Protein AF-A0A522DAR8-F1 (afdb_monomer)

Sequence (486 aa):
MAKVQKQLTASALRAWRNRMGWGRDEAAAQLNIKRDTYKKLENGQRPLTARIMAEADRLEKIGTGKITQRANEKAAIHVVGGGTIVHVRNHLALAAPAYGSTAREIAGICSRGGQGVRLTLTRMADPSSEYETNDDMARLASEIVANKNTKIVFWNPAICDFTGQVGDVTPARKAQRLKSRAGAQVMNLTPAEKIVATIRKERKDIFLVAFKTTTGATEDEMYVAGLKLMKGSHINLVLVNDVVTRMNMIVTPEEARYHVTDERVEALEGLVEMALLRSQATFTRSAVVEGSKGLPWDKKHISQSLVEVVEHCIRRGAYKPVQTVRGAVTAGHFAARGDDGKIVTSRRWSNFNDLHKNGMVVIKPVGDDEVIAYGGKPSVGGQSQRIIFKDHPELDNIVHFHCPLKEDAPDKIPVRSQRPFECGSHQCGKNTSDGLREIEPGIWAVMLEQHGPNIVYRRDVPAQRVIALIERNFDLDDKTGGSVEG

Secondary structure (DSSP, 8-state):
------PPPHHHHHHHHHHHT--HHHHHHHTTS-HHHHHHHHTTSSPPPHHHHHHHHHHHHH----------TT-SEEEEEEE-EEEEETTEEEE----SHHHHHHHHHHHHTT--EEEEE-TTT-TT-S--BHHHHHHHHHHHHH-TT--EEEEEEE--SEEEEETTSPP-TTPPPPPGGG----EEEEEPP-THHHHHHH-TTSEEEEEEEESS--HHHHHHHHHHHHHHHT-SEEEEEETTT--EEEE-TTS-EEEEES-HHHHHHHHHHHHHHHHT----EEEE-TT---B-SSTTTS-HHHHHHHHHHHHTT-S-EEEEBTEEEE--EEEEE-GGG-EEEEBTT--GGGHHHH-EEEEEEETTTEEEEESSPBPTTHHHHHHHHHH-TT--EEEE---PBPTT-SS---EE--TTS-TTSHHHHHHHHHH-EEEETTEEEEEETTTEEEEEE-TTS-HHHHHHHHHHHB-SSS-TT-----

Nearest PDB structures (foldseek):
  2gk4-assembly1_A  TM=7.685E-01  e=3.533E-09  Streptococcus pneumoniae TIGR4
  2gk4-assembly1_B  TM=7.689E-01  e=2.834E-09  Streptococcus pneumoniae TIGR4
  4yba-assembly1_A  TM=8.263E-01  e=5.029E-02  Klebsiella pneumoniae
  2b5a-assembly1_A  TM=7.842E-01  e=4.760E-02  [Bacillus] caldolyticus
  2ox6-assembly2_C  TM=3.971E-01  e=2.744E-02  Shewanella oneidensis MR-1

Foldseek 3Di:
DDDPPPAQALCNLVVLCLQLLHDLCRLCVQLVHDSVVSVCSNVVVDPDDPSSVVSSVVCVVVDPPPPPLPPPLLFQEEQEEAKAWAFQALPDIDIQGDQCSLSSNLQSLCVVVVGRYNYAYECNNPVVHPHHHPVSLLVVLVVLLVRPSHQEYEAHYRHPQWHKYWPPWDGDSHTDDDDVVVDDTDIDIDGDDDSLLSNCPPPVLHQYEYEAEDEPDDPLRQLLRQQQVCVVRVHAWYWYAYPHVLWIWIAGPLLATHPGDSPVSSRSSLVSQLSVLASPFAFAAEDEDPPFAAAALDCVQAQPLQSLLLVLLLVLQLFPWFQHPVGTDTDWKKWFQGPPRKIKIAAARDRSNPRNVQPIKIWDDDPLRYIYIGNHHGYLCPNLVSLQCVLPVQWTMKTKGFWDWDPVQPFPAAEFECSSYHRSTNVSSVSQNVSWDPRDVFWIWHAYQLNTMIIIGGSPDHNVVVNVNCVRTTDSVAGSRGDSPD

Mean predicted aligned error: 9.27 Å

Solvent-accessible surface area (backbone atoms only — not comparable to full-atom values): 25710 Å² total; per-residue (Å²): 134,84,79,81,76,80,78,71,47,30,67,45,49,46,51,47,32,49,65,58,45,45,54,63,59,54,45,10,55,76,68,71,46,55,48,70,58,40,52,32,28,46,68,58,76,35,85,79,48,73,67,58,52,52,48,52,55,47,46,61,71,70,49,77,53,56,79,62,78,60,77,42,79,76,21,35,31,37,28,29,12,8,12,20,38,40,43,33,21,49,86,42,61,51,68,21,91,33,61,27,66,66,34,48,45,53,46,24,54,42,44,73,70,72,43,56,60,26,72,47,48,16,25,65,41,33,82,86,39,89,32,40,33,62,67,41,51,45,50,50,39,52,54,51,56,69,36,82,51,47,38,36,36,40,49,51,53,36,64,49,63,49,44,52,33,48,78,93,49,72,50,27,69,81,24,78,71,85,57,79,87,69,57,88,81,68,72,52,74,44,80,47,83,74,57,75,38,57,43,42,67,80,41,68,79,42,35,36,33,39,66,39,83,46,72,70,60,53,73,56,58,42,49,53,56,24,48,54,52,27,71,76,33,70,40,55,35,23,42,24,37,25,75,68,76,40,39,27,30,35,34,40,85,62,49,25,73,42,56,77,38,63,53,62,66,62,38,50,51,51,50,52,51,39,49,59,48,33,58,72,57,46,68,69,46,73,47,59,48,80,93,42,70,45,43,72,66,47,66,89,84,38,59,56,32,57,53,53,38,51,54,46,39,45,77,51,48,31,53,58,64,40,85,49,101,87,46,57,26,33,63,61,47,40,36,36,67,42,73,96,75,24,35,35,29,34,46,47,90,38,38,73,84,42,35,84,79,69,29,27,15,40,35,37,71,48,79,93,53,32,30,44,18,28,37,40,59,58,28,62,52,55,47,24,53,51,46,32,46,66,78,39,70,78,42,30,34,39,46,33,35,32,25,32,72,39,94,78,31,80,66,89,65,41,76,38,83,35,76,58,40,49,76,30,15,50,60,35,14,48,52,48,48,74,42,48,40,78,76,46,98,58,35,26,31,21,32,33,50,50,38,22,39,45,39,37,22,29,76,85,50,59,31,68,61,55,43,52,54,45,65,58,29,39,36,35,87,50,41,36,44,53,80,72,88,124

Structure (mmCIF, N/CA/C/O backbone):
data_AF-A0A522DAR8-F1
#
_entry.id   AF-A0A522DAR8-F1
#
loop_
_atom_site.group_PDB
_atom_site.id
_atom_site.type_symbol
_atom_site.label_atom_id
_atom_site.label_alt_id
_atom_site.label_comp_id
_atom_site.label_asym_id
_atom_site.label_entity_id
_atom_site.label_seq_id
_atom_site.pdbx_PDB_ins_code
_atom_site.Cartn_x
_atom_site.Cartn_y
_atom_site.Cartn_z
_atom_site.occupancy
_atom_site.B_iso_or_equiv
_atom_site.auth_seq_id
_atom_site.auth_comp_id
_atom_site.auth_asym_id
_atom_site.auth_atom_id
_atom_site.pdbx_PDB_model_num
ATOM 1 N N . MET A 1 1 ? 15.279 10.035 -55.010 1.00 37.22 1 MET A N 1
ATOM 2 C CA . MET A 1 1 ? 14.908 9.064 -53.956 1.00 37.22 1 MET A CA 1
ATOM 3 C C . MET A 1 1 ? 13.909 9.725 -53.019 1.00 37.22 1 MET A C 1
ATOM 5 O O . MET A 1 1 ? 14.267 10.679 -52.339 1.00 37.22 1 MET A O 1
ATOM 9 N N . ALA A 1 2 ? 12.644 9.304 -53.066 1.00 33.22 2 ALA A N 1
ATOM 10 C CA . ALA A 1 2 ? 11.574 9.892 -52.265 1.00 33.22 2 ALA A CA 1
ATOM 11 C C . ALA A 1 2 ? 11.794 9.594 -50.772 1.00 33.22 2 ALA A C 1
ATOM 13 O O . ALA A 1 2 ? 11.993 8.441 -50.390 1.00 33.22 2 ALA A O 1
ATOM 14 N N . LYS A 1 3 ? 11.768 10.634 -49.929 1.00 35.94 3 LYS A N 1
ATOM 15 C CA . LYS A 1 3 ? 11.703 10.483 -48.470 1.00 35.94 3 LYS A CA 1
ATOM 16 C C . LYS A 1 3 ? 10.416 9.729 -48.141 1.00 35.94 3 LYS A C 1
ATOM 18 O O . LYS A 1 3 ? 9.331 10.259 -48.356 1.00 35.94 3 LYS A O 1
ATOM 23 N N . VAL A 1 4 ? 10.537 8.511 -47.619 1.00 35.72 4 VAL A N 1
ATOM 24 C CA . VAL A 1 4 ? 9.407 7.778 -47.042 1.00 35.72 4 VAL A CA 1
ATOM 25 C C . VAL A 1 4 ? 8.870 8.614 -45.880 1.00 35.72 4 VAL A C 1
ATOM 27 O O . VAL A 1 4 ? 9.523 8.761 -44.846 1.00 35.72 4 VAL A O 1
ATOM 30 N N . GLN A 1 5 ? 7.710 9.230 -46.084 1.00 42.03 5 GLN A N 1
ATOM 31 C CA . GLN A 1 5 ? 7.017 10.015 -45.074 1.00 42.03 5 GLN A CA 1
ATOM 32 C C . GLN A 1 5 ? 6.485 9.032 -44.028 1.00 42.03 5 GLN A C 1
ATOM 34 O O . GLN A 1 5 ? 5.588 8.237 -44.299 1.00 42.03 5 GLN A O 1
ATOM 39 N N . LYS A 1 6 ? 7.121 9.010 -42.854 1.00 49.56 6 LYS A N 1
ATOM 40 C CA . LYS A 1 6 ? 6.804 8.087 -41.761 1.00 49.56 6 LYS A CA 1
ATOM 41 C C . LYS A 1 6 ? 5.371 8.374 -41.293 1.00 49.56 6 LYS A C 1
ATOM 43 O O . LYS A 1 6 ? 5.136 9.387 -40.645 1.00 49.56 6 LYS A O 1
ATOM 48 N N . GLN A 1 7 ? 4.408 7.531 -41.668 1.00 52.19 7 GLN A N 1
ATOM 49 C CA . GLN A 1 7 ? 3.017 7.693 -41.239 1.00 52.19 7 GLN A CA 1
ATOM 50 C C . GLN A 1 7 ? 2.925 7.521 -39.720 1.00 52.19 7 GLN A C 1
ATOM 52 O O . GLN A 1 7 ? 3.344 6.502 -39.167 1.00 52.19 7 GLN A O 1
ATOM 57 N N . LEU A 1 8 ? 2.382 8.531 -39.042 1.00 59.81 8 LEU A N 1
ATOM 58 C CA . LEU A 1 8 ? 2.068 8.462 -37.621 1.00 59.81 8 LEU A CA 1
ATOM 59 C C . LEU A 1 8 ? 0.823 7.572 -37.457 1.00 59.81 8 LEU A C 1
ATOM 61 O O . LEU A 1 8 ? -0.241 7.881 -37.985 1.00 59.81 8 LEU A O 1
ATOM 65 N N . THR A 1 9 ? 0.952 6.453 -36.749 1.00 74.38 9 THR A N 1
ATOM 66 C CA . THR A 1 9 ? -0.168 5.579 -36.366 1.00 74.38 9 THR A CA 1
ATOM 67 C C . THR A 1 9 ? -0.892 6.120 -35.126 1.00 74.38 9 THR A C 1
ATOM 69 O O . THR A 1 9 ? -0.367 6.975 -34.411 1.00 74.38 9 THR A O 1
ATOM 72 N N . ALA A 1 10 ? -2.070 5.583 -34.792 1.00 71.75 10 ALA A N 1
ATOM 73 C CA . ALA A 1 10 ? -2.760 5.895 -33.531 1.00 71.75 10 ALA A CA 1
ATOM 74 C C . ALA A 1 10 ? -1.861 5.658 -32.295 1.00 71.75 10 ALA A C 1
ATOM 76 O O . ALA A 1 10 ? -1.793 6.485 -31.382 1.00 71.75 10 ALA A O 1
ATOM 77 N N . SER A 1 11 ? -1.067 4.580 -32.320 1.00 69.50 11 SER A N 1
ATOM 78 C CA . SER A 1 11 ? -0.038 4.307 -31.310 1.00 69.50 11 SER A CA 1
ATOM 79 C C . SER A 1 11 ? 1.090 5.344 -31.309 1.00 69.50 11 SER A C 1
ATOM 81 O O . SER A 1 11 ? 1.608 5.682 -30.244 1.00 69.50 11 SER A O 1
ATOM 83 N N . ALA A 1 12 ? 1.445 5.901 -32.469 1.00 74.25 12 ALA A N 1
ATOM 84 C CA . ALA A 1 12 ? 2.440 6.958 -32.577 1.00 74.25 12 ALA A CA 1
ATOM 85 C C . ALA A 1 12 ? 1.928 8.311 -32.058 1.00 74.25 12 ALA A C 1
ATOM 87 O O . ALA A 1 12 ? 2.725 9.055 -31.494 1.00 74.25 12 ALA A O 1
ATOM 88 N N . LEU A 1 13 ? 0.624 8.605 -32.162 1.00 82.50 13 LEU A N 1
ATOM 89 C CA . LEU A 1 13 ? 0.018 9.806 -31.570 1.00 82.50 13 LEU A CA 1
ATOM 90 C C . LEU A 1 13 ? 0.009 9.736 -30.038 1.00 82.50 13 LEU A C 1
ATOM 92 O O . LEU A 1 13 ? 0.372 10.706 -29.376 1.00 82.50 13 LEU A O 1
ATOM 96 N N . ARG A 1 14 ? -0.323 8.564 -29.478 1.00 80.88 14 ARG A N 1
ATOM 97 C CA . ARG A 1 14 ? -0.192 8.290 -28.038 1.00 80.88 14 ARG A CA 1
ATOM 98 C C . ARG A 1 14 ? 1.255 8.452 -27.581 1.00 80.88 14 ARG A C 1
ATOM 100 O O . ARG A 1 14 ? 1.538 9.149 -26.614 1.00 80.88 14 ARG A O 1
ATOM 107 N N . ALA A 1 15 ? 2.191 7.841 -28.309 1.00 70.75 15 ALA A N 1
ATOM 108 C CA . ALA A 1 15 ? 3.612 7.948 -28.004 1.00 70.75 15 ALA A CA 1
ATOM 109 C C . ALA A 1 15 ? 4.123 9.393 -28.116 1.00 70.75 15 ALA A C 1
ATOM 111 O O . ALA A 1 15 ? 4.951 9.798 -27.308 1.00 70.75 15 ALA A O 1
ATOM 112 N N . TRP A 1 16 ? 3.644 10.160 -29.098 1.00 82.69 16 TRP A N 1
ATOM 113 C CA . TRP A 1 16 ? 3.945 11.581 -29.253 1.00 82.69 16 TRP A CA 1
ATOM 114 C C . TRP A 1 16 ? 3.452 12.375 -28.046 1.00 82.69 16 TRP A C 1
ATOM 116 O O . TRP A 1 16 ? 4.266 13.007 -27.383 1.00 82.69 16 TRP A O 1
ATOM 126 N N . ARG A 1 17 ? 2.177 12.246 -27.662 1.00 85.81 17 ARG A N 1
ATOM 127 C CA . ARG A 1 17 ? 1.631 12.907 -26.466 1.00 85.81 17 ARG A CA 1
ATOM 128 C C . ARG A 1 17 ? 2.440 12.589 -25.213 1.00 85.81 17 ARG A C 1
ATOM 130 O O . ARG A 1 17 ? 2.782 13.494 -24.458 1.00 85.81 17 ARG A O 1
ATOM 137 N N . ASN A 1 18 ? 2.793 11.319 -25.033 1.00 72.00 18 ASN A N 1
ATOM 138 C CA . ASN A 1 18 ? 3.598 10.874 -23.902 1.00 72.00 18 ASN A CA 1
ATOM 139 C C . ASN A 1 18 ? 5.008 11.482 -23.917 1.00 72.00 18 ASN A C 1
ATOM 141 O O . ASN A 1 18 ? 5.520 11.846 -22.863 1.00 72.00 18 ASN A O 1
ATOM 145 N N . ARG A 1 19 ? 5.636 11.623 -25.096 1.00 70.81 19 ARG A N 1
ATOM 146 C CA . ARG A 1 19 ? 6.927 12.325 -25.237 1.00 70.81 19 ARG A CA 1
ATOM 147 C C . ARG A 1 19 ? 6.810 13.810 -24.906 1.00 70.81 19 ARG A C 1
ATOM 149 O O . ARG A 1 19 ? 7.723 14.344 -24.286 1.00 70.81 19 ARG A O 1
ATOM 156 N N . MET A 1 20 ? 5.700 14.438 -25.287 1.00 72.25 20 MET A N 1
ATOM 157 C CA . MET A 1 20 ? 5.415 15.847 -24.998 1.00 72.25 20 MET A CA 1
ATOM 158 C C . MET A 1 20 ? 4.994 16.089 -23.539 1.00 72.25 20 MET A C 1
ATOM 160 O O . MET A 1 20 ? 4.908 17.234 -23.109 1.00 72.25 20 MET A O 1
ATOM 164 N N . GLY A 1 21 ? 4.734 15.027 -22.765 1.00 60.97 21 GLY A N 1
ATOM 165 C CA . GLY A 1 21 ? 4.304 15.123 -21.370 1.00 60.97 21 GLY A CA 1
ATOM 166 C C . GLY A 1 21 ? 2.864 15.614 -21.188 1.00 60.97 21 GLY A C 1
ATOM 167 O O . GLY A 1 21 ? 2.501 15.997 -20.078 1.00 60.97 21 GLY A O 1
ATOM 168 N N . TRP A 1 22 ? 2.039 15.588 -22.237 1.00 78.00 22 TRP A N 1
ATOM 169 C CA . TRP A 1 22 ? 0.688 16.157 -22.231 1.00 78.00 22 TRP A CA 1
ATOM 170 C C . TRP A 1 22 ? -0.400 15.150 -21.834 1.00 78.00 22 TRP A C 1
ATOM 172 O O . TRP A 1 22 ? -0.347 13.962 -22.170 1.00 78.00 22 TRP A O 1
ATOM 182 N N . GLY A 1 23 ? -1.436 15.636 -21.153 1.00 74.69 23 GLY A N 1
ATOM 183 C CA . GLY A 1 23 ? -2.723 14.953 -21.031 1.00 74.69 23 GLY A CA 1
ATOM 184 C C . GLY A 1 23 ? -3.488 14.939 -22.362 1.00 74.69 23 GLY A C 1
ATOM 185 O O . GLY A 1 23 ? -3.103 15.597 -23.329 1.00 74.69 23 GLY A O 1
ATOM 186 N N . ARG A 1 24 ? -4.592 14.184 -22.441 1.00 85.12 24 ARG A N 1
ATOM 187 C CA . ARG A 1 24 ? -5.441 14.155 -23.653 1.00 85.12 24 ARG A CA 1
ATOM 188 C C . ARG A 1 24 ? -6.048 15.520 -23.960 1.00 85.12 24 ARG A C 1
ATOM 190 O O . ARG A 1 24 ? -6.120 15.887 -25.125 1.00 85.12 24 ARG A O 1
ATOM 197 N N . ASP A 1 25 ? -6.457 16.253 -22.931 1.00 78.44 25 ASP A N 1
ATOM 198 C CA . ASP A 1 25 ? -7.042 17.589 -23.063 1.00 78.44 25 ASP A CA 1
ATOM 199 C C . ASP A 1 25 ? -6.030 18.612 -23.569 1.00 78.44 25 ASP A C 1
ATOM 201 O O . ASP A 1 25 ? -6.302 19.334 -24.523 1.00 78.44 25 ASP A O 1
ATOM 205 N N . GLU A 1 26 ? -4.824 18.599 -23.008 1.00 76.88 26 GLU A N 1
ATOM 206 C CA . GLU A 1 26 ? -3.721 19.447 -23.455 1.00 76.88 26 GLU A CA 1
ATOM 207 C C . GLU A 1 26 ? -3.310 19.099 -24.885 1.00 76.88 26 GLU A C 1
ATOM 209 O O . GLU A 1 26 ? -3.228 19.980 -25.729 1.00 76.88 26 GLU A O 1
ATOM 214 N N . ALA A 1 27 ? -3.127 17.817 -25.203 1.00 85.19 27 ALA A N 1
ATOM 215 C CA . ALA A 1 27 ? -2.787 17.389 -26.556 1.00 85.19 27 ALA A CA 1
ATOM 216 C C . ALA A 1 27 ? -3.888 17.745 -27.569 1.00 85.19 27 ALA A C 1
ATOM 218 O O . ALA A 1 27 ? -3.586 18.157 -28.689 1.00 85.19 27 ALA A O 1
ATOM 219 N N . ALA A 1 28 ? -5.159 17.622 -27.178 1.00 89.75 28 ALA A N 1
ATOM 220 C CA . ALA A 1 28 ? -6.291 18.041 -27.992 1.00 89.75 28 ALA A CA 1
ATOM 221 C C . ALA A 1 28 ? -6.286 19.561 -28.212 1.00 89.75 28 ALA A C 1
ATOM 223 O O . ALA A 1 28 ? -6.425 20.002 -29.351 1.00 89.75 28 ALA A O 1
ATOM 224 N N . ALA A 1 29 ? -6.044 20.350 -27.162 1.00 86.38 29 ALA A N 1
ATOM 225 C CA . ALA A 1 29 ? -5.934 21.803 -27.241 1.00 86.38 29 ALA A CA 1
ATOM 226 C C . ALA A 1 29 ? -4.755 22.248 -28.123 1.00 86.38 29 ALA A C 1
ATOM 228 O O . ALA A 1 29 ? -4.934 23.096 -28.994 1.00 86.38 29 ALA A O 1
ATOM 229 N N . GLN A 1 30 ? -3.581 21.626 -27.973 1.00 85.81 30 GLN A N 1
ATOM 230 C CA . GLN A 1 30 ? -2.385 21.911 -28.777 1.00 85.81 30 GLN A CA 1
ATOM 231 C C . GLN A 1 30 ? -2.595 21.579 -30.260 1.00 85.81 30 GLN A C 1
ATOM 233 O O . GLN A 1 30 ? -2.153 22.315 -31.136 1.00 85.81 30 GLN A O 1
ATOM 238 N N . LEU A 1 31 ? -3.330 20.505 -30.556 1.00 89.44 31 LEU A N 1
ATOM 239 C CA . LEU A 1 31 ? -3.720 20.147 -31.924 1.00 89.44 31 LEU A CA 1
ATOM 240 C C . LEU A 1 31 ? -4.976 20.885 -32.413 1.00 89.44 31 LEU A C 1
ATOM 242 O O . LEU A 1 31 ? -5.432 20.632 -33.530 1.00 89.44 31 LEU A O 1
ATOM 246 N N . ASN A 1 32 ? -5.534 21.781 -31.594 1.00 91.00 32 ASN A N 1
ATOM 247 C CA . ASN A 1 32 ? -6.760 22.528 -31.849 1.00 91.00 32 ASN A CA 1
ATOM 248 C C . ASN A 1 32 ? -7.944 21.632 -32.271 1.00 91.00 32 ASN A C 1
ATOM 250 O O . ASN A 1 32 ? -8.607 21.855 -33.288 1.00 91.00 32 ASN A O 1
ATOM 254 N N . ILE A 1 33 ? -8.189 20.573 -31.499 1.00 92.50 33 ILE A N 1
ATOM 255 C CA . ILE A 1 33 ? -9.312 19.646 -31.669 1.00 92.50 33 ILE A CA 1
ATOM 256 C C . ILE A 1 33 ? -10.016 19.382 -30.335 1.00 92.50 33 ILE A C 1
ATOM 258 O O . ILE A 1 33 ? -9.469 19.594 -29.259 1.00 92.50 33 ILE A O 1
ATOM 262 N N . LYS A 1 34 ? -11.253 18.875 -30.391 1.00 93.31 34 LYS A N 1
ATOM 263 C CA . LYS A 1 34 ? -11.985 18.449 -29.186 1.00 93.31 34 LYS A CA 1
ATOM 264 C C . LYS A 1 34 ? -11.343 17.202 -28.566 1.00 93.31 34 LYS A C 1
ATOM 266 O O . LYS A 1 34 ? -10.944 16.293 -29.298 1.00 93.31 34 LYS A O 1
ATOM 271 N N . ARG A 1 35 ? -11.359 17.105 -27.234 1.00 88.81 35 ARG A N 1
ATOM 272 C CA . ARG A 1 35 ? -10.886 15.945 -26.455 1.00 88.81 35 ARG A CA 1
ATOM 273 C C . ARG A 1 35 ? -11.400 14.603 -26.979 1.00 88.81 35 ARG A C 1
ATOM 275 O O . ARG A 1 35 ? -10.616 13.687 -27.202 1.00 88.81 35 ARG A O 1
ATOM 282 N N . ASP A 1 36 ? -12.701 14.487 -27.234 1.00 91.25 36 ASP A N 1
ATOM 283 C CA . ASP A 1 36 ? -13.294 13.238 -27.735 1.00 91.25 36 ASP A CA 1
ATOM 284 C C . ASP A 1 36 ? -12.802 12.873 -29.135 1.00 91.25 36 ASP A C 1
ATOM 286 O O . ASP A 1 36 ? -12.626 11.698 -29.461 1.00 91.25 36 ASP A O 1
ATOM 290 N N . THR A 1 37 ? -12.533 13.881 -29.966 1.00 88.12 37 THR A N 1
ATOM 291 C CA . THR A 1 37 ? -11.915 13.673 -31.276 1.00 88.12 37 THR A CA 1
ATOM 292 C C . THR A 1 37 ? -10.487 13.169 -31.112 1.00 88.12 37 THR A C 1
ATOM 294 O O . THR A 1 37 ? -10.116 12.211 -31.786 1.00 88.12 37 THR A O 1
ATOM 297 N N . TYR A 1 38 ? -9.715 13.746 -30.187 1.00 91.88 38 TYR A N 1
ATOM 298 C CA . TYR A 1 38 ? -8.372 13.272 -29.858 1.00 91.88 38 TYR A CA 1
ATOM 299 C C . TYR A 1 38 ? -8.391 11.823 -29.349 1.00 91.88 38 TYR A C 1
ATOM 301 O O . TYR A 1 38 ? -7.653 10.987 -29.863 1.00 91.88 38 TYR A O 1
ATOM 309 N N . LYS A 1 39 ? -9.295 11.486 -28.417 1.00 90.44 39 LYS A N 1
ATOM 310 C CA . LYS A 1 39 ? -9.467 10.120 -27.889 1.00 90.44 39 LYS A CA 1
ATOM 311 C C . LYS A 1 39 ? -9.748 9.113 -29.011 1.00 90.44 39 LYS A C 1
ATOM 313 O O . LYS A 1 39 ? -9.119 8.060 -29.061 1.00 90.44 39 LYS A O 1
ATOM 318 N N . LYS A 1 40 ? -10.641 9.449 -29.948 1.00 88.50 40 LYS A N 1
ATOM 319 C CA . LYS A 1 40 ? -10.950 8.598 -31.112 1.00 88.50 40 LYS A CA 1
ATOM 320 C C . LYS A 1 40 ? -9.740 8.405 -32.036 1.00 88.50 40 LYS A C 1
ATOM 322 O O . LYS A 1 40 ? -9.543 7.303 -32.536 1.00 88.50 40 LYS A O 1
ATOM 327 N N . LEU A 1 41 ? -8.922 9.440 -32.244 1.00 88.69 41 LEU A N 1
ATOM 328 C CA . LEU A 1 41 ? -7.680 9.348 -33.028 1.00 88.69 41 LEU A CA 1
ATOM 329 C C . LEU A 1 41 ? -6.627 8.472 -32.330 1.00 88.69 41 LEU A C 1
ATOM 331 O O . LEU A 1 41 ? -6.027 7.603 -32.956 1.00 88.69 41 LEU A O 1
ATOM 335 N N . GLU A 1 42 ? -6.434 8.660 -31.023 1.00 86.50 42 GLU A N 1
ATOM 336 C CA . GLU A 1 42 ? -5.470 7.905 -30.208 1.00 86.50 42 GLU A CA 1
ATOM 337 C C . GLU A 1 42 ? -5.841 6.417 -30.085 1.00 86.50 42 GLU A C 1
ATOM 339 O O . GLU A 1 42 ? -4.965 5.557 -29.995 1.00 86.50 42 GLU A O 1
ATOM 344 N N . ASN A 1 43 ? -7.138 6.105 -30.106 1.00 84.06 43 ASN A N 1
ATOM 345 C CA . ASN A 1 43 ? -7.659 4.738 -30.061 1.00 84.06 43 ASN A CA 1
ATOM 346 C C . ASN A 1 43 ? -7.800 4.093 -31.449 1.00 84.06 43 ASN A C 1
ATOM 348 O O . ASN A 1 43 ? -8.307 2.981 -31.552 1.00 84.06 43 ASN A O 1
ATOM 352 N N . GLY A 1 44 ? -7.394 4.778 -32.525 1.00 82.62 44 GLY A N 1
ATOM 353 C CA . GLY A 1 44 ? -7.498 4.257 -33.893 1.00 82.62 44 GLY A CA 1
ATOM 354 C C . GLY A 1 44 ? -8.927 4.169 -34.437 1.00 82.62 44 GLY A C 1
ATOM 355 O O . GLY A 1 44 ? -9.142 3.623 -35.511 1.00 82.62 44 GLY A O 1
ATOM 356 N N . GLN A 1 45 ? -9.903 4.744 -33.732 1.00 84.44 45 GLN A N 1
ATOM 357 C CA . GLN A 1 45 ? -11.303 4.836 -34.160 1.00 84.44 45 GLN A CA 1
ATOM 358 C C . GLN A 1 45 ? -11.517 5.938 -35.210 1.00 84.44 45 GLN A C 1
ATOM 360 O O . GLN A 1 45 ? -12.581 6.029 -35.823 1.00 84.44 45 GLN A O 1
ATOM 365 N N . ARG A 1 46 ? -10.522 6.812 -35.402 1.00 84.25 46 ARG A N 1
ATOM 366 C CA . ARG A 1 46 ? -10.461 7.803 -36.479 1.00 84.25 46 ARG A CA 1
ATOM 367 C C . ARG A 1 46 ? -9.060 7.836 -37.099 1.00 84.25 46 ARG A C 1
ATOM 369 O O . ARG A 1 46 ? -8.082 7.740 -36.358 1.00 84.25 46 ARG A O 1
ATOM 376 N N . PRO A 1 47 ? -8.946 8.022 -38.426 1.00 84.81 47 PRO A N 1
ATOM 377 C CA . PRO A 1 47 ? -7.654 8.159 -39.085 1.00 84.81 47 PRO A CA 1
ATOM 378 C C . PRO A 1 47 ? -7.013 9.522 -38.791 1.00 84.81 47 PRO A C 1
ATOM 380 O O . PRO A 1 47 ? -7.694 10.547 -38.706 1.00 84.81 47 PRO A O 1
ATOM 383 N N . LEU A 1 48 ? -5.684 9.535 -38.673 1.00 84.06 48 LEU A N 1
ATOM 384 C CA . LEU A 1 48 ? -4.890 10.753 -38.523 1.00 84.06 48 LEU A CA 1
ATOM 385 C C . LEU A 1 48 ? -4.822 11.519 -39.846 1.00 84.06 48 LEU A C 1
ATOM 387 O O . LEU A 1 48 ? -4.454 10.968 -40.880 1.00 84.06 48 LEU A O 1
ATOM 391 N N . THR A 1 49 ? -5.164 12.805 -39.814 1.00 88.56 49 THR A N 1
ATOM 392 C CA . THR A 1 49 ? -5.090 13.665 -41.000 1.00 88.56 49 THR A CA 1
ATOM 393 C C . THR A 1 49 ? -3.679 14.217 -41.187 1.00 88.56 49 THR A C 1
ATOM 395 O O . THR A 1 49 ? -2.942 14.416 -40.219 1.00 88.56 49 THR A O 1
ATOM 398 N N . ALA A 1 50 ? -3.311 14.543 -42.431 1.00 83.25 50 ALA A N 1
ATOM 399 C CA . ALA A 1 50 ? -2.024 15.171 -42.748 1.00 83.25 50 ALA A CA 1
ATOM 400 C C . ALA A 1 50 ? -1.778 16.464 -41.954 1.00 83.25 50 ALA A C 1
ATOM 402 O O . ALA A 1 50 ? -0.660 16.720 -41.520 1.00 83.25 50 ALA A O 1
ATOM 403 N N . ARG A 1 51 ? -2.841 17.236 -41.696 1.00 87.75 51 ARG A N 1
ATOM 404 C CA . ARG A 1 51 ? -2.796 18.448 -40.870 1.00 87.75 51 ARG A CA 1
ATOM 405 C C . ARG A 1 51 ? -2.412 18.151 -39.420 1.00 87.75 51 ARG A C 1
ATOM 407 O O . ARG A 1 51 ? -1.555 18.838 -38.880 1.00 87.75 51 ARG A O 1
ATOM 414 N N . ILE A 1 52 ? -3.029 17.142 -38.799 1.00 87.50 52 ILE A N 1
ATOM 415 C CA . ILE A 1 52 ? -2.718 16.758 -37.413 1.00 87.50 52 ILE A CA 1
ATOM 416 C C . ILE A 1 52 ? -1.289 16.221 -37.316 1.00 87.50 52 ILE A C 1
ATOM 418 O O . ILE A 1 52 ? -0.582 16.561 -36.376 1.00 87.50 52 ILE A O 1
ATOM 422 N N . MET A 1 53 ? -0.847 15.433 -38.300 1.00 85.44 53 MET A N 1
ATOM 423 C CA . MET A 1 53 ? 0.533 14.937 -38.345 1.00 85.44 53 MET A CA 1
ATOM 424 C C . MET A 1 53 ? 1.544 16.082 -38.485 1.00 85.44 53 MET A C 1
ATOM 426 O O . MET A 1 53 ? 2.520 16.125 -37.745 1.00 85.44 53 MET A O 1
ATOM 430 N N . ALA A 1 54 ? 1.289 17.040 -39.379 1.00 83.06 54 ALA A N 1
ATOM 431 C CA . ALA A 1 54 ? 2.159 18.197 -39.563 1.00 83.06 54 ALA A CA 1
ATOM 432 C C . ALA A 1 54 ? 2.211 19.095 -38.316 1.00 83.06 54 ALA A C 1
ATOM 434 O O . ALA A 1 54 ? 3.282 19.590 -37.975 1.00 83.06 54 ALA A O 1
ATOM 435 N N . GLU A 1 55 ? 1.085 19.280 -37.620 1.00 85.31 55 GLU A N 1
ATOM 436 C CA . GLU A 1 55 ? 1.050 20.066 -36.384 1.00 85.31 55 GLU A CA 1
ATOM 437 C C . GLU A 1 55 ? 1.731 19.334 -35.224 1.00 85.31 55 GLU A C 1
ATOM 439 O O . GLU A 1 55 ? 2.489 19.952 -34.487 1.00 85.31 55 GLU A O 1
ATOM 444 N N . ALA A 1 56 ? 1.556 18.015 -35.102 1.00 83.88 56 ALA A N 1
ATOM 445 C CA . ALA A 1 56 ? 2.288 17.204 -34.131 1.00 83.88 56 ALA A CA 1
ATOM 446 C C . ALA A 1 56 ? 3.810 17.288 -34.353 1.00 83.88 56 ALA A C 1
ATOM 448 O O . ALA A 1 56 ? 4.550 17.541 -33.400 1.00 83.88 56 ALA A O 1
ATOM 449 N N . ASP A 1 57 ? 4.266 17.173 -35.606 1.00 82.06 57 ASP A N 1
ATOM 450 C CA . ASP A 1 57 ? 5.673 17.346 -35.992 1.00 82.06 57 ASP A CA 1
ATOM 451 C C . ASP A 1 57 ? 6.175 18.776 -35.726 1.00 82.06 57 ASP A C 1
ATOM 453 O O . ASP A 1 57 ? 7.322 18.979 -35.321 1.00 82.06 57 ASP A O 1
ATOM 457 N N . ARG A 1 58 ? 5.337 19.793 -35.970 1.00 83.06 58 ARG A N 1
ATOM 458 C CA . ARG A 1 58 ? 5.655 21.202 -35.695 1.00 83.06 58 ARG A CA 1
ATOM 459 C C . ARG A 1 58 ? 5.826 21.432 -34.197 1.00 83.06 58 ARG A C 1
ATOM 461 O O . ARG A 1 58 ? 6.823 22.016 -33.783 1.00 83.06 58 ARG A O 1
ATOM 468 N N . LEU A 1 59 ? 4.892 20.940 -33.392 1.00 76.75 59 LEU A N 1
ATOM 469 C CA . LEU A 1 59 ? 4.917 21.027 -31.935 1.00 76.75 59 LEU A CA 1
ATOM 470 C C . LEU A 1 59 ? 6.094 20.254 -31.336 1.00 76.75 59 LEU A C 1
ATOM 472 O O . LEU A 1 59 ? 6.712 20.747 -30.401 1.00 76.75 59 LEU A O 1
ATOM 476 N N . GLU A 1 60 ? 6.467 19.107 -31.905 1.00 75.94 60 GLU A N 1
ATOM 477 C CA . GLU A 1 60 ? 7.657 18.349 -31.489 1.00 75.94 60 GLU A CA 1
ATOM 478 C C . GLU A 1 60 ? 8.963 19.107 -31.813 1.00 75.94 60 GLU A C 1
ATOM 480 O O . GLU A 1 60 ? 9.938 19.009 -31.071 1.00 75.94 60 GLU A O 1
ATOM 485 N N . LYS A 1 61 ? 8.979 19.927 -32.876 1.00 73.44 61 LYS A N 1
ATOM 486 C CA . LYS A 1 61 ? 10.118 20.798 -33.233 1.00 73.44 61 LYS A CA 1
ATOM 487 C C . LYS A 1 61 ? 10.188 22.096 -32.420 1.00 73.44 61 LYS A C 1
ATOM 489 O O . LYS A 1 61 ? 11.288 22.574 -32.163 1.00 73.44 61 LYS A O 1
ATOM 494 N N . ILE A 1 62 ? 9.042 22.680 -32.059 1.00 67.69 62 ILE A N 1
ATOM 495 C CA . ILE A 1 62 ? 8.947 23.954 -31.318 1.00 67.69 62 ILE A CA 1
ATOM 496 C C . ILE A 1 62 ? 9.044 23.723 -29.805 1.00 67.69 62 ILE A C 1
ATOM 498 O O . ILE A 1 62 ? 9.675 24.490 -29.081 1.00 67.69 62 ILE A O 1
ATOM 502 N N . GLY A 1 63 ? 8.405 22.667 -29.316 1.00 48.06 63 GLY A N 1
ATOM 503 C CA . GLY A 1 63 ? 8.233 22.380 -27.906 1.00 48.06 63 GLY A CA 1
ATOM 504 C C . GLY A 1 63 ? 9.215 21.334 -27.415 1.00 48.06 63 GLY A C 1
ATOM 505 O O . GLY A 1 63 ? 8.820 20.214 -27.113 1.00 48.06 63 GLY A O 1
ATOM 506 N N . THR A 1 64 ? 10.471 21.711 -27.176 1.00 43.66 64 THR A N 1
ATOM 507 C CA . THR A 1 64 ? 11.231 21.021 -26.127 1.00 43.66 64 THR A CA 1
ATOM 508 C C . THR A 1 64 ? 10.760 21.501 -24.757 1.00 43.66 64 THR A C 1
ATOM 510 O O . THR A 1 64 ? 11.533 22.043 -23.975 1.00 43.66 64 THR A O 1
ATOM 513 N N . GLY A 1 65 ? 9.518 21.151 -24.417 1.00 43.00 65 GLY A N 1
ATOM 514 C CA . GLY A 1 65 ? 9.231 20.573 -23.111 1.00 43.00 65 GLY A CA 1
ATOM 515 C C . GLY A 1 65 ? 9.914 19.209 -23.038 1.00 43.00 65 GLY A C 1
ATOM 516 O O . GLY A 1 65 ? 9.272 18.180 -22.872 1.00 43.00 65 GLY A O 1
ATOM 517 N N . LYS A 1 66 ? 11.248 19.177 -23.193 1.00 43.75 66 LYS A N 1
ATOM 518 C CA . LYS A 1 66 ? 12.017 18.095 -22.602 1.00 43.75 66 LYS A CA 1
ATOM 519 C C . LYS A 1 66 ? 11.598 18.174 -21.142 1.00 43.75 66 LYS A C 1
ATOM 521 O O . LYS A 1 66 ? 11.862 19.201 -20.515 1.00 43.75 66 LYS A O 1
ATOM 526 N N . ILE A 1 67 ? 10.975 17.128 -20.599 1.00 44.94 67 ILE A N 1
ATOM 527 C CA . ILE A 1 67 ? 11.244 16.794 -19.202 1.00 44.94 67 ILE A CA 1
ATOM 528 C C . ILE A 1 67 ? 12.762 16.829 -19.157 1.00 44.94 67 ILE A C 1
ATOM 530 O O . ILE A 1 67 ? 13.429 15.982 -19.759 1.00 44.94 67 ILE A O 1
ATOM 534 N N . THR A 1 68 ? 13.313 17.931 -18.661 1.00 38.94 68 THR A N 1
ATOM 535 C CA . THR A 1 68 ? 14.745 18.097 -18.667 1.00 38.94 68 THR A CA 1
ATOM 536 C C . THR A 1 68 ? 15.189 16.990 -17.739 1.00 38.94 68 THR A C 1
ATOM 538 O O . THR A 1 68 ? 14.905 17.020 -16.549 1.00 38.94 68 THR A O 1
ATOM 541 N N . GLN A 1 69 ? 15.914 16.010 -18.273 1.00 44.53 69 GLN A N 1
ATOM 542 C CA . GLN A 1 69 ? 16.767 15.126 -17.483 1.00 44.53 69 GLN A CA 1
ATOM 543 C C . GLN A 1 69 ? 17.887 15.927 -16.792 1.00 44.53 69 GLN A C 1
ATOM 545 O O . GLN A 1 69 ? 18.965 15.409 -16.525 1.00 44.53 69 GLN A O 1
ATOM 550 N N . ARG A 1 70 ? 17.677 17.219 -16.504 1.00 39.34 70 ARG A N 1
ATOM 551 C CA . ARG A 1 70 ? 18.474 17.896 -15.504 1.00 39.34 70 ARG A CA 1
ATOM 552 C C . ARG A 1 70 ? 18.106 17.201 -14.214 1.00 39.34 70 ARG A C 1
ATOM 554 O O . ARG A 1 70 ? 16.962 17.282 -13.776 1.00 39.34 70 ARG A O 1
ATOM 561 N N . AL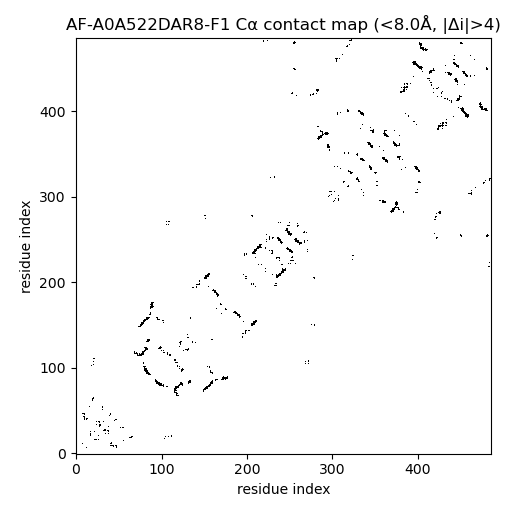A A 1 71 ? 19.071 16.468 -13.675 1.00 51.03 71 ALA A N 1
ATOM 562 C CA . ALA A 1 71 ? 19.024 15.922 -12.340 1.00 51.03 71 ALA A CA 1
ATOM 563 C C . ALA A 1 71 ? 18.615 17.053 -11.392 1.00 51.03 71 ALA A C 1
ATOM 565 O O . ALA A 1 71 ? 19.426 17.880 -10.987 1.00 51.03 71 ALA A O 1
ATOM 566 N N . ASN A 1 72 ? 17.323 17.145 -11.084 1.00 61.25 72 ASN A N 1
ATOM 567 C CA . ASN A 1 72 ? 16.885 17.944 -9.967 1.00 61.25 72 ASN A CA 1
ATOM 568 C C . ASN A 1 72 ? 17.224 17.102 -8.742 1.00 61.25 72 ASN A C 1
ATOM 570 O O . ASN A 1 72 ? 16.415 16.311 -8.272 1.00 61.25 72 ASN A O 1
ATOM 574 N N . GLU A 1 73 ? 18.465 17.202 -8.273 1.00 61.25 73 GLU A N 1
ATOM 575 C CA . GLU A 1 73 ? 18.949 16.474 -7.092 1.00 61.25 73 GLU A CA 1
ATOM 576 C C . GLU A 1 73 ? 18.159 16.839 -5.822 1.00 61.25 73 GLU A C 1
ATOM 578 O O . GLU A 1 73 ? 18.177 16.107 -4.829 1.00 61.25 73 GLU A O 1
ATOM 583 N N . LYS A 1 74 ? 17.406 17.948 -5.881 1.00 72.06 74 LYS A N 1
ATOM 584 C CA . LYS A 1 74 ? 16.462 18.403 -4.859 1.00 72.06 74 LYS A CA 1
ATOM 585 C C . LYS A 1 74 ? 15.035 17.871 -5.054 1.00 72.06 74 LYS A C 1
ATOM 587 O O . LYS A 1 74 ? 14.178 18.173 -4.229 1.00 72.06 74 LYS A O 1
ATOM 592 N N . ALA A 1 75 ? 14.751 17.105 -6.111 1.00 79.62 75 ALA A N 1
ATOM 593 C CA . ALA A 1 75 ? 13.433 16.516 -6.329 1.00 79.62 75 ALA A CA 1
ATOM 594 C C . ALA A 1 75 ? 13.088 15.519 -5.215 1.00 79.62 75 ALA A C 1
ATOM 596 O O . ALA A 1 75 ? 13.862 14.609 -4.912 1.00 79.62 75 ALA A O 1
ATOM 597 N N . ALA A 1 76 ? 11.894 15.672 -4.643 1.00 92.06 76 ALA A N 1
ATOM 598 C CA . ALA A 1 76 ? 11.378 14.747 -3.641 1.00 92.06 76 ALA A CA 1
ATOM 599 C C . ALA A 1 76 ? 10.887 13.427 -4.258 1.00 92.06 76 ALA A C 1
ATOM 601 O O . ALA A 1 76 ? 10.829 12.412 -3.560 1.00 92.06 76 ALA A O 1
ATOM 602 N N . ILE A 1 77 ? 10.555 13.433 -5.556 1.00 97.25 77 ILE A N 1
ATOM 603 C CA . ILE A 1 77 ? 10.035 12.277 -6.291 1.00 97.25 77 ILE A CA 1
ATOM 604 C C . ILE A 1 77 ? 11.091 11.760 -7.266 1.00 97.25 77 ILE A C 1
ATOM 606 O O . ILE A 1 77 ? 11.554 12.495 -8.141 1.00 97.25 77 ILE A O 1
ATOM 610 N N . HIS A 1 78 ? 11.423 10.476 -7.162 1.00 97.81 78 HIS A N 1
ATOM 611 C CA . HIS A 1 78 ? 12.306 9.783 -8.097 1.00 97.81 78 HIS A CA 1
ATOM 612 C C . HIS A 1 78 ? 11.532 8.690 -8.834 1.00 97.81 78 HIS A C 1
ATOM 614 O O . HIS A 1 78 ? 10.985 7.775 -8.224 1.00 97.81 78 HIS A O 1
ATOM 620 N N . VAL A 1 79 ? 11.485 8.774 -10.160 1.00 98.44 79 VAL A N 1
ATOM 621 C CA . VAL A 1 79 ? 10.890 7.758 -11.030 1.00 98.44 79 VAL A CA 1
ATOM 622 C C . VAL A 1 79 ? 12.004 7.011 -11.750 1.00 98.44 79 VAL A C 1
ATOM 624 O O . VAL A 1 79 ? 12.859 7.625 -12.388 1.00 98.44 79 VAL A O 1
ATOM 627 N N . VAL A 1 80 ? 11.995 5.685 -11.652 1.00 98.50 80 VAL A N 1
ATOM 628 C CA . VAL A 1 80 ? 13.008 4.804 -12.240 1.00 98.50 80 VAL A CA 1
ATOM 629 C C . VAL A 1 80 ? 12.339 3.838 -13.208 1.00 98.50 80 VAL A C 1
ATOM 631 O O . VAL A 1 80 ? 11.320 3.247 -12.860 1.00 98.50 80 VAL A O 1
ATOM 634 N N . GLY A 1 81 ? 12.894 3.631 -14.404 1.00 98.00 81 GLY A N 1
ATOM 635 C CA . GLY A 1 81 ? 12.356 2.625 -15.323 1.00 98.00 81 GLY A CA 1
ATOM 636 C C . GLY A 1 81 ? 13.271 2.194 -16.460 1.00 98.00 81 GLY A C 1
ATOM 637 O O . GLY A 1 81 ? 14.369 2.710 -16.645 1.00 98.00 81 GLY A O 1
ATOM 638 N N . GLY A 1 82 ? 12.773 1.248 -17.252 1.00 97.56 82 GLY A N 1
ATOM 639 C CA . GLY A 1 82 ? 13.538 0.584 -18.307 1.00 97.56 82 GLY A CA 1
ATOM 640 C C . GLY A 1 82 ? 14.065 -0.788 -17.878 1.00 97.56 82 GLY A C 1
ATOM 641 O O . GLY A 1 82 ? 13.836 -1.210 -16.748 1.00 97.56 82 GLY A O 1
ATOM 642 N N . GLY A 1 83 ? 14.657 -1.517 -18.816 1.00 97.75 83 GLY A N 1
ATOM 643 C CA . GLY A 1 83 ? 15.069 -2.906 -18.650 1.00 97.75 83 GLY A CA 1
ATOM 644 C C . GLY A 1 83 ? 16.559 -3.075 -18.396 1.00 97.75 83 GLY A C 1
ATOM 645 O O . GLY A 1 83 ? 17.370 -2.312 -18.926 1.00 97.75 83 GLY A O 1
ATOM 646 N N . THR A 1 84 ? 16.922 -4.098 -17.627 1.00 98.00 84 THR A N 1
ATOM 647 C CA . THR A 1 84 ? 18.323 -4.469 -17.408 1.00 98.00 84 THR A CA 1
ATOM 648 C C . THR A 1 84 ? 18.772 -5.607 -18.314 1.00 98.00 84 THR A C 1
ATOM 650 O O . THR A 1 84 ? 17.969 -6.337 -18.908 1.00 98.00 84 THR A O 1
ATOM 653 N N . ILE A 1 85 ? 20.091 -5.756 -18.408 1.00 97.19 85 ILE A N 1
ATOM 654 C CA . ILE A 1 85 ? 20.743 -6.931 -18.978 1.00 97.19 85 ILE A CA 1
ATOM 655 C C . ILE A 1 85 ? 21.671 -7.586 -17.952 1.00 97.19 85 ILE A C 1
ATOM 657 O O . ILE A 1 85 ? 22.210 -6.931 -17.060 1.00 97.19 85 ILE A O 1
ATOM 661 N N . VAL A 1 86 ? 21.907 -8.885 -18.111 1.00 96.81 86 VAL A N 1
ATOM 662 C CA . VAL A 1 86 ? 22.932 -9.634 -17.379 1.00 96.81 86 VAL A CA 1
ATOM 663 C C . VAL A 1 86 ? 23.844 -10.308 -18.392 1.00 96.81 86 VAL A C 1
ATOM 665 O O . VAL A 1 86 ? 23.420 -11.181 -19.151 1.00 96.81 86 VAL A O 1
ATOM 668 N N . HIS A 1 87 ? 25.105 -9.880 -18.434 1.00 96.50 87 HIS A N 1
ATOM 669 C CA . HIS A 1 87 ? 26.078 -10.400 -19.389 1.00 96.50 87 HIS A CA 1
ATOM 670 C C . HIS A 1 87 ? 26.468 -11.840 -19.058 1.00 96.50 87 HIS A C 1
ATOM 672 O O . HIS A 1 87 ? 27.047 -12.097 -18.009 1.00 96.50 87 HIS A O 1
ATOM 678 N N . VAL A 1 88 ? 26.233 -12.755 -19.999 1.00 96.12 88 VAL A N 1
ATOM 679 C CA . VAL A 1 88 ? 26.679 -14.153 -19.908 1.00 96.12 88 VAL A CA 1
ATOM 680 C C . VAL A 1 88 ? 28.012 -14.326 -20.629 1.00 96.12 88 VAL A C 1
ATOM 682 O O . VAL A 1 88 ? 28.918 -14.986 -20.126 1.00 96.12 88 VAL A O 1
ATOM 685 N N . ARG A 1 89 ? 28.147 -13.698 -21.804 1.00 94.94 89 ARG A N 1
ATOM 686 C CA . ARG A 1 89 ? 29.368 -13.578 -22.616 1.00 94.94 89 ARG A CA 1
ATOM 687 C C . ARG A 1 89 ? 29.449 -12.191 -23.243 1.00 94.94 89 ARG A C 1
ATOM 689 O O . ARG A 1 89 ? 28.477 -11.444 -23.225 1.00 94.94 89 ARG A O 1
ATOM 696 N N . ASN A 1 90 ? 30.558 -11.883 -23.916 1.00 93.50 90 ASN A N 1
ATOM 697 C CA . ASN A 1 90 ? 30.720 -10.608 -24.624 1.00 93.50 90 ASN A CA 1
ATOM 698 C C . ASN A 1 90 ? 29.635 -10.261 -25.665 1.00 93.50 90 ASN A C 1
ATOM 700 O O . ASN A 1 90 ? 29.478 -9.095 -26.005 1.00 93.50 90 ASN A O 1
ATOM 704 N N . HIS A 1 91 ? 28.910 -11.251 -26.184 1.00 92.94 91 HIS A N 1
ATOM 705 C CA . HIS A 1 91 ? 27.896 -11.105 -27.237 1.00 92.94 91 HIS A CA 1
ATOM 706 C C . HIS A 1 91 ? 26.562 -11.780 -26.869 1.00 92.94 91 HIS A C 1
ATOM 708 O O . HIS A 1 91 ? 25.683 -11.888 -27.718 1.00 92.94 91 HIS A O 1
ATOM 714 N N . LEU A 1 92 ? 26.430 -12.276 -25.634 1.00 95.75 92 LEU A N 1
ATOM 715 C CA . LEU A 1 92 ? 25.241 -12.975 -25.149 1.00 95.75 92 LEU A CA 1
ATOM 716 C C . LEU A 1 92 ? 24.893 -12.460 -23.755 1.00 95.75 92 LEU A C 1
ATOM 718 O O . LEU A 1 92 ? 25.732 -12.485 -22.853 1.00 95.75 92 LEU A O 1
ATOM 722 N N . ALA A 1 93 ? 23.653 -12.027 -23.575 1.00 96.75 93 ALA A N 1
ATOM 723 C CA . ALA A 1 93 ? 23.137 -11.554 -22.302 1.00 96.75 93 ALA A CA 1
ATOM 724 C C . ALA A 1 93 ? 21.698 -12.035 -22.106 1.00 96.75 93 ALA A C 1
ATOM 726 O O . ALA A 1 93 ? 20.960 -12.202 -23.076 1.00 96.75 93 ALA A O 1
ATOM 727 N N . LEU A 1 94 ? 21.314 -12.223 -20.847 1.00 97.44 94 LEU A N 1
ATOM 728 C CA . LEU A 1 94 ? 19.910 -12.259 -20.453 1.00 97.44 94 LEU A CA 1
ATOM 729 C C . LEU A 1 94 ? 19.395 -10.820 -20.409 1.00 97.44 94 LEU A C 1
ATOM 731 O O . LEU A 1 94 ? 20.152 -9.912 -20.064 1.00 97.44 94 LEU A O 1
ATOM 735 N N . ALA A 1 95 ? 18.130 -10.606 -20.749 1.00 96.81 95 ALA A N 1
ATOM 736 C CA . ALA A 1 95 ? 17.528 -9.280 -20.741 1.00 96.81 95 ALA A CA 1
ATOM 737 C C . ALA A 1 95 ? 16.111 -9.334 -20.176 1.00 96.81 95 ALA A C 1
ATOM 739 O O . ALA A 1 95 ? 15.340 -10.232 -20.515 1.00 96.81 95 ALA A O 1
ATOM 740 N N . ALA A 1 96 ? 15.767 -8.331 -19.373 1.00 96.69 96 ALA A N 1
ATOM 741 C CA . ALA A 1 96 ? 14.406 -8.051 -18.944 1.00 96.69 96 ALA A CA 1
ATOM 742 C C . ALA A 1 96 ? 13.905 -6.840 -19.749 1.00 96.69 96 ALA A C 1
ATOM 744 O O . ALA A 1 96 ? 14.190 -5.701 -19.381 1.00 96.69 96 ALA A O 1
ATOM 745 N N . PRO A 1 97 ? 13.236 -7.045 -20.898 1.00 96.00 97 PRO A N 1
ATOM 746 C CA . PRO A 1 97 ? 12.979 -5.967 -21.841 1.00 96.00 97 PRO A CA 1
ATOM 747 C C . PRO A 1 97 ? 11.976 -4.941 -21.303 1.00 96.00 97 PRO A C 1
ATOM 749 O O . PRO A 1 97 ? 10.810 -5.253 -21.070 1.00 96.00 97 PRO A O 1
ATOM 752 N N . ALA A 1 98 ? 12.408 -3.685 -21.183 1.00 95.38 98 ALA A N 1
ATOM 753 C CA . ALA A 1 98 ? 11.531 -2.549 -20.928 1.00 95.38 98 ALA A CA 1
ATOM 754 C C . ALA A 1 98 ? 12.135 -1.240 -21.461 1.00 95.38 98 ALA A C 1
ATOM 756 O O . ALA A 1 98 ? 13.290 -0.905 -21.214 1.00 95.38 98 ALA A O 1
ATOM 757 N N . TYR A 1 99 ? 11.315 -0.445 -22.149 1.00 94.06 99 TYR A N 1
ATOM 758 C CA . TYR A 1 99 ? 11.755 0.783 -22.833 1.00 94.06 99 TYR A CA 1
ATOM 759 C C . TYR A 1 99 ? 11.320 2.074 -22.118 1.00 94.06 99 TYR A C 1
ATOM 761 O O . TYR A 1 99 ? 11.342 3.163 -22.687 1.00 94.06 99 TYR A O 1
ATOM 769 N N . GLY A 1 100 ? 10.907 1.962 -20.851 1.00 92.75 100 GLY A N 1
ATOM 770 C CA . GLY A 1 100 ? 10.675 3.105 -19.962 1.00 92.75 100 GLY A CA 1
ATOM 771 C C . GLY A 1 100 ? 9.400 3.914 -20.220 1.00 92.75 100 GLY A C 1
ATOM 772 O O . GLY A 1 100 ? 9.265 5.001 -19.667 1.00 92.75 100 GLY A O 1
ATOM 773 N N . SER A 1 101 ? 8.452 3.422 -21.026 1.00 90.94 101 SER A N 1
ATOM 774 C CA . SER A 1 101 ? 7.202 4.145 -21.323 1.00 90.94 101 SER A CA 1
ATOM 775 C C . SER A 1 101 ? 6.389 4.474 -20.066 1.00 90.94 101 SER A C 1
ATOM 777 O O . SER A 1 101 ? 5.919 5.599 -19.930 1.00 90.94 101 SER A O 1
ATOM 779 N N . THR A 1 102 ? 6.274 3.538 -19.121 1.00 94.81 102 THR A N 1
ATOM 780 C CA . THR A 1 102 ? 5.563 3.764 -17.851 1.00 94.81 102 THR A CA 1
ATOM 781 C C . THR A 1 102 ? 6.266 4.763 -16.951 1.00 94.81 102 THR A C 1
ATOM 783 O O . THR A 1 102 ? 5.616 5.676 -16.458 1.00 94.81 102 THR A O 1
ATOM 786 N N . ALA A 1 103 ? 7.584 4.658 -16.787 1.00 96.81 103 ALA A N 1
ATOM 787 C CA . ALA A 1 103 ? 8.343 5.641 -16.020 1.00 96.81 103 ALA A CA 1
ATOM 788 C C . ALA A 1 103 ? 8.220 7.059 -16.608 1.00 96.81 103 ALA A C 1
ATOM 790 O O . ALA A 1 103 ? 8.048 8.023 -15.865 1.00 96.81 103 ALA A O 1
ATOM 791 N N . ARG A 1 104 ? 8.235 7.198 -17.941 1.00 94.19 104 ARG A N 1
ATOM 792 C CA . ARG A 1 104 ? 7.999 8.492 -18.604 1.00 94.19 104 ARG A CA 1
ATOM 793 C C . ARG A 1 104 ? 6.583 9.020 -18.348 1.00 94.19 104 ARG A C 1
ATOM 795 O O . ARG A 1 104 ? 6.441 10.203 -18.063 1.00 94.19 104 ARG A O 1
ATOM 802 N N . GLU A 1 105 ? 5.562 8.161 -18.404 1.00 92.12 105 GLU A N 1
ATOM 803 C CA . GLU A 1 105 ? 4.174 8.555 -18.115 1.00 92.12 105 GLU A CA 1
ATOM 804 C C . GLU A 1 105 ? 4.009 9.032 -16.668 1.00 92.12 105 GLU A C 1
ATOM 806 O O . GLU A 1 105 ? 3.490 10.119 -16.448 1.00 92.12 105 GLU A O 1
ATOM 811 N N . ILE A 1 106 ? 4.512 8.271 -15.690 1.00 95.81 106 ILE A N 1
ATOM 812 C CA . ILE A 1 106 ? 4.455 8.636 -14.265 1.00 95.81 106 ILE A CA 1
ATOM 813 C C . ILE A 1 106 ? 5.152 9.974 -14.026 1.00 95.81 106 ILE A C 1
ATOM 815 O O . ILE A 1 106 ? 4.590 10.852 -13.377 1.00 95.81 106 ILE A O 1
ATOM 819 N N . ALA A 1 107 ? 6.353 10.156 -14.586 1.00 93.94 107 ALA A N 1
ATOM 820 C CA . ALA A 1 107 ? 7.064 11.424 -14.482 1.00 93.94 107 ALA A CA 1
ATOM 821 C C . ALA A 1 107 ? 6.245 12.578 -15.081 1.00 93.94 107 ALA A C 1
ATOM 823 O O . ALA A 1 107 ? 6.147 13.633 -14.460 1.00 93.94 107 ALA A O 1
ATOM 824 N N . GLY A 1 108 ? 5.601 12.357 -16.232 1.00 84.75 108 GLY A N 1
ATOM 825 C CA . GLY A 1 108 ? 4.680 13.314 -16.841 1.00 84.75 108 GLY A CA 1
ATOM 826 C C . GLY A 1 108 ? 3.487 13.657 -15.943 1.00 84.75 108 GLY A C 1
ATOM 827 O O . GLY A 1 108 ? 3.215 14.837 -15.742 1.00 84.75 108 GLY A O 1
ATOM 828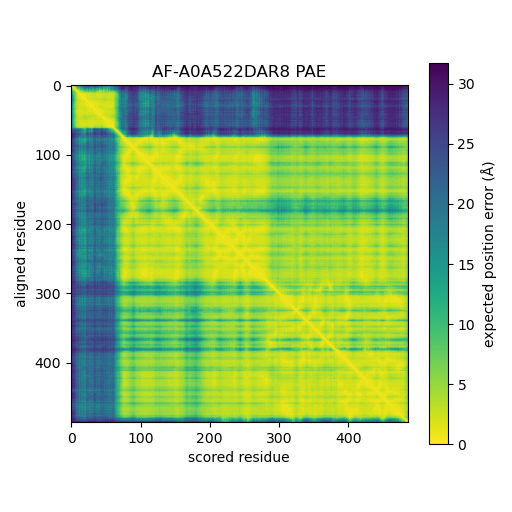 N N . ILE A 1 109 ? 2.814 12.658 -15.358 1.00 86.94 109 ILE A N 1
ATOM 829 C CA . ILE A 1 109 ? 1.689 12.859 -14.424 1.00 86.94 109 ILE A CA 1
ATOM 830 C C . ILE A 1 109 ? 2.140 13.701 -13.222 1.00 86.94 109 ILE A C 1
ATOM 832 O O . ILE A 1 109 ? 1.517 14.715 -12.911 1.00 86.94 109 ILE A O 1
ATOM 836 N N . CYS A 1 110 ? 3.254 13.335 -12.582 1.00 89.00 110 CYS A N 1
ATOM 837 C CA . CYS A 1 110 ? 3.792 14.080 -11.445 1.00 89.00 110 CYS A CA 1
ATOM 838 C C . CYS A 1 110 ? 4.161 15.527 -11.819 1.00 89.00 110 CYS A C 1
ATOM 840 O O . CYS A 1 110 ? 3.819 16.454 -11.086 1.00 89.00 110 CYS A O 1
ATOM 842 N N . SER A 1 111 ? 4.828 15.740 -12.960 1.00 86.38 111 SER A N 1
ATOM 843 C CA . SER A 1 111 ? 5.206 17.083 -13.418 1.00 86.38 111 SER A CA 1
ATOM 844 C C . SER A 1 111 ? 3.997 17.954 -13.766 1.00 86.38 111 SER A C 1
ATOM 846 O O . SER A 1 111 ? 3.998 19.132 -13.416 1.00 86.38 111 SER A O 1
ATOM 848 N N . ARG A 1 112 ? 2.942 17.394 -14.380 1.00 81.25 112 ARG A N 1
ATOM 849 C CA . ARG A 1 112 ? 1.671 18.111 -14.604 1.00 81.25 112 ARG A CA 1
ATOM 850 C C . ARG A 1 112 ? 0.997 18.509 -13.289 1.00 81.25 112 ARG A C 1
ATOM 852 O O . ARG A 1 112 ? 0.420 19.584 -13.203 1.00 81.25 112 ARG A O 1
ATOM 859 N N . GLY A 1 113 ? 1.145 17.691 -12.247 1.00 78.19 113 GLY A N 1
ATOM 860 C CA . GLY A 1 113 ? 0.730 18.008 -10.876 1.00 78.19 113 GLY A CA 1
ATOM 861 C C . GLY A 1 113 ? 1.646 18.994 -10.132 1.00 78.19 113 GLY A C 1
ATOM 862 O O . GLY A 1 113 ? 1.559 19.095 -8.908 1.00 78.19 113 GLY A O 1
ATOM 863 N N . GLY A 1 114 ? 2.566 19.672 -10.830 1.00 82.25 114 GLY A N 1
ATOM 864 C CA . GLY A 1 114 ? 3.478 20.666 -10.258 1.00 82.25 114 GLY A CA 1
ATOM 865 C C . GLY A 1 114 ? 4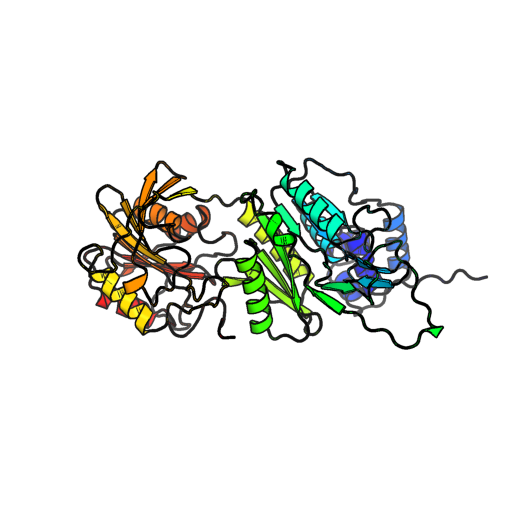.612 20.087 -9.406 1.00 82.25 114 GLY A C 1
ATOM 866 O O . GLY A 1 114 ? 5.310 20.839 -8.727 1.00 82.25 114 GLY A O 1
ATOM 867 N N . GLN A 1 115 ? 4.816 18.767 -9.414 1.00 87.88 115 GLN A N 1
ATOM 868 C CA . GLN A 1 115 ? 5.835 18.125 -8.586 1.00 87.88 115 GLN A CA 1
ATOM 869 C C . GLN A 1 115 ? 7.221 18.181 -9.240 1.00 87.88 115 GLN A C 1
ATOM 871 O O . GLN A 1 115 ? 7.383 17.955 -10.442 1.00 87.88 115 GLN A O 1
ATOM 876 N N . GLY A 1 116 ? 8.253 18.406 -8.424 1.00 87.94 116 GLY A N 1
ATOM 877 C CA . GLY A 1 116 ? 9.644 18.231 -8.840 1.00 87.94 116 GLY A CA 1
ATOM 878 C C . GLY A 1 116 ? 9.991 16.745 -8.950 1.00 87.94 116 GLY A C 1
ATOM 879 O O . GLY A 1 116 ? 9.979 16.037 -7.943 1.00 87.94 116 GLY A O 1
ATOM 880 N N . VAL A 1 117 ? 10.324 16.284 -10.160 1.00 92.19 117 VAL A N 1
ATOM 881 C CA . VAL A 1 117 ? 10.577 14.865 -10.461 1.00 92.19 117 VAL A CA 1
ATOM 882 C C . VAL A 1 117 ? 11.985 14.663 -11.010 1.00 92.19 117 VAL A C 1
ATOM 884 O O . VAL A 1 117 ? 12.414 15.370 -11.921 1.00 92.19 117 VAL A O 1
ATOM 887 N N . ARG A 1 118 ? 12.679 13.639 -10.509 1.00 95.38 118 ARG A N 1
ATOM 888 C CA . ARG A 1 118 ? 13.877 13.070 -11.133 1.00 95.38 118 ARG A CA 1
ATOM 889 C C . ARG A 1 118 ? 13.494 11.790 -11.873 1.00 95.38 118 ARG A C 1
ATOM 891 O O . ARG A 1 118 ? 13.083 10.822 -11.245 1.00 95.38 118 ARG A O 1
ATOM 898 N N . LEU A 1 119 ? 13.645 11.774 -13.197 1.00 95.81 119 LEU A N 1
ATOM 899 C CA . LEU A 1 119 ? 13.459 10.575 -14.019 1.00 95.81 119 LEU A CA 1
ATOM 900 C C . LEU A 1 119 ? 14.821 9.944 -14.334 1.00 95.81 119 LEU A C 1
ATOM 902 O O . LEU A 1 119 ? 15.635 10.557 -15.022 1.00 95.81 119 LEU A O 1
ATOM 906 N N . THR A 1 120 ? 15.038 8.709 -13.887 1.00 97.44 120 THR A N 1
ATOM 907 C CA . THR A 1 120 ? 16.206 7.897 -14.253 1.00 97.44 120 THR A CA 1
ATOM 908 C C . THR A 1 120 ? 15.758 6.707 -15.089 1.00 97.44 120 THR A C 1
ATOM 910 O O . THR A 1 120 ? 14.859 5.962 -14.705 1.00 97.44 120 THR A O 1
ATOM 913 N N . LEU A 1 121 ? 16.391 6.518 -16.243 1.00 97.75 121 LEU A N 1
ATOM 914 C CA . LEU A 1 121 ? 16.107 5.405 -17.140 1.00 97.75 121 LEU A CA 1
ATOM 915 C C . LEU A 1 121 ? 17.343 4.535 -17.311 1.00 97.75 121 LEU A C 1
ATOM 917 O O . LEU A 1 121 ? 18.451 5.057 -17.306 1.00 97.75 121 LEU A O 1
ATOM 921 N N . THR A 1 122 ? 17.165 3.229 -17.484 1.00 98.25 122 THR A N 1
ATOM 922 C CA . THR A 1 122 ? 18.255 2.314 -17.872 1.00 98.25 122 THR A CA 1
ATOM 923 C C . THR A 1 122 ? 18.722 2.571 -19.310 1.00 98.25 122 THR A C 1
ATOM 925 O O . THR A 1 122 ? 17.946 3.094 -20.114 1.00 98.25 122 THR A O 1
ATOM 928 N N . ARG A 1 123 ? 19.902 2.067 -19.686 1.00 96.44 123 ARG A N 1
ATOM 929 C CA . ARG A 1 123 ? 20.475 2.140 -21.036 1.00 96.44 123 ARG A CA 1
ATOM 930 C C . ARG A 1 123 ? 19.552 1.594 -22.122 1.00 96.44 123 ARG A C 1
ATOM 932 O O . ARG A 1 123 ? 19.511 2.133 -23.223 1.00 96.44 123 ARG A O 1
ATOM 939 N N . MET A 1 124 ? 18.750 0.578 -21.801 1.00 96.25 124 MET A N 1
ATOM 940 C CA . MET A 1 124 ? 17.757 0.024 -22.726 1.00 96.25 124 MET A CA 1
ATOM 941 C C . MET A 1 124 ? 16.654 1.030 -23.106 1.00 96.25 124 MET A C 1
ATOM 943 O O . MET A 1 124 ? 16.128 0.988 -24.215 1.00 96.25 124 MET A O 1
ATOM 947 N N . ALA A 1 125 ? 16.300 1.937 -22.194 1.00 93.38 125 ALA A N 1
ATOM 948 C CA . ALA A 1 125 ? 15.258 2.951 -22.376 1.00 93.38 125 ALA A CA 1
ATOM 949 C C . ALA A 1 125 ? 15.815 4.343 -22.734 1.00 93.38 125 ALA A C 1
ATOM 951 O O . ALA A 1 125 ? 15.065 5.212 -23.196 1.00 93.38 125 ALA A O 1
ATOM 952 N N . ASP A 1 126 ? 17.110 4.556 -22.503 1.00 92.69 126 ASP A N 1
ATOM 953 C CA . ASP A 1 126 ? 17.863 5.760 -22.827 1.00 92.69 126 ASP A CA 1
ATOM 954 C C . ASP A 1 126 ? 19.337 5.405 -23.094 1.00 92.69 126 ASP A C 1
ATOM 956 O O . ASP A 1 126 ? 20.076 5.158 -22.142 1.00 92.69 126 ASP A O 1
ATOM 960 N N . PRO A 1 127 ? 19.800 5.429 -24.356 1.00 91.94 127 PRO A N 1
ATOM 961 C CA . PRO A 1 127 ? 21.169 5.053 -24.714 1.00 91.94 127 PRO A CA 1
ATOM 962 C C . PRO A 1 127 ? 22.274 5.852 -24.009 1.00 91.94 127 PRO A C 1
ATOM 964 O O . PRO A 1 127 ? 23.405 5.377 -23.942 1.00 91.94 127 PRO A O 1
ATOM 967 N N . SER A 1 128 ? 21.968 7.048 -23.495 1.00 91.56 128 SER A N 1
ATOM 968 C CA . SER A 1 128 ? 22.927 7.886 -22.764 1.00 91.56 128 SER A CA 1
ATOM 969 C C . SER A 1 128 ? 23.093 7.490 -21.294 1.00 91.56 128 SER A C 1
ATOM 971 O O . SER A 1 128 ? 24.003 7.974 -20.625 1.00 91.56 128 SER A O 1
ATOM 973 N N . SER A 1 129 ? 22.239 6.597 -20.790 1.00 93.62 129 SER A N 1
ATOM 974 C CA . SER A 1 129 ? 22.259 6.176 -19.395 1.00 93.62 129 SER A CA 1
ATOM 975 C C . SER A 1 129 ? 23.481 5.325 -19.050 1.00 93.62 129 SER A C 1
ATOM 977 O O . SER A 1 129 ? 23.911 4.430 -19.792 1.00 93.62 129 SER A O 1
ATOM 979 N N . GLU A 1 130 ? 24.020 5.575 -17.863 1.00 95.06 130 GLU A N 1
ATOM 980 C CA . GLU A 1 130 ? 25.061 4.760 -17.244 1.00 95.06 130 GLU A CA 1
ATOM 981 C C . GLU A 1 130 ? 24.526 3.442 -16.656 1.00 95.06 130 GLU A C 1
ATOM 983 O O . GLU A 1 130 ? 25.310 2.511 -16.503 1.00 95.06 130 GLU A O 1
ATOM 988 N N . TYR A 1 131 ? 23.218 3.330 -16.383 1.00 97.56 131 TYR A N 1
ATOM 989 C CA . TYR A 1 131 ? 22.625 2.171 -15.707 1.00 97.56 131 TYR A CA 1
ATOM 990 C C . TYR A 1 131 ? 22.173 1.110 -16.707 1.00 97.56 131 TYR A C 1
ATOM 992 O O . TYR A 1 131 ? 21.213 1.332 -17.438 1.00 97.56 131 TYR A O 1
ATOM 1000 N N . GLU A 1 132 ? 22.816 -0.053 -16.757 1.00 97.00 132 GLU A N 1
ATOM 1001 C CA . GLU A 1 132 ? 22.508 -1.096 -17.748 1.00 97.00 132 GLU A CA 1
ATOM 1002 C C . GLU A 1 132 ? 22.224 -2.461 -17.108 1.00 97.00 132 GLU A C 1
ATOM 1004 O O . GLU A 1 132 ? 21.367 -3.211 -17.580 1.00 97.00 132 GLU A O 1
ATOM 1009 N N . THR A 1 133 ? 22.923 -2.778 -16.024 1.00 96.94 133 THR A N 1
ATOM 1010 C CA . THR A 1 133 ? 22.921 -4.101 -15.396 1.00 96.94 133 THR A CA 1
ATOM 1011 C C . THR A 1 133 ? 22.172 -4.123 -14.067 1.00 96.94 133 THR A C 1
ATOM 1013 O O . THR A 1 133 ? 21.829 -3.080 -13.512 1.00 96.94 133 THR A O 1
ATOM 1016 N N . ASN A 1 134 ? 21.932 -5.318 -13.519 1.00 96.62 134 ASN A N 1
ATOM 1017 C CA . ASN A 1 134 ? 21.388 -5.453 -12.163 1.00 96.62 134 ASN A CA 1
ATOM 1018 C C . ASN A 1 134 ? 22.288 -4.769 -11.113 1.00 96.62 134 ASN A C 1
ATOM 1020 O O . ASN A 1 134 ? 21.765 -4.102 -10.222 1.00 96.62 134 ASN A O 1
ATOM 1024 N N . ASP A 1 135 ? 23.613 -4.858 -11.255 1.00 95.69 135 ASP A N 1
ATOM 1025 C CA . ASP A 1 135 ? 24.568 -4.216 -10.340 1.00 95.69 135 ASP A CA 1
ATOM 1026 C C . ASP A 1 135 ? 24.466 -2.686 -10.401 1.00 95.69 135 ASP A C 1
ATOM 1028 O O . ASP A 1 135 ? 24.457 -2.013 -9.368 1.00 95.69 135 ASP A O 1
ATOM 1032 N N . ASP A 1 136 ? 24.289 -2.122 -11.600 1.00 97.31 136 ASP A N 1
ATOM 1033 C CA . ASP A 1 136 ? 24.045 -0.686 -11.753 1.00 97.31 136 ASP A CA 1
ATOM 1034 C C . ASP A 1 136 ? 22.747 -0.258 -11.062 1.00 97.31 136 ASP A C 1
ATOM 1036 O O . ASP A 1 136 ? 22.684 0.801 -10.438 1.00 97.31 136 ASP A O 1
ATOM 1040 N N . MET A 1 137 ? 21.704 -1.086 -11.133 1.00 97.75 137 MET A N 1
ATOM 1041 C CA . MET A 1 137 ? 20.442 -0.805 -10.450 1.00 97.75 137 MET A CA 1
ATOM 1042 C C . MET A 1 137 ? 20.569 -0.919 -8.927 1.00 97.75 137 MET A C 1
ATOM 1044 O O . MET A 1 137 ? 19.927 -0.152 -8.208 1.00 97.75 137 MET A O 1
ATOM 1048 N N . ALA A 1 138 ? 21.414 -1.819 -8.417 1.00 97.31 138 ALA A N 1
ATOM 1049 C CA . ALA A 1 138 ? 21.739 -1.899 -6.993 1.00 97.31 138 ALA A CA 1
ATOM 1050 C C . ALA A 1 138 ? 22.511 -0.656 -6.514 1.00 97.31 138 ALA A C 1
ATOM 1052 O O . ALA A 1 138 ? 22.221 -0.108 -5.443 1.00 97.31 138 ALA A O 1
ATOM 1053 N N . ARG A 1 139 ? 23.433 -0.152 -7.343 1.00 97.44 139 ARG A N 1
ATOM 1054 C CA . ARG A 1 139 ? 24.106 1.131 -7.117 1.00 97.44 139 ARG A CA 1
ATOM 1055 C C . ARG A 1 139 ? 23.106 2.291 -7.105 1.00 97.44 139 ARG A C 1
ATOM 1057 O O . ARG A 1 139 ? 23.092 3.048 -6.139 1.00 97.44 139 ARG A O 1
ATOM 1064 N N . LEU A 1 140 ? 22.208 2.378 -8.089 1.00 97.38 140 LEU A N 1
ATOM 1065 C CA . LEU A 1 140 ? 21.164 3.411 -8.133 1.00 97.38 140 LEU A CA 1
ATOM 1066 C C . LEU A 1 140 ? 20.254 3.372 -6.896 1.00 97.38 140 LEU A C 1
ATOM 1068 O O . LEU A 1 140 ? 19.904 4.417 -6.351 1.00 97.38 140 LEU A O 1
ATOM 1072 N N . ALA A 1 141 ? 19.879 2.180 -6.424 1.00 97.00 141 ALA A N 1
ATOM 1073 C CA . ALA A 1 141 ? 19.109 2.040 -5.190 1.00 97.00 141 ALA A CA 1
ATOM 1074 C C . ALA A 1 141 ? 19.869 2.620 -3.983 1.00 97.00 141 ALA A C 1
ATOM 1076 O O . ALA A 1 141 ? 19.281 3.341 -3.179 1.00 97.00 141 ALA A O 1
ATOM 1077 N N . SER A 1 142 ? 21.180 2.377 -3.889 1.00 96.31 142 SER A N 1
ATOM 1078 C CA . SER A 1 142 ? 22.035 2.961 -2.844 1.00 96.31 142 SER A CA 1
ATOM 1079 C C . SER A 1 142 ? 22.116 4.490 -2.942 1.00 96.31 142 SER A C 1
ATOM 1081 O O . SER A 1 142 ? 22.001 5.180 -1.931 1.00 96.31 142 SER A O 1
ATOM 1083 N N . GLU A 1 143 ? 22.241 5.038 -4.153 1.00 95.38 143 GLU A N 1
ATOM 1084 C CA . GLU A 1 143 ? 22.242 6.490 -4.392 1.00 95.38 143 GLU A CA 1
ATOM 1085 C C . GLU A 1 143 ? 20.917 7.150 -3.976 1.00 95.38 143 GLU A C 1
ATOM 1087 O O . GLU A 1 143 ? 20.911 8.217 -3.358 1.00 95.38 143 GLU A O 1
ATOM 1092 N N . ILE A 1 144 ? 19.788 6.494 -4.261 1.00 95.62 144 ILE A N 1
ATOM 1093 C CA . ILE A 1 144 ? 18.451 6.925 -3.828 1.00 95.62 144 ILE A CA 1
ATOM 1094 C C . ILE A 1 144 ? 18.357 6.969 -2.301 1.00 95.62 144 ILE A C 1
ATOM 1096 O O . ILE A 1 144 ? 17.872 7.950 -1.737 1.00 95.62 144 ILE A O 1
ATOM 1100 N N . VAL A 1 145 ? 18.836 5.923 -1.624 1.00 95.75 145 VAL A N 1
ATOM 1101 C CA . VAL A 1 145 ? 18.828 5.833 -0.156 1.00 95.75 145 VAL A CA 1
ATOM 1102 C C . VAL A 1 145 ? 19.694 6.928 0.471 1.00 95.75 145 VAL A C 1
ATOM 1104 O O . VAL A 1 145 ? 19.274 7.557 1.451 1.00 95.75 145 VAL A O 1
ATOM 1107 N N . ALA A 1 146 ? 20.864 7.192 -0.116 1.00 94.69 146 ALA A N 1
ATOM 1108 C CA . ALA A 1 146 ? 21.789 8.229 0.330 1.00 94.69 146 ALA A CA 1
ATOM 1109 C C . ALA A 1 146 ? 21.219 9.650 0.161 1.00 94.69 146 ALA A C 1
ATOM 1111 O O . ALA A 1 146 ? 21.533 10.544 0.954 1.00 94.69 146 ALA A O 1
ATOM 1112 N N . ASN A 1 147 ? 20.342 9.876 -0.824 1.00 93.56 147 ASN A N 1
ATOM 1113 C CA . ASN A 1 147 ? 19.711 11.176 -1.025 1.00 93.56 147 ASN A CA 1
ATOM 1114 C C . ASN A 1 147 ? 18.615 11.451 0.025 1.00 93.56 147 ASN A C 1
ATOM 1116 O O . ASN A 1 147 ? 17.495 10.932 -0.022 1.00 93.56 147 ASN A O 1
ATOM 1120 N N . LYS A 1 148 ? 18.909 12.353 0.967 1.00 92.38 148 LYS A N 1
ATOM 1121 C CA . LYS A 1 148 ? 17.980 12.763 2.038 1.00 92.38 148 LYS A CA 1
ATOM 1122 C C . LYS A 1 148 ? 16.725 13.488 1.527 1.00 92.38 148 LYS A C 1
ATOM 1124 O O . LYS A 1 148 ? 15.695 13.468 2.211 1.00 92.38 148 LYS A O 1
ATOM 1129 N N . ASN A 1 149 ? 16.794 14.087 0.335 1.00 92.69 149 ASN A N 1
ATOM 1130 C CA . ASN A 1 149 ? 15.668 14.795 -0.279 1.00 92.69 149 ASN A CA 1
ATOM 1131 C C . ASN A 1 149 ? 14.630 13.836 -0.859 1.00 92.69 149 ASN A C 1
ATOM 1133 O O . ASN A 1 149 ? 13.467 14.207 -0.962 1.00 92.69 149 ASN A O 1
ATOM 1137 N N . THR A 1 150 ? 15.018 12.608 -1.219 1.00 95.31 150 THR A N 1
ATOM 1138 C CA . THR A 1 150 ? 14.083 11.642 -1.800 1.00 95.31 150 THR A CA 1
ATOM 1139 C C . THR A 1 150 ? 13.059 11.198 -0.759 1.00 95.31 150 THR A C 1
ATOM 1141 O O . THR A 1 150 ? 13.433 10.707 0.312 1.00 95.31 150 THR A O 1
ATOM 1144 N N . LYS A 1 151 ? 11.775 11.390 -1.089 1.00 95.88 151 LYS A N 1
ATOM 1145 C CA . LYS A 1 151 ? 10.603 11.046 -0.268 1.00 95.88 151 LYS A CA 1
ATOM 1146 C C . LYS A 1 151 ? 9.679 10.046 -0.946 1.00 95.88 151 LYS A C 1
ATOM 1148 O O . LYS A 1 151 ? 9.125 9.204 -0.254 1.00 95.88 151 LYS A O 1
ATOM 1153 N N . ILE A 1 152 ? 9.544 10.093 -2.270 1.00 98.38 152 ILE A N 1
ATOM 1154 C CA . ILE A 1 152 ? 8.726 9.147 -3.038 1.00 98.38 152 ILE A CA 1
ATOM 1155 C C . ILE A 1 152 ? 9.589 8.504 -4.117 1.00 98.38 152 ILE A C 1
ATOM 1157 O O . ILE A 1 152 ? 10.297 9.201 -4.845 1.00 98.38 152 ILE A O 1
ATOM 1161 N N . VAL A 1 153 ? 9.512 7.180 -4.243 1.00 98.56 153 VAL A N 1
ATOM 1162 C CA . VAL A 1 153 ? 10.205 6.427 -5.292 1.00 98.56 153 VAL A CA 1
ATOM 1163 C C . VAL A 1 153 ? 9.207 5.570 -6.056 1.00 98.56 153 VAL A C 1
ATOM 1165 O O . VAL A 1 153 ? 8.592 4.676 -5.482 1.00 98.56 153 VAL A O 1
ATOM 1168 N N . PHE A 1 154 ? 9.099 5.799 -7.363 1.00 98.75 154 PHE A N 1
ATOM 1169 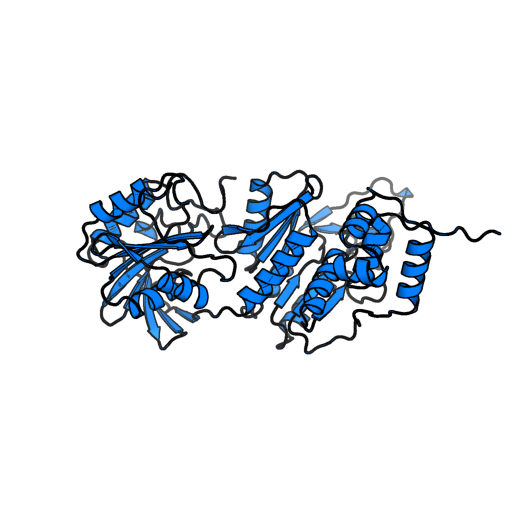C CA . PHE A 1 154 ? 8.423 4.896 -8.292 1.00 98.75 154 PHE A CA 1
ATOM 1170 C C . PHE A 1 154 ? 9.462 3.980 -8.936 1.00 98.75 154 PHE A C 1
ATOM 1172 O O . PHE A 1 154 ? 10.130 4.350 -9.903 1.00 98.75 154 PHE A O 1
ATOM 1179 N N . TRP A 1 155 ? 9.610 2.780 -8.382 1.00 98.44 155 TRP A N 1
ATOM 1180 C CA . TRP A 1 155 ? 10.569 1.776 -8.827 1.00 98.44 155 TRP A CA 1
ATOM 1181 C C . TRP A 1 155 ? 9.943 0.864 -9.892 1.00 98.44 155 TRP A C 1
ATOM 1183 O O . TRP A 1 155 ? 9.460 -0.228 -9.592 1.00 98.44 155 TRP A O 1
ATOM 1193 N N . ASN A 1 156 ? 9.949 1.322 -11.150 1.00 97.81 156 ASN A N 1
ATOM 1194 C CA . ASN A 1 156 ? 9.431 0.606 -12.324 1.00 97.81 156 ASN A CA 1
ATOM 1195 C C . ASN A 1 156 ? 10.489 -0.072 -13.249 1.00 97.81 156 ASN A C 1
ATOM 1197 O O . ASN A 1 156 ? 10.142 -0.402 -14.386 1.00 97.81 156 ASN A O 1
ATOM 1201 N N . PRO A 1 157 ? 11.769 -0.295 -12.884 1.00 97.38 157 PRO A N 1
ATOM 1202 C CA . PRO A 1 157 ? 12.674 -0.992 -13.792 1.00 97.38 157 PRO A CA 1
ATOM 1203 C C . PRO A 1 157 ? 12.314 -2.482 -13.904 1.00 97.38 157 PRO A C 1
ATOM 1205 O O . PRO A 1 157 ? 11.957 -3.121 -12.914 1.00 97.38 157 PRO A O 1
ATOM 1208 N N . ALA A 1 158 ? 12.447 -3.044 -15.106 1.00 96.88 158 ALA A N 1
ATOM 1209 C CA . ALA A 1 158 ? 12.404 -4.485 -15.319 1.00 96.88 158 ALA A CA 1
ATOM 1210 C C . ALA A 1 158 ? 13.803 -5.050 -15.043 1.00 96.88 158 ALA A C 1
ATOM 1212 O O . ALA A 1 158 ? 14.736 -4.820 -15.811 1.00 96.88 158 ALA A O 1
ATOM 1213 N N . ILE A 1 159 ? 13.947 -5.735 -13.910 1.00 96.75 159 ILE A N 1
ATOM 1214 C CA . ILE A 1 159 ? 15.204 -6.336 -13.457 1.00 96.75 159 ILE A CA 1
ATOM 1215 C C . ILE A 1 159 ? 15.231 -7.801 -13.899 1.00 96.75 159 ILE A C 1
ATOM 1217 O O . ILE A 1 159 ? 14.242 -8.506 -13.721 1.00 96.75 159 ILE A O 1
ATOM 1221 N N . CYS A 1 160 ? 16.348 -8.273 -14.455 1.00 96.31 160 CYS A N 1
ATOM 1222 C CA . CYS A 1 160 ? 16.543 -9.696 -14.724 1.00 96.31 160 CYS A CA 1
ATOM 1223 C C . CYS A 1 160 ? 16.436 -10.505 -13.425 1.00 96.31 160 CYS A C 1
ATOM 1225 O O . CYS A 1 160 ? 17.253 -10.326 -12.523 1.00 96.31 160 CYS A O 1
ATOM 1227 N N . ASP A 1 161 ? 15.480 -11.433 -13.367 1.00 94.19 161 ASP A N 1
ATOM 1228 C CA . ASP A 1 161 ? 15.270 -12.313 -12.209 1.00 94.19 161 ASP A CA 1
ATOM 1229 C C . ASP A 1 161 ? 16.360 -13.387 -12.055 1.00 94.19 161 ASP A C 1
ATOM 1231 O O . ASP A 1 161 ? 16.453 -14.023 -11.007 1.00 94.19 161 ASP A O 1
ATOM 1235 N N . PHE A 1 162 ? 17.189 -13.592 -13.084 1.00 95.94 162 PHE A N 1
ATOM 1236 C CA . PHE A 1 162 ? 18.233 -14.612 -13.112 1.00 95.94 162 PHE A CA 1
ATOM 1237 C C . PHE A 1 162 ? 19.569 -14.059 -13.604 1.00 95.94 162 PHE A C 1
ATOM 1239 O O . PHE A 1 162 ? 19.629 -13.187 -14.476 1.00 95.94 162 PHE A O 1
ATOM 1246 N N . THR A 1 163 ? 20.646 -14.639 -13.086 1.00 94.81 163 THR A N 1
ATOM 1247 C CA . THR A 1 163 ? 21.975 -14.613 -13.694 1.00 94.81 163 THR A CA 1
ATOM 1248 C C . THR A 1 163 ? 22.198 -15.893 -14.496 1.00 94.81 163 THR A C 1
ATOM 1250 O O . THR A 1 163 ? 21.520 -16.895 -14.272 1.00 94.81 163 THR A O 1
ATOM 1253 N N . GLY A 1 164 ? 23.105 -15.854 -15.475 1.00 94.38 164 GLY A N 1
ATOM 1254 C CA . GLY A 1 164 ? 23.338 -16.976 -16.383 1.00 94.38 164 GLY A CA 1
ATOM 1255 C C . GLY A 1 164 ? 24.815 -17.287 -16.559 1.00 94.38 164 GLY A C 1
ATOM 1256 O O . GLY A 1 164 ? 25.624 -16.377 -16.738 1.00 94.38 164 GLY A O 1
ATOM 1257 N N . GLN A 1 165 ? 25.152 -18.574 -16.569 1.00 95.62 165 GLN A N 1
ATOM 1258 C CA . GLN A 1 165 ? 26.502 -19.078 -16.804 1.00 95.62 165 GLN A CA 1
ATOM 1259 C C . GLN A 1 165 ? 26.481 -20.224 -17.818 1.00 95.62 165 GLN A C 1
ATOM 1261 O O . GLN A 1 165 ? 25.627 -21.099 -17.764 1.00 95.62 165 GLN A O 1
ATOM 1266 N N . VAL A 1 166 ? 27.441 -20.231 -18.744 1.00 95.06 166 VAL A N 1
ATOM 1267 C CA . VAL A 1 166 ? 27.666 -21.339 -19.690 1.00 95.06 166 VAL A CA 1
ATOM 1268 C C . VAL A 1 166 ? 29.039 -21.938 -19.393 1.00 95.06 166 VAL A C 1
ATOM 1270 O O . VAL A 1 166 ? 30.023 -21.194 -19.400 1.00 95.06 166 VAL A O 1
ATOM 1273 N N . GLY A 1 167 ? 29.123 -23.247 -19.146 1.00 91.19 167 GLY A N 1
ATOM 1274 C CA . GLY A 1 167 ? 30.370 -23.926 -18.755 1.00 91.19 167 GLY A CA 1
ATOM 1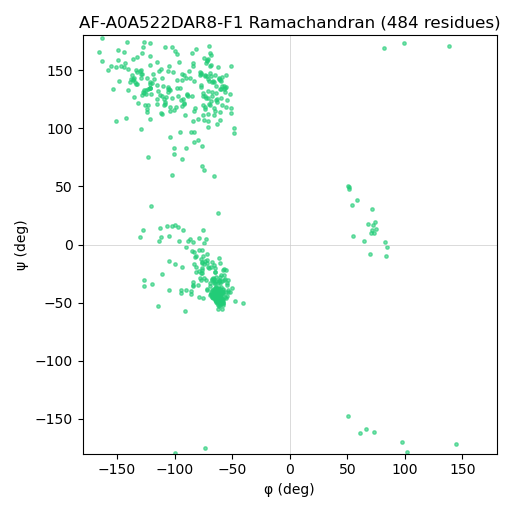275 C C . GLY A 1 167 ? 31.093 -23.250 -17.577 1.00 91.19 167 GLY A C 1
ATOM 1276 O O . GLY A 1 167 ? 30.469 -22.594 -16.745 1.00 91.19 167 GLY A O 1
ATOM 1277 N N . ASP A 1 168 ? 32.423 -23.322 -17.563 1.00 90.25 168 ASP A N 1
ATOM 1278 C CA . ASP A 1 168 ? 33.247 -22.840 -16.437 1.00 90.25 168 ASP A CA 1
ATOM 1279 C C . ASP A 1 168 ? 33.724 -21.383 -16.584 1.00 90.25 168 ASP A C 1
ATOM 1281 O O . ASP A 1 168 ? 34.607 -20.919 -15.868 1.00 90.25 168 ASP A O 1
ATOM 1285 N N . VAL A 1 169 ? 33.162 -20.633 -17.537 1.00 91.69 169 VAL A N 1
ATOM 1286 C CA . VAL A 1 169 ? 33.573 -19.245 -17.795 1.00 91.69 169 VAL A CA 1
ATOM 1287 C C . VAL A 1 169 ? 32.712 -18.285 -16.987 1.00 91.69 169 VAL A C 1
ATOM 1289 O O . VAL A 1 169 ? 31.497 -18.211 -17.203 1.00 91.69 169 VAL A O 1
ATOM 1292 N N . THR A 1 170 ? 33.367 -17.484 -16.146 1.00 92.44 170 THR A N 1
ATOM 1293 C CA . THR A 1 170 ? 32.741 -16.410 -15.370 1.00 92.44 170 THR A CA 1
ATOM 1294 C C . THR A 1 170 ? 31.966 -15.443 -16.279 1.00 92.44 170 THR A C 1
ATOM 1296 O O . THR A 1 170 ? 32.547 -14.889 -17.222 1.00 92.44 170 THR A O 1
ATOM 1299 N N . PRO A 1 171 ? 30.666 -15.215 -16.018 1.00 92.75 171 PRO A N 1
ATOM 1300 C CA . PRO A 1 171 ? 29.846 -14.273 -16.776 1.00 92.75 171 PRO A CA 1
ATOM 1301 C C . PRO A 1 171 ? 30.394 -12.843 -16.709 1.00 92.75 171 PRO A C 1
ATOM 1303 O O . PRO A 1 171 ? 30.626 -12.313 -15.625 1.00 92.75 171 PRO A O 1
ATOM 1306 N N . ALA A 1 172 ? 30.618 -12.205 -17.863 1.00 91.44 172 ALA A N 1
ATOM 1307 C CA . ALA A 1 172 ? 31.050 -10.806 -17.927 1.00 91.44 172 ALA A CA 1
ATOM 1308 C C . ALA A 1 172 ? 30.846 -10.185 -19.317 1.00 91.44 172 ALA A C 1
ATOM 1310 O O . ALA A 1 172 ? 30.882 -10.870 -20.344 1.00 91.44 172 ALA A O 1
ATOM 1311 N N . ARG A 1 173 ? 30.770 -8.846 -19.366 1.00 91.50 173 ARG A N 1
ATOM 1312 C CA . ARG A 1 173 ? 30.693 -8.055 -20.614 1.00 91.50 173 ARG A CA 1
ATOM 1313 C C . ARG A 1 173 ? 31.865 -8.301 -21.571 1.00 91.50 173 ARG A C 1
ATOM 1315 O O . ARG A 1 173 ? 31.725 -8.117 -22.775 1.00 91.50 173 ARG A O 1
ATOM 1322 N N . LYS A 1 174 ? 33.026 -8.703 -21.050 1.00 94.06 174 LYS A N 1
ATOM 1323 C CA . LYS A 1 174 ? 34.236 -9.012 -21.833 1.00 94.06 174 LYS A CA 1
ATOM 1324 C C . LYS A 1 174 ? 34.608 -10.505 -21.804 1.00 94.06 174 LYS A C 1
ATOM 1326 O O . LYS A 1 174 ? 35.714 -10.853 -22.201 1.00 94.06 174 LYS A O 1
ATOM 1331 N N . ALA A 1 175 ? 33.709 -11.388 -21.356 1.00 93.69 175 ALA A N 1
ATOM 1332 C CA . ALA A 1 175 ? 33.968 -12.829 -21.302 1.00 93.69 175 ALA A CA 1
ATOM 1333 C C . ALA A 1 175 ? 34.058 -13.466 -22.701 1.00 93.69 175 ALA A C 1
ATOM 1335 O O . ALA A 1 175 ? 33.450 -12.989 -23.664 1.00 93.69 175 ALA A O 1
ATOM 1336 N N . GLN A 1 176 ? 34.797 -14.575 -22.804 1.00 93.88 176 GLN A N 1
ATOM 1337 C CA . GLN A 1 176 ? 35.122 -15.234 -24.072 1.00 93.88 176 GLN A CA 1
ATOM 1338 C C . GLN A 1 176 ? 33.879 -15.610 -24.894 1.00 93.88 176 GLN A C 1
ATOM 1340 O O . GLN A 1 176 ? 32.949 -16.248 -24.405 1.00 93.88 176 GLN A O 1
ATOM 1345 N N . ARG A 1 177 ? 33.885 -15.267 -26.185 1.00 94.50 177 ARG A N 1
ATOM 1346 C CA . ARG A 1 177 ? 32.786 -15.569 -27.111 1.00 94.50 177 ARG A CA 1
ATOM 1347 C C . ARG A 1 177 ? 32.520 -17.081 -27.205 1.00 94.50 177 ARG A C 1
ATOM 1349 O O . ARG A 1 177 ? 33.452 -17.863 -27.378 1.00 94.50 177 ARG A O 1
ATOM 1356 N N . LEU A 1 178 ? 31.247 -17.476 -27.190 1.00 93.06 178 LEU A N 1
ATOM 1357 C CA . LEU A 1 178 ? 30.811 -18.804 -27.630 1.00 93.06 178 LEU A CA 1
ATOM 1358 C C . LEU A 1 178 ? 31.159 -19.009 -29.106 1.00 93.06 178 LEU A C 1
ATOM 1360 O O . LEU A 1 178 ? 31.052 -18.093 -29.926 1.00 93.06 178 LEU A O 1
ATOM 1364 N N . LYS A 1 179 ? 31.565 -20.232 -29.437 1.00 92.12 179 LYS A N 1
ATOM 1365 C CA . LYS A 1 179 ? 31.875 -20.646 -30.805 1.00 92.12 179 LYS A CA 1
ATOM 1366 C C . LYS A 1 179 ? 30.717 -21.492 -31.318 1.00 92.12 179 LYS A C 1
ATOM 1368 O O . LYS A 1 179 ? 30.480 -22.565 -30.783 1.00 92.12 179 LYS A O 1
ATOM 1373 N N . SER A 1 180 ? 30.040 -21.054 -32.379 1.00 89.88 180 SER A N 1
ATOM 1374 C CA . SER A 1 180 ? 28.916 -21.799 -32.977 1.00 89.88 180 SER A CA 1
ATOM 1375 C C . SER A 1 180 ? 29.296 -23.218 -33.422 1.00 89.88 180 SER A C 1
ATOM 1377 O O . SER A 1 180 ? 28.481 -24.128 -33.350 1.00 89.88 180 SER A O 1
ATOM 1379 N N . ARG A 1 181 ? 30.559 -23.431 -33.817 1.00 92.50 181 ARG A N 1
ATOM 1380 C CA . ARG A 1 181 ? 31.103 -24.754 -34.173 1.00 92.50 181 ARG A CA 1
ATOM 1381 C C . ARG A 1 181 ? 31.217 -25.728 -32.993 1.00 92.50 181 ARG A C 1
ATOM 1383 O O . ARG A 1 181 ? 31.406 -26.911 -33.231 1.00 92.50 181 ARG A O 1
ATOM 1390 N N . ALA A 1 182 ? 31.119 -25.253 -31.749 1.00 87.75 182 ALA A N 1
ATOM 1391 C CA . ALA A 1 182 ? 31.164 -26.098 -30.553 1.00 87.75 182 ALA A CA 1
ATOM 1392 C C . ALA A 1 182 ? 29.827 -26.813 -30.266 1.00 87.75 182 ALA A C 1
ATOM 1394 O O . ALA A 1 182 ? 29.697 -27.471 -29.239 1.00 87.75 182 ALA A O 1
ATOM 1395 N N . GLY A 1 183 ? 28.838 -26.685 -31.158 1.00 92.81 183 GLY A N 1
ATOM 1396 C CA . GLY A 1 183 ? 27.543 -27.344 -31.028 1.00 92.81 183 GLY A CA 1
ATOM 1397 C C . GLY A 1 183 ? 26.653 -26.718 -29.954 1.00 92.81 183 GLY A C 1
ATOM 1398 O O . GLY A 1 183 ? 26.849 -25.569 -29.547 1.00 92.81 183 GLY A O 1
ATOM 1399 N N . ALA A 1 184 ? 25.646 -27.479 -29.523 1.00 93.50 184 ALA A N 1
ATOM 1400 C CA . ALA A 1 184 ? 24.702 -27.057 -28.494 1.00 93.50 184 ALA A CA 1
ATOM 1401 C C . ALA A 1 184 ? 25.419 -26.722 -27.175 1.00 93.50 184 ALA A C 1
ATOM 1403 O O . ALA A 1 184 ? 26.412 -27.349 -26.812 1.00 93.50 184 ALA A O 1
ATOM 1404 N N . GLN A 1 185 ? 24.913 -25.716 -26.466 1.00 93.94 185 GLN A N 1
ATOM 1405 C CA . GLN A 1 185 ? 25.454 -25.245 -25.192 1.00 93.94 185 GLN A CA 1
ATOM 1406 C C . GLN A 1 185 ? 24.323 -25.168 -24.167 1.00 93.94 185 GLN A C 1
ATOM 1408 O O . GLN A 1 185 ? 23.195 -24.829 -24.522 1.00 93.94 185 GLN A O 1
ATOM 1413 N N . VAL A 1 186 ? 24.637 -25.436 -22.901 1.00 94.62 186 VAL A N 1
ATOM 1414 C CA . VAL A 1 186 ? 23.690 -25.329 -21.782 1.00 94.62 186 VAL A CA 1
ATOM 1415 C C . VAL A 1 186 ? 24.025 -24.089 -20.957 1.00 94.62 186 VAL A C 1
ATOM 1417 O O . VAL A 1 186 ? 25.195 -23.832 -20.668 1.00 94.62 186 VAL A O 1
ATOM 1420 N N . MET A 1 187 ? 22.999 -23.317 -20.591 1.00 96.12 187 MET A N 1
ATOM 1421 C CA . MET A 1 187 ? 23.118 -22.193 -19.665 1.00 96.12 187 MET A CA 1
ATOM 1422 C C . MET A 1 187 ? 22.465 -22.553 -18.332 1.00 96.12 187 MET A C 1
ATOM 1424 O O . MET A 1 187 ? 21.275 -22.850 -18.289 1.00 96.12 187 MET A O 1
ATOM 1428 N N . ASN A 1 188 ? 23.239 -22.474 -17.255 1.00 96.38 188 ASN A N 1
ATOM 1429 C CA . ASN A 1 188 ? 22.750 -22.602 -15.891 1.00 96.38 188 ASN A CA 1
ATOM 1430 C C . ASN A 1 188 ? 22.247 -21.238 -15.418 1.00 96.38 188 ASN A C 1
ATOM 1432 O O . ASN A 1 188 ? 22.974 -20.245 -15.526 1.00 96.38 188 ASN A O 1
ATOM 1436 N N . LEU A 1 189 ? 21.010 -21.196 -14.920 1.00 97.00 189 LEU A N 1
ATOM 1437 C CA . LEU A 1 189 ? 20.381 -19.988 -14.398 1.00 97.00 189 LEU A CA 1
ATOM 1438 C C . LEU A 1 189 ? 20.318 -20.029 -12.873 1.00 97.00 189 LEU A C 1
ATOM 1440 O O . LEU A 1 189 ? 19.871 -21.022 -12.300 1.00 97.00 189 LEU A O 1
ATOM 1444 N N . THR A 1 190 ? 20.693 -18.924 -12.234 1.00 95.62 190 THR A N 1
ATOM 1445 C CA . THR A 1 190 ? 20.625 -18.760 -10.776 1.00 95.62 190 THR A CA 1
ATOM 1446 C C . THR A 1 190 ? 19.767 -17.541 -10.445 1.00 95.62 190 THR A C 1
ATOM 1448 O O . THR A 1 190 ? 19.951 -16.503 -11.083 1.00 95.62 190 THR A O 1
ATOM 1451 N N . PRO A 1 191 ? 18.827 -17.616 -9.483 1.00 95.38 191 PRO A N 1
ATOM 1452 C CA . PRO A 1 191 ? 18.027 -16.460 -9.085 1.00 95.38 191 PRO A CA 1
ATOM 1453 C C . PRO A 1 191 ? 18.894 -15.268 -8.658 1.00 95.38 191 PRO A C 1
ATOM 1455 O O . PRO A 1 191 ? 19.860 -15.430 -7.913 1.00 95.38 191 PRO A O 1
ATOM 1458 N N . ALA A 1 192 ? 18.536 -14.073 -9.117 1.00 92.06 192 ALA A N 1
ATOM 1459 C CA . ALA A 1 192 ? 19.179 -12.825 -8.730 1.00 92.06 192 ALA A CA 1
ATOM 1460 C C . ALA A 1 192 ? 18.603 -12.273 -7.414 1.00 92.06 192 ALA A C 1
ATOM 1462 O O . ALA A 1 192 ? 17.460 -12.549 -7.034 1.00 92.06 192 ALA A O 1
ATOM 1463 N N . GLU A 1 193 ? 19.386 -11.448 -6.717 1.00 88.00 193 GLU A N 1
ATOM 1464 C CA . GLU A 1 193 ? 18.928 -10.779 -5.501 1.00 88.00 193 GLU A CA 1
ATOM 1465 C C . GLU A 1 193 ? 17.862 -9.707 -5.781 1.00 88.00 193 GLU A C 1
ATOM 1467 O O . GLU A 1 193 ? 17.873 -9.004 -6.794 1.00 88.00 193 GLU A O 1
ATOM 1472 N N . LYS A 1 194 ? 16.935 -9.533 -4.833 1.00 88.25 194 LYS A N 1
ATOM 1473 C CA . LYS A 1 194 ? 15.850 -8.549 -4.941 1.00 88.25 194 LYS A CA 1
ATOM 1474 C C . LYS A 1 194 ? 16.307 -7.155 -4.513 1.00 88.25 194 LYS A C 1
ATOM 1476 O O . LYS A 1 194 ? 16.221 -6.800 -3.340 1.00 88.25 194 LYS A O 1
ATOM 1481 N N . ILE A 1 195 ? 16.681 -6.331 -5.489 1.00 94.50 195 ILE A N 1
ATOM 1482 C CA . ILE A 1 195 ? 17.171 -4.957 -5.276 1.00 94.50 195 ILE A CA 1
ATOM 1483 C C . ILE A 1 195 ? 16.132 -4.060 -4.584 1.00 94.50 195 ILE A C 1
ATOM 1485 O O . ILE A 1 195 ? 16.467 -3.316 -3.672 1.00 94.50 195 ILE A O 1
ATOM 1489 N N . VAL A 1 196 ? 14.852 -4.142 -4.962 1.00 93.81 196 VAL A N 1
ATOM 1490 C CA . VAL A 1 196 ? 13.798 -3.234 -4.452 1.00 93.81 196 VAL A CA 1
ATOM 1491 C C . VAL A 1 196 ? 13.674 -3.232 -2.920 1.00 93.81 196 VAL A C 1
ATOM 1493 O O . VAL A 1 196 ? 13.339 -2.209 -2.323 1.00 93.81 196 VAL A O 1
ATOM 1496 N N . ALA A 1 197 ? 13.992 -4.354 -2.267 1.00 89.56 197 ALA A N 1
ATOM 1497 C CA . ALA A 1 197 ? 13.912 -4.492 -0.816 1.00 89.56 197 ALA A CA 1
ATOM 1498 C C . ALA A 1 197 ? 14.958 -3.643 -0.067 1.00 89.56 197 ALA A C 1
ATOM 1500 O O . ALA A 1 197 ? 14.779 -3.365 1.122 1.00 89.56 197 ALA A O 1
ATOM 1501 N N . THR A 1 198 ? 16.037 -3.217 -0.735 1.00 93.69 198 THR A N 1
ATOM 1502 C CA . THR A 1 198 ? 17.120 -2.451 -0.102 1.00 93.69 198 THR A CA 1
ATOM 1503 C C . THR A 1 198 ? 16.743 -0.987 0.127 1.00 93.69 198 THR A C 1
ATOM 1505 O O . THR A 1 198 ? 17.148 -0.416 1.137 1.00 93.69 198 THR A O 1
ATOM 1508 N N . ILE A 1 199 ? 15.885 -0.403 -0.723 1.00 95.31 199 ILE A N 1
ATOM 1509 C CA . ILE A 1 199 ? 15.520 1.027 -0.689 1.00 95.31 199 ILE A CA 1
ATOM 1510 C C . ILE A 1 199 ? 14.934 1.426 0.669 1.00 95.31 199 ILE A C 1
ATOM 1512 O O . ILE A 1 199 ? 15.333 2.413 1.281 1.00 95.31 199 ILE A O 1
ATOM 1516 N N . ARG A 1 200 ? 13.995 0.628 1.181 1.00 94.00 200 ARG A N 1
ATOM 1517 C CA . ARG A 1 200 ? 13.366 0.875 2.484 1.00 94.00 200 ARG A CA 1
ATOM 1518 C C . ARG A 1 200 ? 14.010 0.072 3.606 1.00 94.00 200 ARG A C 1
ATOM 1520 O O . ARG A 1 200 ? 13.393 -0.059 4.659 1.00 94.00 200 ARG A O 1
ATOM 1527 N N . LYS A 1 201 ? 15.201 -0.511 3.431 1.00 90.75 201 LYS A N 1
ATOM 1528 C CA . LYS A 1 201 ? 15.869 -1.247 4.519 1.00 90.75 201 LYS A CA 1
ATOM 1529 C C . LYS A 1 201 ? 16.197 -0.299 5.676 1.00 90.75 201 LYS A C 1
ATOM 1531 O O . LYS A 1 201 ? 15.773 -0.559 6.799 1.00 90.75 201 LYS A O 1
ATOM 1536 N N . GLU A 1 202 ? 16.837 0.824 5.359 1.00 88.00 202 GLU A N 1
ATOM 1537 C CA . GLU A 1 202 ? 17.272 1.849 6.322 1.00 88.00 202 GLU A CA 1
ATOM 1538 C C . GLU A 1 202 ? 16.376 3.098 6.292 1.00 88.00 202 GLU A C 1
ATOM 1540 O O . GLU A 1 202 ? 16.012 3.640 7.334 1.00 88.00 202 GLU A O 1
ATOM 1545 N N . ARG A 1 203 ? 15.931 3.520 5.103 1.00 92.00 203 ARG A N 1
ATOM 1546 C CA . ARG A 1 203 ? 15.085 4.707 4.900 1.00 92.00 203 ARG A CA 1
ATOM 1547 C C . ARG A 1 203 ? 13.599 4.351 4.879 1.00 92.00 203 ARG A C 1
ATOM 1549 O O . ARG A 1 203 ? 12.950 4.324 3.835 1.00 92.00 203 ARG A O 1
ATOM 1556 N N . LYS A 1 204 ? 13.037 4.045 6.054 1.00 89.94 204 LYS A N 1
ATOM 1557 C CA . LYS A 1 204 ? 11.600 3.720 6.199 1.00 89.94 204 LYS A CA 1
ATOM 1558 C C . LYS A 1 204 ? 10.669 4.899 5.884 1.00 89.94 204 LYS A C 1
ATOM 1560 O O . LYS A 1 204 ? 9.493 4.652 5.624 1.00 89.94 204 LYS A O 1
ATOM 1565 N N . ASP A 1 205 ? 11.200 6.122 5.882 1.00 91.94 205 ASP A N 1
ATOM 1566 C CA . ASP A 1 205 ? 10.515 7.367 5.517 1.00 91.94 205 ASP A CA 1
ATOM 1567 C C . ASP A 1 205 ? 10.290 7.532 4.007 1.00 91.94 205 ASP A C 1
ATOM 1569 O O . ASP A 1 205 ? 9.468 8.351 3.613 1.00 91.94 205 ASP A O 1
ATOM 1573 N N . ILE A 1 206 ? 10.990 6.773 3.155 1.00 96.31 206 ILE A N 1
ATOM 1574 C CA . ILE A 1 206 ? 10.712 6.775 1.715 1.00 96.31 206 ILE A CA 1
ATOM 1575 C C . ILE A 1 206 ? 9.395 6.038 1.465 1.00 96.31 206 ILE A C 1
ATOM 1577 O O . ILE A 1 206 ? 9.250 4.873 1.845 1.00 96.31 206 ILE A O 1
ATOM 1581 N N . PHE A 1 207 ? 8.470 6.699 0.774 1.00 97.81 207 PHE A N 1
ATOM 1582 C CA . PHE A 1 207 ? 7.273 6.094 0.214 1.00 97.81 207 PHE A CA 1
ATOM 1583 C C . PHE A 1 207 ? 7.632 5.369 -1.086 1.00 97.81 207 PHE A C 1
ATOM 1585 O O . PHE A 1 207 ? 7.952 5.992 -2.101 1.00 97.81 207 PHE A O 1
ATOM 1592 N N . LEU A 1 208 ? 7.629 4.038 -1.049 1.00 98.38 208 LEU A N 1
ATOM 1593 C CA . LEU A 1 208 ? 8.058 3.203 -2.167 1.00 98.38 208 LEU A CA 1
ATOM 1594 C C . LEU A 1 208 ? 6.857 2.634 -2.912 1.00 98.38 208 LEU A C 1
ATOM 1596 O O . LEU A 1 208 ? 6.017 1.945 -2.330 1.00 98.38 208 LEU A O 1
ATOM 1600 N N . VAL A 1 209 ? 6.847 2.863 -4.219 1.00 98.75 209 VAL A N 1
ATOM 1601 C CA . VAL A 1 209 ? 5.921 2.271 -5.175 1.00 98.75 209 VAL A CA 1
ATOM 1602 C C . VAL A 1 209 ? 6.690 1.297 -6.059 1.00 98.75 209 VAL A C 1
ATOM 1604 O O . VAL A 1 209 ? 7.710 1.664 -6.642 1.00 98.75 209 VAL A O 1
ATOM 1607 N N . ALA A 1 210 ? 6.206 0.065 -6.173 1.00 98.38 210 ALA A N 1
ATOM 1608 C CA . ALA A 1 210 ? 6.781 -0.950 -7.052 1.00 98.38 210 ALA A CA 1
ATOM 1609 C C . ALA A 1 210 ? 5.750 -1.454 -8.068 1.00 98.38 210 ALA A C 1
ATOM 1611 O O . ALA A 1 210 ? 4.572 -1.102 -8.020 1.00 98.38 210 ALA A O 1
ATOM 1612 N N . PHE A 1 211 ? 6.210 -2.284 -8.999 1.00 98.19 211 PHE A N 1
ATOM 1613 C CA . PHE A 1 211 ? 5.396 -2.806 -10.087 1.00 98.19 211 PHE A CA 1
ATOM 1614 C C . PHE A 1 211 ? 5.533 -4.318 -10.154 1.00 98.19 211 PHE A C 1
ATOM 1616 O O . PHE A 1 211 ? 6.616 -4.864 -9.926 1.00 98.19 211 PHE A O 1
ATOM 1623 N N . LYS A 1 212 ? 4.436 -4.994 -10.483 1.00 97.00 212 LYS A N 1
ATOM 1624 C CA . LYS A 1 212 ? 4.414 -6.435 -10.695 1.00 97.00 212 LYS A CA 1
ATOM 1625 C C . LYS A 1 212 ? 3.695 -6.744 -11.995 1.00 97.00 212 LYS A C 1
ATOM 1627 O O . LYS A 1 212 ? 2.535 -6.403 -12.170 1.00 97.00 212 LYS A O 1
ATOM 1632 N N . THR A 1 213 ? 4.387 -7.421 -12.897 1.00 96.25 213 THR A N 1
ATOM 1633 C CA . THR A 1 213 ? 3.783 -7.901 -14.135 1.00 96.25 213 THR A CA 1
ATOM 1634 C C . THR A 1 213 ? 3.386 -9.369 -13.999 1.00 96.25 213 THR A C 1
ATOM 1636 O O . THR A 1 213 ? 4.099 -10.158 -13.373 1.00 96.25 213 THR A O 1
ATOM 1639 N N . THR A 1 214 ? 2.237 -9.705 -14.577 1.00 97.00 214 THR A N 1
ATOM 1640 C CA . THR A 1 214 ? 1.652 -11.050 -14.689 1.00 97.00 214 THR A CA 1
ATOM 1641 C C . THR A 1 214 ? 1.309 -11.341 -16.155 1.00 97.00 214 THR A C 1
ATOM 1643 O O . THR A 1 214 ? 1.479 -10.470 -17.020 1.00 97.00 214 THR A O 1
ATOM 1646 N N . THR A 1 215 ? 0.954 -12.584 -16.484 1.00 96.69 215 THR A N 1
ATOM 1647 C CA . THR A 1 215 ? 0.651 -12.995 -17.865 1.00 96.69 215 THR A CA 1
ATOM 1648 C C . THR A 1 215 ? -0.504 -13.989 -17.895 1.00 96.69 215 THR A C 1
ATOM 1650 O O . THR A 1 215 ? -0.317 -15.141 -17.518 1.00 96.69 215 THR A O 1
ATOM 1653 N N . GLY A 1 216 ? -1.669 -13.548 -18.378 1.00 96.81 216 GLY A N 1
ATOM 1654 C CA . GLY A 1 216 ? -2.883 -14.364 -18.430 1.00 96.81 216 GLY A CA 1
ATOM 1655 C C . GLY A 1 216 ? -3.463 -14.690 -17.053 1.00 96.81 216 GLY A C 1
ATOM 1656 O O . GLY A 1 216 ? -4.232 -15.639 -16.951 1.00 96.81 216 GLY A O 1
ATOM 1657 N N . ALA A 1 217 ? -3.075 -13.945 -16.016 1.00 96.94 217 ALA A N 1
ATOM 1658 C CA . ALA A 1 217 ? -3.519 -14.183 -14.651 1.00 96.94 217 ALA A CA 1
ATOM 1659 C C . ALA A 1 217 ? -4.942 -13.653 -14.424 1.00 96.94 217 ALA A C 1
ATOM 1661 O O . ALA A 1 217 ? -5.354 -12.639 -15.000 1.00 96.94 217 ALA A O 1
ATOM 1662 N N . THR A 1 218 ? -5.674 -14.330 -13.546 1.00 95.62 218 THR A N 1
ATOM 1663 C CA . THR A 1 218 ? -6.936 -13.847 -12.980 1.00 95.62 218 THR A CA 1
ATOM 1664 C C . THR A 1 218 ? -6.695 -12.665 -12.037 1.00 95.62 218 THR A C 1
ATOM 1666 O O . THR A 1 218 ? -5.573 -12.417 -11.586 1.00 95.62 218 THR A O 1
ATOM 1669 N N . GLU A 1 219 ? -7.756 -11.928 -11.705 1.00 94.44 219 GLU A N 1
ATOM 1670 C CA . GLU A 1 219 ? -7.663 -10.789 -10.786 1.00 94.44 219 GLU A CA 1
ATOM 1671 C C . GLU A 1 219 ? -7.111 -11.190 -9.402 1.00 94.44 219 GLU A C 1
ATOM 1673 O O . GLU A 1 219 ? -6.251 -10.502 -8.849 1.00 94.44 219 GLU A O 1
ATOM 1678 N N . ASP A 1 220 ? -7.533 -12.338 -8.869 1.00 92.25 220 ASP A N 1
ATOM 1679 C CA . ASP A 1 220 ? -7.066 -12.835 -7.571 1.00 92.25 220 ASP A CA 1
ATOM 1680 C C . ASP A 1 220 ? -5.587 -13.243 -7.610 1.00 92.25 220 ASP A C 1
ATOM 1682 O O . ASP A 1 220 ? -4.812 -12.866 -6.728 1.00 92.25 220 ASP A O 1
ATOM 1686 N N . GLU A 1 221 ? -5.146 -13.927 -8.669 1.00 93.94 221 GLU A N 1
ATOM 1687 C CA . GLU A 1 221 ? -3.732 -14.278 -8.861 1.00 93.94 221 GLU A CA 1
ATOM 1688 C C . GLU A 1 221 ? -2.845 -13.028 -8.965 1.00 93.94 221 GLU A C 1
ATOM 1690 O O . GLU A 1 221 ? -1.748 -12.974 -8.390 1.00 93.94 221 GLU A O 1
ATOM 1695 N N . MET A 1 222 ? -3.324 -11.993 -9.664 1.00 95.94 222 MET A N 1
ATOM 1696 C CA . MET A 1 222 ? -2.662 -10.690 -9.734 1.00 95.94 222 MET A CA 1
ATOM 1697 C C . MET A 1 222 ? -2.536 -10.053 -8.348 1.00 95.94 222 MET A C 1
ATOM 1699 O O . MET A 1 222 ? -1.440 -9.637 -7.949 1.00 95.94 222 MET A O 1
ATOM 1703 N N . TYR A 1 223 ? -3.637 -10.001 -7.603 1.00 94.44 223 TYR A N 1
ATOM 1704 C CA . TYR A 1 223 ? -3.681 -9.443 -6.259 1.00 94.44 223 TYR A CA 1
ATOM 1705 C C . TYR A 1 223 ? -2.714 -10.162 -5.309 1.00 94.44 223 TYR A C 1
ATOM 1707 O O . TYR A 1 223 ? -1.880 -9.509 -4.671 1.00 94.44 223 TYR A O 1
ATOM 1715 N N . VAL A 1 224 ? -2.731 -11.498 -5.283 1.00 91.56 224 VAL A N 1
ATOM 1716 C CA . VAL A 1 224 ? -1.829 -12.319 -4.459 1.00 91.56 224 VAL A CA 1
ATOM 1717 C C . VAL A 1 224 ? -0.363 -12.078 -4.836 1.00 91.56 224 VAL A C 1
ATOM 1719 O O . VAL A 1 224 ? 0.490 -11.897 -3.956 1.00 91.56 224 VAL A O 1
ATOM 1722 N N . ALA A 1 225 ? -0.042 -11.999 -6.132 1.00 93.25 225 ALA A N 1
ATOM 1723 C CA . ALA A 1 225 ? 1.312 -11.696 -6.593 1.00 93.25 225 ALA A CA 1
ATOM 1724 C C . ALA A 1 225 ? 1.785 -10.302 -6.137 1.00 93.25 225 ALA A C 1
ATOM 1726 O O . ALA A 1 225 ? 2.943 -10.144 -5.720 1.00 93.25 225 ALA A O 1
ATOM 1727 N N . GLY A 1 226 ? 0.897 -9.305 -6.183 1.00 94.81 226 GLY A N 1
ATOM 1728 C CA . GLY A 1 226 ? 1.147 -7.956 -5.679 1.00 94.81 226 GLY A CA 1
ATOM 1729 C C . GLY A 1 226 ? 1.364 -7.925 -4.167 1.00 94.81 226 GLY A C 1
ATOM 1730 O O . GLY A 1 226 ? 2.357 -7.363 -3.697 1.00 94.81 226 GLY A O 1
ATOM 1731 N N . LEU A 1 227 ? 0.496 -8.595 -3.405 1.00 91.50 227 LEU A N 1
ATOM 1732 C CA . LEU A 1 227 ? 0.555 -8.657 -1.944 1.00 91.50 227 LEU A CA 1
ATOM 1733 C C . LEU A 1 227 ? 1.840 -9.343 -1.457 1.00 91.50 227 LEU A C 1
ATOM 1735 O O . LEU A 1 227 ? 2.515 -8.841 -0.552 1.00 91.50 227 LEU A O 1
ATOM 1739 N N . LYS A 1 228 ? 2.240 -10.443 -2.110 1.00 89.50 228 LYS A N 1
ATOM 1740 C CA . LYS A 1 228 ? 3.490 -11.164 -1.821 1.00 89.50 228 LYS A CA 1
ATOM 1741 C C . LYS A 1 228 ? 4.721 -10.286 -2.038 1.00 89.50 228 LYS A C 1
ATOM 1743 O O . LYS A 1 228 ? 5.618 -10.270 -1.191 1.00 89.50 228 LYS A O 1
ATOM 1748 N N . LEU A 1 229 ? 4.770 -9.542 -3.149 1.00 91.75 229 LEU A N 1
ATOM 1749 C CA . LEU A 1 229 ? 5.842 -8.576 -3.403 1.00 91.75 229 LEU A CA 1
ATOM 1750 C C . LEU A 1 229 ? 5.842 -7.481 -2.329 1.00 91.75 229 LEU A C 1
ATOM 1752 O O . LEU A 1 229 ? 6.879 -7.204 -1.724 1.00 91.75 229 LEU A O 1
ATOM 1756 N N . MET A 1 230 ? 4.672 -6.907 -2.053 1.00 92.12 230 MET A N 1
ATOM 1757 C CA . MET A 1 230 ? 4.520 -5.802 -1.119 1.00 92.12 230 MET A CA 1
ATOM 1758 C C . MET A 1 230 ? 5.003 -6.147 0.290 1.00 92.12 230 MET A C 1
ATOM 1760 O O . MET A 1 230 ? 5.870 -5.462 0.844 1.00 92.12 230 MET A O 1
ATOM 1764 N N . LYS A 1 231 ? 4.456 -7.222 0.871 1.00 86.69 231 LYS A N 1
ATOM 1765 C CA . LYS A 1 231 ? 4.750 -7.638 2.250 1.00 86.69 231 LYS A CA 1
ATOM 1766 C C . LYS A 1 231 ? 6.188 -8.147 2.370 1.00 86.69 231 LYS A C 1
ATOM 1768 O O . LYS A 1 231 ? 6.843 -7.867 3.373 1.00 86.69 231 LYS A O 1
ATOM 1773 N N . GLY A 1 232 ? 6.702 -8.825 1.338 1.00 84.94 232 GLY A N 1
ATOM 1774 C CA . GLY A 1 232 ? 8.065 -9.361 1.302 1.00 84.94 232 GLY A CA 1
ATOM 1775 C C . GLY A 1 232 ? 9.173 -8.310 1.165 1.00 84.94 232 GLY A C 1
ATOM 1776 O O . GLY A 1 232 ? 10.322 -8.602 1.486 1.00 84.94 232 GLY A O 1
ATOM 1777 N N . SER A 1 233 ? 8.861 -7.096 0.701 1.00 88.44 233 SER A N 1
ATOM 1778 C CA . SER A 1 233 ? 9.861 -6.037 0.476 1.00 88.44 233 SER A CA 1
ATOM 1779 C C . SER A 1 233 ? 9.521 -4.704 1.146 1.00 88.44 233 SER A C 1
ATOM 1781 O O . SER A 1 233 ? 10.174 -3.702 0.873 1.00 88.44 233 SER A O 1
ATOM 1783 N N . HIS A 1 234 ? 8.541 -4.689 2.056 1.00 88.81 234 HIS A N 1
ATOM 1784 C CA . HIS A 1 234 ? 8.079 -3.481 2.746 1.00 88.81 234 HIS A CA 1
ATOM 1785 C C . HIS A 1 234 ? 7.750 -2.343 1.771 1.00 88.81 234 HIS A C 1
ATOM 1787 O O . HIS A 1 234 ? 8.211 -1.223 1.954 1.00 88.81 234 HIS A O 1
ATOM 1793 N N . ILE A 1 235 ? 6.992 -2.619 0.717 1.00 95.31 235 ILE A N 1
ATOM 1794 C CA . ILE A 1 235 ? 6.577 -1.604 -0.263 1.00 95.31 235 ILE A CA 1
ATOM 1795 C C . ILE A 1 235 ? 5.272 -0.950 0.220 1.00 95.31 235 ILE A C 1
ATOM 1797 O O . ILE A 1 235 ? 4.499 -1.594 0.926 1.00 95.31 235 ILE A O 1
ATOM 1801 N N . ASN A 1 236 ? 5.041 0.324 -0.109 1.00 97.12 236 ASN A N 1
ATOM 1802 C CA . ASN A 1 236 ? 3.811 1.023 0.275 1.00 97.12 236 ASN A CA 1
ATOM 1803 C C . ASN A 1 236 ? 2.681 0.786 -0.732 1.00 97.12 236 ASN A C 1
ATOM 1805 O O . ASN A 1 236 ? 1.561 0.537 -0.314 1.00 97.12 236 ASN A O 1
ATOM 1809 N N . LEU A 1 237 ? 2.961 0.821 -2.041 1.00 98.44 237 LEU A N 1
ATOM 1810 C CA . LEU A 1 237 ? 1.986 0.513 -3.099 1.00 98.44 237 LEU A CA 1
ATOM 1811 C C . LEU A 1 237 ? 2.609 -0.382 -4.170 1.00 98.44 237 LEU A C 1
ATOM 1813 O O . LEU A 1 237 ? 3.766 -0.193 -4.548 1.00 98.44 237 LEU A O 1
ATOM 1817 N N . VAL A 1 238 ? 1.837 -1.332 -4.693 1.00 98.56 238 VAL A N 1
ATOM 1818 C CA . VAL A 1 238 ? 2.246 -2.133 -5.853 1.00 98.56 238 VAL A CA 1
ATOM 1819 C C . VAL A 1 238 ? 1.208 -1.972 -6.948 1.00 98.56 238 VAL A C 1
ATOM 1821 O O . VAL A 1 238 ? 0.055 -2.339 -6.745 1.00 98.56 238 VAL A O 1
ATOM 1824 N N . LEU A 1 239 ? 1.617 -1.468 -8.113 1.00 98.69 239 LEU A N 1
ATOM 1825 C CA . LEU A 1 239 ? 0.794 -1.590 -9.313 1.00 98.69 239 LEU A CA 1
ATOM 1826 C C . LEU A 1 239 ? 1.026 -2.972 -9.922 1.00 98.69 239 LEU A C 1
ATOM 1828 O O . LEU A 1 239 ? 2.143 -3.289 -10.344 1.00 98.69 239 LEU A O 1
ATOM 1832 N N . VAL A 1 240 ? -0.021 -3.783 -9.979 1.00 98.31 240 VAL A N 1
ATOM 1833 C CA . VAL A 1 240 ? -0.012 -5.058 -10.691 1.00 98.31 240 VAL A CA 1
ATOM 1834 C C . VAL A 1 240 ? -0.637 -4.854 -12.061 1.00 98.31 240 VAL A C 1
ATOM 1836 O O . VAL A 1 240 ? -1.673 -4.205 -12.173 1.00 98.31 240 VAL A O 1
ATOM 1839 N N . ASN A 1 241 ? -0.011 -5.395 -13.101 1.00 97.25 241 ASN A N 1
ATOM 1840 C CA . ASN A 1 241 ? -0.534 -5.354 -14.459 1.00 97.25 241 ASN A CA 1
ATOM 1841 C C . ASN A 1 241 ? -0.419 -6.728 -15.124 1.00 97.25 241 ASN A C 1
ATOM 1843 O O . ASN A 1 241 ? 0.614 -7.393 -15.006 1.00 97.25 241 ASN A O 1
ATOM 1847 N N . ASP A 1 242 ? -1.433 -7.124 -15.881 1.00 97.81 242 ASP A N 1
ATOM 1848 C CA . ASP A 1 242 ? -1.384 -8.320 -16.717 1.00 97.81 242 ASP A CA 1
ATOM 1849 C C . ASP A 1 242 ? -1.192 -7.932 -18.185 1.00 97.81 242 ASP A C 1
ATOM 1851 O O . ASP A 1 242 ? -1.816 -7.003 -18.706 1.00 97.81 242 ASP A O 1
ATOM 1855 N N . VAL A 1 243 ? -0.260 -8.597 -18.867 1.00 94.06 243 VAL A N 1
ATOM 1856 C CA . VAL A 1 243 ? 0.076 -8.236 -20.254 1.00 94.06 243 VAL A CA 1
ATOM 1857 C C . VAL A 1 243 ? -0.927 -8.761 -21.280 1.00 94.06 243 VAL A C 1
ATOM 1859 O O . VAL A 1 243 ? -0.998 -8.176 -22.365 1.00 94.06 243 VAL A O 1
ATOM 1862 N N . VAL A 1 244 ? -1.686 -9.810 -20.945 1.00 95.00 244 VAL A N 1
ATOM 1863 C CA . VAL A 1 244 ? -2.670 -10.465 -21.817 1.00 95.00 244 VAL A CA 1
ATOM 1864 C C . VAL A 1 244 ? -4.040 -9.830 -21.622 1.00 95.00 244 VAL A C 1
ATOM 1866 O O . VAL A 1 244 ? -4.596 -9.295 -22.579 1.00 95.00 244 VAL A O 1
ATOM 1869 N N . THR A 1 245 ? -4.555 -9.822 -20.391 1.00 94.25 245 THR A N 1
ATOM 1870 C CA . THR A 1 245 ? -5.896 -9.297 -20.080 1.00 94.25 245 THR A CA 1
ATOM 1871 C C . THR A 1 245 ? -5.939 -7.772 -20.073 1.00 94.25 245 THR A C 1
ATOM 1873 O O . THR A 1 245 ? -7.014 -7.190 -20.146 1.00 94.25 245 THR A O 1
ATOM 1876 N N . ARG A 1 246 ? -4.766 -7.117 -20.010 1.00 93.56 246 ARG A N 1
ATOM 1877 C CA . ARG A 1 246 ? -4.589 -5.662 -19.837 1.00 93.56 246 ARG A CA 1
ATOM 1878 C C . ARG A 1 246 ? -5.081 -5.116 -18.503 1.00 93.56 246 ARG A C 1
ATOM 1880 O O . ARG A 1 246 ? -4.955 -3.910 -18.299 1.00 93.56 246 ARG A O 1
ATOM 1887 N N . MET A 1 247 ? -5.556 -5.976 -17.605 1.00 97.75 247 MET A N 1
ATOM 1888 C CA . MET A 1 247 ? -6.012 -5.581 -16.282 1.00 97.75 247 MET A CA 1
ATOM 1889 C C . MET A 1 247 ? -4.871 -4.943 -15.486 1.00 97.75 247 MET A C 1
ATOM 1891 O O . MET A 1 247 ? -3.713 -5.370 -15.561 1.00 97.75 247 MET A O 1
ATOM 1895 N N . ASN A 1 248 ? -5.202 -3.910 -14.724 1.00 97.94 248 ASN A N 1
ATOM 1896 C CA . ASN A 1 248 ? -4.319 -3.212 -13.802 1.00 97.94 248 ASN A CA 1
ATOM 1897 C C . ASN A 1 248 ? -5.020 -3.117 -12.450 1.00 97.94 248 ASN A C 1
ATOM 1899 O O . ASN A 1 248 ? -6.242 -3.049 -12.404 1.00 97.94 248 ASN A O 1
ATOM 1903 N N . MET A 1 249 ? -4.251 -3.089 -11.367 1.00 98.12 249 MET A N 1
ATOM 1904 C CA . MET A 1 249 ? -4.755 -2.795 -10.026 1.00 98.12 249 MET A CA 1
ATOM 1905 C C . MET A 1 249 ? -3.640 -2.251 -9.143 1.00 98.12 249 MET A C 1
ATOM 1907 O O . MET A 1 249 ? -2.463 -2.564 -9.330 1.00 98.12 249 MET A O 1
ATOM 1911 N N . ILE A 1 250 ? -4.013 -1.472 -8.141 1.00 98.38 250 ILE A N 1
ATOM 1912 C CA . ILE A 1 250 ? -3.135 -0.992 -7.084 1.00 98.38 250 ILE A CA 1
ATOM 1913 C C . ILE A 1 250 ? -3.436 -1.808 -5.834 1.00 98.38 250 ILE A C 1
ATOM 1915 O O . ILE A 1 250 ? -4.521 -1.716 -5.264 1.00 98.38 250 ILE A O 1
ATOM 1919 N N . VAL A 1 251 ? -2.451 -2.580 -5.397 1.00 97.19 251 VAL A N 1
ATOM 1920 C CA . VAL A 1 251 ? -2.500 -3.326 -4.138 1.00 97.19 251 VAL A CA 1
ATOM 1921 C C . VAL A 1 251 ? -1.930 -2.454 -3.023 1.00 97.19 251 VAL A C 1
ATOM 1923 O O . VAL A 1 251 ? -0.965 -1.715 -3.257 1.00 97.19 251 VAL A O 1
ATOM 1926 N N . THR A 1 252 ? -2.506 -2.541 -1.820 1.00 95.38 252 THR A N 1
ATOM 1927 C CA . THR A 1 252 ? -2.143 -1.718 -0.650 1.00 95.38 252 THR A CA 1
ATOM 1928 C C . THR A 1 252 ? -1.852 -2.543 0.620 1.00 95.38 252 THR A C 1
ATOM 1930 O O . THR A 1 252 ? -2.188 -3.729 0.680 1.00 95.38 252 THR A O 1
ATOM 1933 N N . PRO A 1 253 ? -1.214 -1.963 1.665 1.00 90.00 253 PRO A N 1
ATOM 1934 C CA . PRO A 1 253 ? -0.798 -2.704 2.863 1.00 90.00 253 PRO A CA 1
ATOM 1935 C C . PRO A 1 253 ? -1.956 -3.229 3.713 1.00 90.00 253 PRO A C 1
ATOM 1937 O O . PRO A 1 253 ? -1.798 -4.263 4.372 1.00 90.00 253 PRO A O 1
ATOM 1940 N N . GLU A 1 254 ? -3.091 -2.528 3.678 1.00 88.69 254 GLU A N 1
ATOM 1941 C CA . GLU A 1 254 ? -4.380 -2.942 4.241 1.00 88.69 254 GLU A CA 1
ATOM 1942 C C . GLU A 1 254 ? -5.076 -4.061 3.451 1.00 88.69 254 GLU A C 1
ATOM 1944 O O . GLU A 1 254 ? -6.172 -4.479 3.809 1.00 88.69 254 GLU A O 1
ATOM 1949 N N . GLU A 1 255 ? -4.399 -4.591 2.429 1.00 91.12 255 GLU A N 1
ATOM 1950 C CA . GLU A 1 255 ? -4.829 -5.739 1.637 1.00 91.12 255 G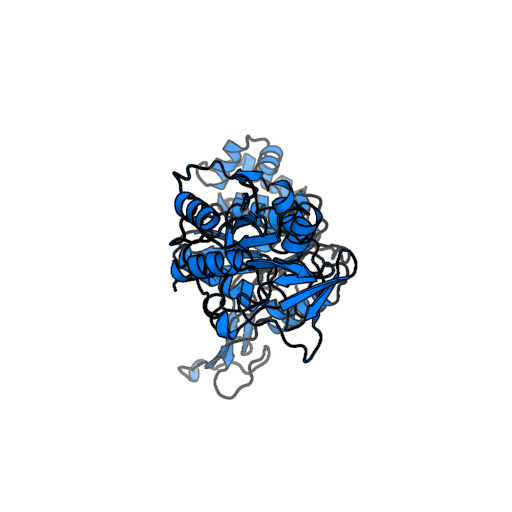LU A CA 1
ATOM 1951 C C . GLU A 1 255 ? -6.016 -5.416 0.719 1.00 91.12 255 GLU A C 1
ATOM 1953 O O . GLU A 1 255 ? -6.784 -6.308 0.399 1.00 91.12 255 GLU A O 1
ATOM 1958 N N . ALA A 1 256 ? -6.139 -4.171 0.249 1.00 92.44 256 ALA A N 1
ATOM 1959 C CA . ALA A 1 256 ? -7.199 -3.721 -0.661 1.00 92.44 256 ALA A CA 1
ATOM 1960 C C . ALA A 1 256 ? -6.745 -3.652 -2.136 1.00 92.44 256 ALA A C 1
ATOM 1962 O O . ALA A 1 256 ? -5.540 -3.682 -2.428 1.00 92.44 256 ALA A O 1
ATOM 1963 N N . ARG A 1 257 ? -7.720 -3.526 -3.053 1.00 94.12 257 ARG A N 1
ATOM 1964 C CA . ARG A 1 257 ? -7.533 -3.396 -4.510 1.00 94.12 257 ARG A CA 1
ATOM 1965 C C . ARG A 1 257 ? -8.163 -2.096 -5.010 1.00 94.12 257 ARG A C 1
ATOM 1967 O O . ARG A 1 257 ? -9.378 -1.964 -5.124 1.00 94.12 257 ARG A O 1
ATOM 1974 N N . TYR A 1 258 ? -7.335 -1.131 -5.382 1.00 95.69 258 TYR A N 1
ATOM 1975 C CA . TYR A 1 258 ? -7.807 0.113 -5.993 1.00 95.69 258 TYR A CA 1
ATOM 1976 C C . TYR A 1 258 ? -7.539 0.118 -7.492 1.00 95.69 258 TYR A C 1
ATOM 1978 O O . TYR A 1 258 ? -6.588 -0.507 -7.952 1.00 95.69 258 TYR A O 1
ATOM 1986 N N . HIS A 1 259 ? -8.344 0.867 -8.250 1.00 95.31 259 HIS A N 1
ATOM 1987 C CA . HIS A 1 259 ? -8.170 1.023 -9.698 1.00 95.31 259 HIS A CA 1
ATOM 1988 C C . HIS A 1 259 ? -8.041 -0.314 -10.438 1.00 95.31 259 HIS A C 1
ATOM 1990 O O . HIS A 1 259 ? -7.108 -0.501 -11.216 1.00 95.31 259 HIS A O 1
ATOM 1996 N N . VAL A 1 260 ? -8.965 -1.241 -10.167 1.00 96.31 260 VAL A N 1
ATOM 1997 C CA . VAL A 1 260 ? -9.128 -2.455 -10.972 1.00 96.31 260 VAL A CA 1
ATOM 1998 C C . VAL A 1 260 ? -9.723 -2.037 -12.318 1.00 96.31 260 VAL A C 1
ATOM 2000 O O . VAL A 1 260 ? -10.899 -1.693 -12.397 1.00 96.31 260 VAL A O 1
ATOM 2003 N N . THR A 1 261 ? -8.885 -1.941 -13.350 1.00 94.69 261 THR A N 1
ATOM 2004 C CA . THR A 1 261 ? -9.267 -1.385 -14.660 1.00 94.69 261 THR A CA 1
ATOM 2005 C C . THR A 1 261 ? -8.342 -1.864 -15.779 1.00 94.69 261 THR A C 1
ATOM 2007 O O . THR A 1 261 ? -7.144 -2.087 -15.570 1.00 94.69 261 THR A O 1
ATOM 2010 N N . ASP A 1 262 ? -8.859 -1.977 -17.000 1.00 91.81 262 ASP A N 1
ATOM 2011 C CA . ASP A 1 262 ? -8.064 -2.202 -18.214 1.00 91.81 262 ASP A CA 1
ATOM 2012 C C . ASP A 1 262 ? -7.463 -0.894 -18.786 1.00 91.81 262 ASP A C 1
ATOM 2014 O O . ASP A 1 262 ? -6.541 -0.917 -19.613 1.00 91.81 262 ASP A O 1
ATOM 2018 N N . GLU A 1 263 ? -7.897 0.267 -18.287 1.00 88.88 263 GLU A N 1
ATOM 2019 C CA . GLU A 1 263 ? -7.398 1.586 -18.675 1.00 88.88 263 GLU A CA 1
ATOM 2020 C C . GLU A 1 263 ? -6.115 1.955 -17.911 1.00 88.88 263 GLU A C 1
ATOM 2022 O O . GLU A 1 263 ? -6.108 2.641 -16.889 1.00 88.88 263 GLU A O 1
ATOM 2027 N N . ARG A 1 264 ? -4.965 1.553 -18.463 1.00 87.44 264 ARG A N 1
ATOM 2028 C CA . ARG A 1 264 ? -3.638 1.762 -17.847 1.00 87.44 264 ARG A CA 1
ATOM 2029 C C . ARG A 1 264 ? -3.352 3.197 -17.385 1.00 87.44 264 ARG A C 1
ATOM 2031 O O . ARG A 1 264 ? -2.657 3.377 -16.391 1.00 87.44 264 ARG A O 1
ATOM 2038 N N . VAL A 1 265 ? -3.798 4.216 -18.124 1.00 84.94 265 VAL A N 1
ATOM 2039 C CA . VAL A 1 265 ? -3.533 5.620 -17.750 1.00 84.94 265 VAL A CA 1
ATOM 2040 C C . VAL A 1 265 ? -4.294 5.991 -16.480 1.00 84.94 265 VAL A C 1
ATOM 2042 O O . VAL A 1 265 ? -3.700 6.597 -15.598 1.00 84.94 265 VAL A O 1
ATOM 2045 N N . GLU A 1 266 ? -5.545 5.551 -16.351 1.00 89.69 266 GLU A N 1
ATOM 2046 C CA . GLU A 1 266 ? -6.356 5.772 -15.152 1.00 89.69 266 GLU A CA 1
ATOM 2047 C C . GLU A 1 266 ? -5.696 5.135 -13.922 1.00 89.69 266 GLU A C 1
ATOM 2049 O O . GLU A 1 266 ? -5.534 5.783 -12.889 1.00 89.69 266 GLU A O 1
ATOM 2054 N N . ALA A 1 267 ? -5.220 3.893 -14.056 1.00 94.62 267 ALA A N 1
ATOM 2055 C CA . ALA A 1 267 ? -4.498 3.213 -12.985 1.00 94.62 267 ALA A CA 1
ATOM 2056 C C . ALA A 1 267 ? -3.198 3.941 -12.589 1.00 94.62 267 ALA A C 1
ATOM 2058 O O . ALA A 1 267 ? -2.860 4.002 -11.408 1.00 94.62 267 ALA A O 1
ATOM 2059 N N . LEU A 1 268 ? -2.462 4.520 -13.548 1.00 95.00 268 LEU A N 1
ATOM 2060 C CA . LEU A 1 268 ? -1.247 5.294 -13.260 1.00 95.00 268 LEU A CA 1
ATOM 2061 C C . LEU A 1 268 ? -1.549 6.646 -12.601 1.00 95.00 268 LEU A C 1
ATOM 2063 O O . LEU A 1 268 ? -0.810 7.050 -11.704 1.00 95.00 268 LEU A O 1
ATOM 2067 N N . GLU A 1 269 ? -2.614 7.332 -13.015 1.00 92.00 269 GLU A N 1
ATOM 2068 C CA . GLU A 1 269 ? -3.066 8.578 -12.386 1.00 92.00 269 GLU A CA 1
ATOM 2069 C C . GLU A 1 269 ? -3.499 8.323 -10.939 1.00 92.00 269 GLU A C 1
ATOM 2071 O O . GLU A 1 269 ? -3.006 8.992 -10.028 1.00 92.00 269 GLU A O 1
ATOM 2076 N N . GLY A 1 270 ? -4.298 7.276 -10.713 1.00 94.06 270 GLY A N 1
ATOM 2077 C CA . GLY A 1 270 ? -4.678 6.818 -9.379 1.00 94.06 270 GLY A CA 1
ATOM 2078 C C . GLY A 1 270 ? -3.482 6.427 -8.509 1.00 94.06 270 GLY A C 1
ATOM 2079 O O . GLY A 1 270 ? -3.417 6.789 -7.336 1.00 94.06 270 GLY A O 1
ATOM 2080 N N . LEU A 1 271 ? -2.487 5.744 -9.085 1.00 98.62 271 LEU A N 1
ATOM 2081 C CA . LEU A 1 271 ? -1.260 5.364 -8.382 1.00 98.62 271 LEU A CA 1
ATOM 2082 C C . LEU A 1 271 ? -0.457 6.581 -7.926 1.00 98.62 271 LEU A C 1
ATOM 2084 O O . LEU A 1 271 ? 0.018 6.607 -6.790 1.00 98.62 271 LEU A O 1
ATOM 2088 N N . VAL A 1 272 ? -0.292 7.579 -8.799 1.00 97.62 272 VAL A N 1
ATOM 2089 C CA . VAL A 1 272 ? 0.422 8.815 -8.459 1.00 97.62 272 VAL A CA 1
ATOM 2090 C C . VAL A 1 272 ? -0.337 9.599 -7.396 1.00 97.62 272 VAL A C 1
ATOM 2092 O O . VAL A 1 272 ? 0.273 10.020 -6.415 1.00 97.62 272 VAL A O 1
ATOM 2095 N N . GLU A 1 273 ? -1.651 9.752 -7.549 1.00 96.44 273 GLU A N 1
ATOM 2096 C CA . GLU A 1 273 ? -2.500 10.433 -6.571 1.00 96.44 273 GLU A CA 1
ATOM 2097 C C . GLU A 1 273 ? -2.401 9.768 -5.190 1.00 96.44 273 GLU A C 1
ATOM 2099 O O . GLU A 1 273 ? -2.073 10.429 -4.202 1.00 96.44 273 GLU A O 1
ATOM 2104 N N . MET A 1 274 ? -2.603 8.448 -5.116 1.00 98.12 274 MET A N 1
ATOM 2105 C CA . MET A 1 274 ? -2.506 7.699 -3.863 1.00 98.12 274 MET A CA 1
ATOM 2106 C C . MET A 1 274 ? -1.108 7.786 -3.251 1.00 98.12 274 MET A C 1
ATOM 2108 O O . MET A 1 274 ? -0.990 7.920 -2.034 1.00 98.12 274 MET A O 1
ATOM 2112 N N . ALA A 1 275 ? -0.048 7.732 -4.062 1.00 98.31 275 ALA A N 1
ATOM 2113 C CA . ALA A 1 275 ? 1.315 7.881 -3.564 1.00 98.31 275 ALA A CA 1
ATOM 2114 C C . ALA A 1 275 ? 1.547 9.268 -2.952 1.00 98.31 275 ALA A C 1
ATOM 2116 O O . ALA A 1 275 ? 2.126 9.365 -1.872 1.00 98.31 275 ALA A O 1
ATOM 2117 N N . LEU A 1 276 ? 1.059 10.334 -3.592 1.00 96.31 276 LEU A N 1
ATOM 2118 C CA . LEU A 1 276 ? 1.175 11.697 -3.072 1.00 96.31 276 LEU A CA 1
ATOM 2119 C C . LEU A 1 276 ? 0.406 11.863 -1.758 1.00 96.31 276 LEU A C 1
ATOM 2121 O O . LEU A 1 276 ? 0.995 12.323 -0.782 1.00 96.31 276 LEU A O 1
ATOM 2125 N N . LEU A 1 277 ? -0.856 11.429 -1.708 1.00 95.69 277 LEU A N 1
ATOM 2126 C CA . LEU A 1 277 ? -1.695 11.506 -0.507 1.00 95.69 277 LEU A CA 1
ATOM 2127 C C . LEU A 1 277 ? -1.079 10.727 0.662 1.00 95.69 277 LEU A C 1
ATOM 2129 O O . LEU A 1 277 ? -0.894 11.264 1.753 1.00 95.69 277 LEU A O 1
ATOM 2133 N N . ARG A 1 278 ? -0.697 9.468 0.422 1.00 96.94 278 ARG A N 1
ATOM 2134 C CA . ARG A 1 278 ? -0.204 8.571 1.475 1.00 96.94 278 ARG A CA 1
ATOM 2135 C C . ARG A 1 278 ? 1.233 8.867 1.897 1.00 96.94 278 ARG A C 1
ATOM 2137 O O . ARG A 1 278 ? 1.592 8.565 3.029 1.00 96.94 278 ARG A O 1
ATOM 2144 N N . SER A 1 279 ? 2.054 9.486 1.046 1.00 95.44 279 SER A N 1
ATOM 2145 C CA . SER A 1 279 ? 3.427 9.879 1.411 1.00 95.44 279 SER A CA 1
ATOM 2146 C C . SER A 1 279 ? 3.498 10.936 2.516 1.00 95.44 279 SER A C 1
ATOM 2148 O O . SER A 1 279 ? 4.529 11.064 3.172 1.00 95.44 279 SER A O 1
ATOM 2150 N N . GLN A 1 280 ? 2.408 11.673 2.738 1.00 92.44 280 GLN A N 1
ATOM 2151 C CA . GLN A 1 280 ? 2.296 12.681 3.796 1.00 92.44 280 GLN A CA 1
ATOM 2152 C C . GLN A 1 280 ? 1.881 12.076 5.142 1.00 92.44 280 GLN A C 1
ATOM 2154 O O . GLN A 1 280 ? 1.816 12.781 6.148 1.00 92.44 280 GLN A O 1
ATOM 2159 N N . ALA A 1 281 ? 1.576 10.777 5.165 1.00 92.56 281 ALA A N 1
ATOM 2160 C CA . ALA A 1 281 ? 1.120 10.094 6.354 1.00 92.56 281 ALA A CA 1
ATOM 2161 C C . ALA A 1 281 ? 2.224 9.994 7.414 1.00 92.56 281 ALA A C 1
ATOM 2163 O O . ALA A 1 281 ? 3.385 9.695 7.121 1.00 92.56 281 ALA A O 1
ATOM 2164 N N . THR A 1 282 ? 1.840 10.195 8.670 1.00 90.75 282 THR A N 1
ATOM 2165 C CA . THR A 1 282 ? 2.732 10.107 9.830 1.00 90.75 282 THR A CA 1
ATOM 2166 C C . THR A 1 282 ? 2.463 8.831 10.617 1.00 90.75 282 THR A C 1
ATOM 2168 O O . THR A 1 282 ? 1.344 8.315 10.640 1.00 90.75 282 THR A O 1
ATOM 2171 N N . PHE A 1 283 ? 3.506 8.288 11.250 1.00 89.31 283 PHE A N 1
ATOM 2172 C CA . PHE A 1 283 ? 3.451 6.993 11.928 1.00 89.31 283 PHE A CA 1
ATOM 2173 C C . PHE A 1 283 ? 4.151 7.039 13.276 1.00 89.31 283 PHE A C 1
ATOM 2175 O O . PHE A 1 283 ? 5.194 7.670 13.439 1.00 89.31 283 PHE A O 1
ATOM 2182 N N . THR A 1 284 ? 3.607 6.275 14.215 1.00 87.88 284 THR A N 1
ATOM 2183 C CA . THR A 1 284 ? 4.140 6.147 15.570 1.00 87.88 284 THR A CA 1
ATOM 2184 C C . THR A 1 284 ? 5.356 5.236 15.607 1.00 87.88 284 THR A C 1
ATOM 2186 O O . THR A 1 284 ? 5.360 4.137 15.037 1.00 87.88 284 THR A O 1
ATOM 2189 N N . ARG A 1 285 ? 6.390 5.662 16.332 1.00 85.62 285 ARG A N 1
ATOM 2190 C CA . ARG A 1 285 ? 7.578 4.852 16.597 1.00 85.62 285 ARG A CA 1
ATOM 2191 C C . ARG A 1 285 ? 7.370 4.028 17.861 1.00 85.62 285 ARG A C 1
ATOM 2193 O O . ARG A 1 285 ? 6.976 4.538 18.901 1.00 85.62 285 ARG A O 1
ATOM 2200 N N . SER A 1 286 ? 7.634 2.729 17.762 1.00 88.00 286 SER A N 1
ATOM 2201 C CA . SER A 1 286 ? 7.537 1.803 18.891 1.00 88.00 286 SER A CA 1
ATOM 2202 C C . SER A 1 286 ? 8.929 1.371 19.344 1.00 88.00 286 SER A C 1
ATOM 2204 O O . SER A 1 286 ? 9.639 0.733 18.557 1.00 88.00 286 SER A O 1
ATOM 2206 N N . ALA A 1 287 ? 9.277 1.638 20.599 1.00 91.00 287 ALA A N 1
ATOM 2207 C CA . ALA A 1 287 ? 10.434 1.048 21.264 1.00 91.00 287 ALA A CA 1
ATOM 2208 C C . ALA A 1 287 ? 9.981 -0.202 22.029 1.00 91.00 287 ALA A C 1
ATOM 2210 O O . ALA A 1 287 ? 9.108 -0.120 22.889 1.00 91.00 287 ALA A O 1
ATOM 2211 N N . VAL A 1 288 ? 10.529 -1.370 21.688 1.00 92.25 288 VAL A N 1
ATOM 2212 C CA . VAL A 1 288 ? 10.204 -2.623 22.387 1.00 92.25 288 VAL A CA 1
ATOM 2213 C C . VAL A 1 288 ? 11.166 -2.792 23.554 1.00 92.25 288 VAL A C 1
ATOM 2215 O O . VAL A 1 288 ? 12.376 -2.726 23.356 1.00 92.25 288 VAL A O 1
ATOM 2218 N N . VAL A 1 289 ? 10.638 -3.039 24.751 1.00 93.56 289 VAL A N 1
ATOM 2219 C CA . VAL A 1 289 ? 11.454 -3.370 25.924 1.00 93.56 289 VAL A CA 1
ATOM 2220 C C . VAL A 1 289 ? 11.931 -4.812 25.791 1.00 93.56 289 VAL A C 1
ATOM 2222 O O . VAL A 1 289 ? 11.129 -5.749 25.840 1.00 93.56 289 VAL A O 1
ATOM 2225 N N . GLU A 1 290 ? 13.232 -4.997 25.590 1.00 91.94 290 GLU A N 1
ATOM 2226 C CA . GLU A 1 290 ? 13.841 -6.317 25.430 1.00 91.94 290 GLU A CA 1
ATOM 2227 C C . GLU A 1 290 ? 13.603 -7.203 26.664 1.00 91.94 290 GLU A C 1
ATOM 2229 O O . GLU A 1 290 ? 13.574 -6.725 27.797 1.00 91.94 290 GLU A O 1
ATOM 2234 N N . GLY A 1 291 ? 13.340 -8.494 26.445 1.00 88.31 291 GLY A N 1
ATOM 2235 C CA . GLY A 1 291 ? 13.058 -9.463 27.513 1.00 88.31 291 GLY A CA 1
ATOM 2236 C C . GLY A 1 291 ? 11.716 -9.285 28.240 1.00 88.31 291 GLY A C 1
ATOM 2237 O O . GLY A 1 291 ? 11.327 -10.161 29.014 1.00 88.31 291 GLY A O 1
ATOM 2238 N N . SER A 1 292 ? 10.974 -8.200 27.989 1.00 90.62 292 SER A N 1
ATOM 2239 C CA . SER A 1 292 ? 9.656 -8.002 28.596 1.00 90.62 292 SER A CA 1
ATOM 2240 C C . SER A 1 292 ? 8.649 -9.044 28.102 1.00 90.62 292 SER A C 1
ATOM 2242 O O . SER A 1 292 ? 8.608 -9.397 26.920 1.00 90.62 292 SER A O 1
ATOM 2244 N N . LYS A 1 293 ? 7.812 -9.537 29.018 1.00 87.81 293 LYS A N 1
ATOM 2245 C CA . LYS A 1 293 ? 6.731 -10.469 28.692 1.00 87.81 293 LYS A CA 1
ATOM 2246 C C . LYS A 1 293 ? 5.478 -9.702 28.286 1.00 87.81 293 LYS A C 1
ATOM 2248 O O . LYS A 1 293 ? 5.194 -8.630 28.817 1.00 87.81 293 LYS A O 1
ATOM 2253 N N . GLY A 1 294 ? 4.754 -10.262 27.321 1.00 87.69 294 GLY A N 1
ATOM 2254 C CA . GLY A 1 294 ? 3.412 -9.805 26.983 1.00 87.69 294 GLY A CA 1
ATOM 2255 C C . GLY A 1 294 ? 2.400 -10.229 28.041 1.00 87.69 294 GLY A C 1
ATOM 2256 O O . GLY A 1 294 ? 2.757 -10.833 29.054 1.00 87.69 294 GLY A O 1
ATOM 2257 N N . LEU A 1 295 ? 1.132 -9.941 27.774 1.00 91.50 295 LEU A N 1
ATOM 2258 C CA . LEU A 1 295 ? 0.031 -10.459 28.577 1.00 91.50 295 LEU A CA 1
ATOM 2259 C C . LEU A 1 295 ? -0.508 -11.749 27.951 1.00 91.50 295 LEU A C 1
ATOM 2261 O O . LEU A 1 295 ? -0.583 -11.840 26.724 1.00 91.50 295 LEU A O 1
ATOM 2265 N N . PRO A 1 296 ? -0.888 -12.750 28.755 1.00 92.25 296 PRO A N 1
ATOM 2266 C CA . PRO A 1 296 ? -1.640 -13.886 28.242 1.00 92.25 296 PRO A CA 1
ATOM 2267 C C . PRO A 1 296 ? -2.995 -13.427 27.679 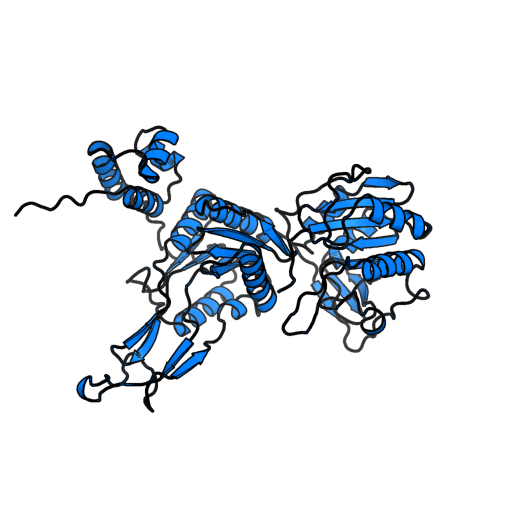1.00 92.25 296 PRO A C 1
ATOM 2269 O O . PRO A 1 296 ? -3.558 -12.415 28.101 1.00 92.25 296 PRO A O 1
ATOM 2272 N N . TRP A 1 297 ? -3.517 -14.183 26.715 1.00 92.69 297 TRP A N 1
ATOM 2273 C CA . TRP A 1 297 ? -4.883 -14.009 26.230 1.00 92.69 297 TRP A CA 1
ATOM 2274 C C . TRP A 1 297 ? -5.856 -14.673 27.213 1.00 92.69 297 TRP A C 1
ATOM 2276 O O . TRP A 1 297 ? -6.123 -15.871 27.117 1.00 92.69 297 TRP A O 1
ATOM 2286 N N . ASP A 1 298 ? -6.316 -13.911 28.210 1.00 87.69 298 ASP A N 1
ATOM 2287 C CA . ASP A 1 298 ? -7.256 -14.381 29.229 1.00 87.69 298 ASP A CA 1
ATOM 2288 C C . ASP A 1 298 ? -8.180 -13.267 29.761 1.00 87.69 298 ASP A C 1
ATOM 2290 O O . ASP A 1 298 ? -7.956 -12.073 29.555 1.00 87.69 298 ASP A O 1
ATOM 2294 N N . LYS A 1 299 ? -9.229 -13.678 30.484 1.00 84.56 299 LYS A N 1
ATOM 2295 C CA . LYS A 1 299 ? -10.235 -12.784 31.086 1.00 84.56 299 LYS A CA 1
ATOM 2296 C C . LYS A 1 299 ? -9.749 -12.054 32.348 1.00 84.56 299 LYS A C 1
ATOM 2298 O O . LYS A 1 299 ? -10.497 -11.264 32.913 1.00 84.56 299 LYS A O 1
ATOM 2303 N N . LYS A 1 300 ? -8.537 -12.343 32.837 1.00 83.62 300 LYS A N 1
ATOM 2304 C CA . LYS A 1 300 ? -7.971 -11.690 34.028 1.00 83.62 300 LYS A CA 1
ATOM 2305 C C . LYS A 1 300 ? -7.313 -10.365 33.657 1.00 83.62 300 LYS A C 1
ATOM 2307 O O . LYS A 1 300 ? -7.371 -9.418 34.434 1.00 83.62 300 LYS A O 1
ATOM 2312 N N . HIS A 1 301 ? -6.687 -10.310 32.486 1.00 82.50 301 HIS A N 1
ATOM 2313 C CA . HIS A 1 301 ? -5.930 -9.144 32.030 1.00 82.50 301 HIS A CA 1
ATOM 2314 C C . HIS A 1 301 ? -6.661 -8.335 30.950 1.00 82.50 301 HIS A C 1
ATOM 2316 O O . HIS A 1 301 ? -6.259 -7.215 30.639 1.00 82.50 301 HIS A O 1
ATOM 2322 N N . ILE A 1 302 ? -7.711 -8.905 30.361 1.00 88.75 302 ILE A N 1
ATOM 2323 C CA . ILE A 1 302 ? -8.480 -8.333 29.255 1.00 88.75 302 ILE A CA 1
ATOM 2324 C C . ILE A 1 302 ? -9.957 -8.375 29.639 1.00 88.75 302 ILE A C 1
ATOM 2326 O O . ILE A 1 302 ? -10.390 -9.292 30.338 1.00 88.75 302 ILE A O 1
ATOM 2330 N N . SER A 1 303 ? -10.741 -7.388 29.194 1.00 87.94 303 SER A N 1
ATOM 2331 C CA . SER A 1 303 ? -12.175 -7.370 29.480 1.00 87.94 303 SER A CA 1
ATOM 2332 C C . SER A 1 303 ? -12.834 -8.665 28.988 1.00 87.94 303 SER A C 1
ATOM 2334 O O . SER A 1 303 ? -12.585 -9.129 27.872 1.00 87.94 303 SER A O 1
ATOM 2336 N N . GLN A 1 304 ? -13.686 -9.257 29.830 1.00 93.12 304 GLN A N 1
ATOM 2337 C CA . GLN A 1 304 ? -14.397 -10.491 29.488 1.00 93.12 304 GLN A CA 1
ATOM 2338 C C . GLN A 1 304 ? -15.186 -10.338 28.182 1.00 93.12 304 GLN A C 1
ATOM 2340 O O . GLN A 1 304 ? -15.164 -11.240 27.347 1.00 93.12 304 GLN A O 1
ATOM 2345 N N . SER A 1 305 ? -15.826 -9.178 28.002 1.00 95.69 305 SER A N 1
ATOM 2346 C CA . SER A 1 305 ? -16.590 -8.859 26.798 1.00 95.69 305 SER A CA 1
ATOM 2347 C C . SER A 1 305 ? -15.714 -8.905 25.540 1.00 95.69 305 SER A C 1
ATOM 2349 O O . SER A 1 305 ? -16.061 -9.589 24.580 1.00 95.69 305 SER A O 1
ATOM 2351 N N . LEU A 1 306 ? -14.520 -8.293 25.567 1.00 96.81 306 LEU A N 1
ATOM 2352 C CA . LEU A 1 306 ? -13.604 -8.321 24.423 1.00 96.81 306 LEU A CA 1
ATOM 2353 C C . LEU A 1 306 ? -13.107 -9.722 24.090 1.00 96.81 306 LEU A C 1
ATOM 2355 O O . LEU A 1 306 ? -13.061 -10.075 22.912 1.00 96.81 306 LEU A O 1
ATOM 2359 N N . VAL A 1 307 ? -12.763 -10.518 25.104 1.00 96.00 307 VAL A N 1
ATOM 2360 C CA . VAL A 1 307 ? -12.341 -11.907 24.889 1.00 96.00 307 VAL A CA 1
ATOM 2361 C C . VAL A 1 307 ? -13.445 -12.685 24.174 1.00 96.00 307 VAL A C 1
ATOM 2363 O O . VAL A 1 307 ? -13.187 -13.313 23.155 1.00 96.00 307 VAL A O 1
ATOM 2366 N N . GLU A 1 308 ? -14.688 -12.601 24.650 1.00 97.56 308 GLU A N 1
ATOM 2367 C CA . GLU A 1 308 ? -15.818 -13.338 24.072 1.00 97.56 308 GLU A CA 1
ATOM 2368 C C . GLU A 1 308 ? -16.144 -12.908 22.633 1.00 97.56 308 GLU A C 1
ATOM 2370 O O . GLU A 1 308 ? -16.388 -13.769 21.784 1.00 97.56 308 GLU A O 1
ATOM 2375 N N . VAL A 1 309 ? -16.086 -11.605 22.337 1.00 98.38 309 VAL A N 1
ATOM 2376 C CA . VAL A 1 309 ? -16.305 -11.074 20.981 1.00 98.38 309 VAL A CA 1
ATOM 2377 C C . VAL A 1 309 ? -15.198 -11.517 20.020 1.00 98.38 309 VAL A C 1
ATOM 2379 O O . VAL A 1 309 ? -15.489 -11.966 18.914 1.00 98.38 309 VAL A O 1
ATOM 2382 N N . VAL A 1 310 ? -13.926 -11.423 20.419 1.00 97.81 310 VAL A N 1
ATOM 2383 C CA . VAL A 1 310 ? -12.798 -11.813 19.553 1.00 97.81 310 VAL A CA 1
ATOM 2384 C C . VAL A 1 310 ? -12.796 -13.321 19.300 1.00 97.81 310 VAL A C 1
ATOM 2386 O O . VAL A 1 310 ? -12.630 -13.741 18.158 1.00 97.81 310 VAL A O 1
ATOM 2389 N N . GLU A 1 311 ? -13.054 -14.134 20.325 1.00 97.50 311 GLU A N 1
ATOM 2390 C CA . GLU A 1 311 ? -13.203 -15.588 20.184 1.00 97.50 311 GLU A CA 1
ATOM 2391 C C . GLU A 1 311 ? -14.350 -15.961 19.238 1.00 97.50 311 GLU A C 1
ATOM 2393 O O . GLU A 1 311 ? -14.257 -16.920 18.472 1.00 97.50 311 GLU A O 1
ATOM 2398 N N . HIS A 1 312 ? -15.440 -15.191 19.259 1.00 98.38 312 HIS A N 1
ATOM 2399 C CA . HIS A 1 312 ? -16.523 -15.352 18.297 1.00 98.38 312 HIS A CA 1
ATOM 2400 C C . HIS A 1 312 ? -16.071 -15.056 16.863 1.00 98.38 312 HIS A C 1
ATOM 2402 O O . HIS A 1 312 ? -16.276 -15.891 15.982 1.00 98.38 312 HIS A O 1
ATOM 2408 N N . CYS A 1 313 ? -15.389 -13.931 16.637 1.00 98.25 313 CYS A N 1
ATOM 2409 C CA . CYS A 1 313 ? -14.826 -13.582 15.329 1.00 98.25 313 CYS A CA 1
ATOM 2410 C C . CYS A 1 313 ? -13.840 -14.643 14.808 1.00 98.25 313 CYS A C 1
ATOM 2412 O O . CYS A 1 313 ? -13.861 -14.963 13.621 1.00 98.25 313 CYS A O 1
ATOM 2414 N N . ILE A 1 314 ? -13.005 -15.219 15.682 1.00 96.88 314 ILE A N 1
ATOM 2415 C CA . ILE A 1 314 ? -12.087 -16.318 15.337 1.00 96.88 314 ILE A CA 1
ATOM 2416 C C . ILE A 1 314 ? -12.874 -17.553 14.891 1.00 96.88 314 ILE A C 1
ATOM 2418 O O . ILE A 1 314 ? -12.634 -18.064 13.799 1.00 96.88 314 ILE A O 1
ATOM 2422 N N . ARG A 1 315 ? -13.849 -18.010 15.692 1.00 97.25 315 ARG A N 1
ATOM 2423 C CA . ARG A 1 315 ? -14.679 -19.181 15.347 1.00 97.25 315 ARG A CA 1
ATOM 2424 C C . ARG A 1 315 ? -15.442 -19.004 14.036 1.00 97.25 315 ARG A C 1
ATOM 2426 O O . ARG A 1 315 ? -15.683 -19.987 13.346 1.00 97.25 315 ARG A O 1
ATOM 2433 N N . ARG A 1 316 ? -15.821 -17.769 13.706 1.00 97.38 316 ARG A N 1
ATOM 2434 C CA . ARG A 1 316 ? -16.523 -17.405 12.470 1.00 97.38 316 ARG A CA 1
ATOM 2435 C C . ARG A 1 316 ? -15.610 -17.110 11.280 1.00 97.38 316 ARG A C 1
ATOM 2437 O O . ARG A 1 316 ? -16.115 -16.703 10.247 1.00 97.38 316 ARG A O 1
ATOM 2444 N N . GLY A 1 317 ? -14.293 -17.290 11.399 1.00 95.06 317 GLY A N 1
ATOM 2445 C CA . GLY A 1 317 ? -13.379 -17.129 10.261 1.00 95.06 317 GLY A CA 1
ATOM 2446 C C . GLY A 1 317 ? -13.114 -15.676 9.842 1.00 95.06 317 GLY A C 1
ATOM 2447 O O . GLY A 1 317 ? -12.612 -15.427 8.743 1.00 95.06 317 GLY A O 1
ATOM 2448 N N . ALA A 1 318 ? -13.377 -14.699 10.716 1.00 96.25 318 ALA A N 1
ATOM 2449 C CA . ALA A 1 318 ? -13.160 -13.282 10.407 1.00 96.25 318 ALA A CA 1
ATOM 2450 C C . ALA A 1 318 ? -11.670 -12.941 10.177 1.00 96.25 318 ALA A C 1
ATOM 2452 O O . ALA A 1 318 ? -11.329 -12.010 9.446 1.00 96.25 318 ALA A O 1
ATOM 2453 N N . TYR A 1 319 ? -10.759 -13.700 10.795 1.00 95.06 319 TYR A N 1
ATOM 2454 C CA . TYR A 1 319 ? -9.310 -13.505 10.702 1.00 95.06 319 TYR A CA 1
ATOM 2455 C C . TYR A 1 319 ? -8.679 -14.492 9.715 1.00 95.06 319 TYR A C 1
ATOM 2457 O O . TYR A 1 319 ? -8.142 -15.534 10.091 1.00 95.06 319 TYR A O 1
ATOM 2465 N N . LYS A 1 320 ? -8.730 -14.142 8.428 1.00 91.25 320 LYS A N 1
ATOM 2466 C CA . LYS A 1 320 ? -8.245 -14.982 7.323 1.00 91.25 320 LYS A CA 1
ATOM 2467 C C . LYS A 1 320 ? -6.708 -14.974 7.241 1.00 91.25 320 LYS A C 1
ATOM 2469 O O . LYS A 1 320 ? -6.124 -13.891 7.091 1.00 91.25 320 LYS A O 1
ATOM 2474 N N . PRO A 1 321 ? -6.031 -16.131 7.371 1.00 89.19 321 PRO A N 1
ATOM 2475 C CA . PRO A 1 321 ? -4.575 -16.193 7.370 1.00 89.19 321 PRO A CA 1
ATOM 2476 C C . PRO A 1 321 ? -3.991 -15.981 5.969 1.00 89.19 321 PRO A C 1
ATOM 2478 O O . PRO A 1 321 ? -4.541 -16.422 4.968 1.00 89.19 321 PRO A O 1
ATOM 2481 N N . VAL A 1 322 ? -2.829 -15.335 5.913 1.00 82.25 322 VAL A N 1
ATOM 2482 C CA . VAL A 1 322 ? -1.996 -15.179 4.718 1.00 82.25 322 VAL A CA 1
ATOM 2483 C C . VAL A 1 322 ? -0.638 -15.803 5.000 1.00 82.25 322 VAL A C 1
ATOM 2485 O O . VAL A 1 322 ? 0.003 -15.485 6.009 1.00 82.25 322 VAL A O 1
ATOM 2488 N N . GLN A 1 323 ? -0.170 -16.668 4.101 1.00 82.75 323 GLN A N 1
ATOM 2489 C CA . GLN A 1 323 ? 1.135 -17.296 4.256 1.00 82.75 323 GLN A CA 1
ATOM 2490 C C . GLN A 1 323 ? 2.263 -16.319 3.918 1.00 82.75 323 GLN A C 1
ATOM 2492 O O . GLN A 1 323 ? 2.313 -15.713 2.846 1.00 82.75 323 GLN A O 1
ATOM 2497 N N . THR A 1 324 ? 3.216 -16.184 4.837 1.00 77.75 324 THR A N 1
ATOM 2498 C CA . THR A 1 324 ? 4.400 -15.339 4.661 1.00 77.75 324 THR A CA 1
ATOM 2499 C C . THR A 1 324 ? 5.675 -16.131 4.915 1.00 77.75 324 THR A C 1
ATOM 2501 O O . THR A 1 324 ? 5.649 -17.257 5.406 1.00 77.75 324 THR A O 1
ATOM 2504 N N . VAL A 1 325 ? 6.829 -15.508 4.665 1.00 74.69 325 VAL A N 1
ATOM 2505 C CA . VAL A 1 325 ? 8.140 -16.070 5.040 1.00 74.69 325 VAL A CA 1
ATOM 2506 C C . VAL A 1 325 ? 8.310 -16.275 6.554 1.00 74.69 325 VAL A C 1
ATOM 2508 O O . VAL A 1 325 ? 9.272 -16.905 6.974 1.00 74.69 325 VAL A O 1
ATOM 2511 N N . ARG A 1 326 ? 7.406 -15.729 7.380 1.00 73.12 326 ARG A N 1
ATOM 2512 C CA . ARG A 1 326 ? 7.393 -15.871 8.845 1.00 73.12 326 ARG A CA 1
ATOM 2513 C C . ARG A 1 326 ? 6.311 -16.838 9.344 1.00 73.12 326 ARG A C 1
ATOM 2515 O O . ARG A 1 326 ? 6.097 -16.917 10.547 1.00 73.12 326 ARG A O 1
ATOM 2522 N N . GLY A 1 327 ? 5.629 -17.538 8.436 1.00 84.69 327 GLY A N 1
ATOM 2523 C CA . GLY A 1 327 ? 4.441 -18.340 8.726 1.00 84.69 327 GLY A CA 1
ATOM 2524 C C . GLY A 1 327 ? 3.135 -17.600 8.426 1.00 84.69 327 GLY A C 1
ATOM 2525 O O . GLY A 1 327 ? 3.141 -16.530 7.802 1.00 84.69 327 GLY A O 1
ATOM 2526 N N . ALA A 1 328 ? 2.022 -18.193 8.854 1.00 88.50 328 ALA A N 1
ATOM 2527 C CA . ALA A 1 328 ? 0.684 -17.643 8.679 1.00 88.50 328 ALA A CA 1
ATOM 2528 C C . ALA A 1 328 ? 0.473 -16.417 9.580 1.00 88.50 328 ALA A C 1
ATOM 2530 O O . ALA A 1 328 ? 0.771 -16.449 10.775 1.00 88.50 328 ALA A O 1
ATOM 2531 N N . VAL A 1 329 ? -0.051 -15.334 9.010 1.00 89.75 329 VAL A N 1
ATOM 2532 C CA . VAL A 1 329 ? -0.414 -14.110 9.741 1.00 89.75 329 VAL A CA 1
ATOM 2533 C C . VAL A 1 329 ? -1.794 -13.641 9.314 1.00 89.75 329 VAL A C 1
ATOM 2535 O O . VAL A 1 329 ? -2.183 -13.848 8.171 1.00 89.75 329 VAL A O 1
ATOM 2538 N N . THR A 1 330 ? -2.527 -12.988 10.207 1.00 91.50 330 THR A N 1
ATOM 2539 C CA . THR A 1 330 ? -3.878 -12.479 9.925 1.00 91.50 330 THR A CA 1
ATOM 2540 C C . THR A 1 330 ? -3.897 -10.955 9.939 1.00 91.50 330 THR A C 1
ATOM 2542 O O . THR A 1 330 ? -3.132 -10.322 10.672 1.00 91.50 330 THR A O 1
ATOM 2545 N N . ALA A 1 331 ? -4.782 -10.364 9.138 1.00 90.25 331 ALA A N 1
ATOM 2546 C CA . ALA A 1 331 ? -5.060 -8.930 9.161 1.00 90.25 331 ALA A CA 1
ATOM 2547 C C . ALA A 1 331 ? -6.100 -8.579 10.246 1.00 90.25 331 ALA A C 1
ATOM 2549 O O . ALA A 1 331 ? -6.763 -9.466 10.781 1.00 90.25 331 ALA A O 1
ATOM 2550 N N . GLY A 1 332 ? -6.232 -7.298 10.595 1.00 92.31 332 GLY A N 1
ATOM 2551 C CA . GLY A 1 332 ? -7.072 -6.826 11.701 1.00 92.31 332 GLY A CA 1
ATOM 2552 C C . GLY A 1 332 ? -6.300 -6.478 12.980 1.00 92.31 332 GLY A C 1
ATOM 2553 O O . GLY A 1 332 ? -5.067 -6.525 13.038 1.00 92.31 332 GLY A O 1
ATOM 2554 N N . HIS A 1 333 ? -7.034 -6.082 14.019 1.00 94.44 333 HIS A N 1
ATOM 2555 C CA . HIS A 1 333 ? -6.499 -5.883 15.364 1.00 94.44 333 HIS A CA 1
ATOM 2556 C C . HIS A 1 333 ? -7.616 -5.784 16.398 1.00 94.44 333 HIS A C 1
ATOM 2558 O O . HIS A 1 333 ? -8.767 -5.498 16.090 1.00 94.44 333 HIS A O 1
ATOM 2564 N N . PHE A 1 334 ? -7.250 -5.902 17.662 1.00 95.06 334 PHE A N 1
ATOM 2565 C CA . PHE A 1 334 ? -8.136 -5.600 18.778 1.00 95.06 334 PHE A CA 1
ATOM 2566 C C . PHE A 1 334 ? -7.322 -5.037 19.933 1.00 95.06 334 PHE A C 1
ATOM 2568 O O . PHE A 1 334 ? -6.107 -5.266 20.030 1.00 95.06 334 PHE A O 1
ATOM 2575 N N . ALA A 1 335 ? -7.988 -4.244 20.762 1.00 95.62 335 ALA A N 1
ATOM 2576 C CA . ALA A 1 335 ? -7.367 -3.574 21.887 1.00 95.62 335 ALA A CA 1
ATOM 2577 C C . ALA A 1 335 ? -8.355 -3.340 23.024 1.00 95.62 335 ALA A C 1
ATOM 2579 O O . ALA A 1 335 ? -9.550 -3.177 22.795 1.00 95.62 335 ALA A O 1
ATOM 2580 N N . ALA A 1 336 ? -7.817 -3.281 24.235 1.00 95.00 336 ALA A N 1
ATOM 2581 C CA . ALA A 1 336 ? -8.514 -2.854 25.431 1.00 95.00 336 ALA A CA 1
ATOM 2582 C C . ALA A 1 336 ? -7.759 -1.694 26.083 1.00 95.00 336 ALA A C 1
ATOM 2584 O O . ALA A 1 336 ? -6.522 -1.679 26.125 1.00 95.00 336 ALA A O 1
ATOM 2585 N N . ARG A 1 337 ? -8.504 -0.744 26.641 1.00 92.81 337 ARG A N 1
ATOM 2586 C CA . ARG A 1 337 ? -7.970 0.261 27.555 1.00 92.81 337 ARG A CA 1
ATOM 2587 C C . ARG A 1 337 ? -7.431 -0.443 28.801 1.00 92.81 337 ARG A C 1
ATOM 2589 O O . ARG A 1 337 ? -8.156 -1.193 29.455 1.00 92.81 337 ARG A O 1
ATOM 2596 N N . GLY A 1 338 ? -6.154 -0.222 29.094 1.00 89.69 338 GLY A N 1
ATOM 2597 C CA . GLY A 1 338 ? -5.489 -0.710 30.299 1.00 89.69 338 GLY A CA 1
ATOM 2598 C C . GLY A 1 338 ? -5.386 0.372 31.372 1.00 89.69 338 GLY A C 1
ATOM 2599 O O . GLY A 1 338 ? -5.811 1.512 31.177 1.00 89.69 338 GLY A O 1
ATOM 2600 N N . ASP A 1 339 ? -4.787 0.009 32.501 1.00 86.56 339 ASP A N 1
ATOM 2601 C CA . ASP A 1 339 ? -4.597 0.917 33.635 1.00 86.56 339 ASP A CA 1
ATOM 2602 C C . ASP A 1 339 ? -3.527 1.983 33.349 1.00 86.56 339 ASP A C 1
ATOM 2604 O O . ASP A 1 339 ? -2.645 1.798 32.505 1.00 86.56 339 ASP A O 1
ATOM 2608 N N . ASP A 1 340 ? -3.575 3.103 34.074 1.00 86.25 340 ASP A N 1
ATOM 2609 C CA . ASP A 1 340 ? -2.588 4.196 34.005 1.00 86.25 340 ASP A CA 1
ATOM 2610 C C . ASP A 1 340 ? -2.345 4.747 32.585 1.00 86.25 340 ASP A C 1
ATOM 2612 O O . ASP A 1 340 ? -1.219 5.094 32.215 1.00 86.25 340 ASP A O 1
ATOM 2616 N N . GLY A 1 341 ? -3.385 4.766 31.746 1.00 84.94 341 GLY A N 1
ATOM 2617 C CA . GLY A 1 341 ? -3.286 5.218 30.354 1.00 84.94 341 GLY A CA 1
ATOM 2618 C C . GLY A 1 341 ? -2.533 4.257 29.423 1.00 84.94 341 GLY A C 1
ATOM 2619 O O . GLY A 1 341 ? -2.189 4.631 28.299 1.00 84.94 341 GLY A O 1
ATOM 2620 N N . LYS A 1 342 ? -2.262 3.022 29.865 1.00 92.25 342 LYS A N 1
ATOM 2621 C CA . LYS A 1 342 ? -1.733 1.952 29.010 1.00 92.25 342 LYS A CA 1
ATOM 2622 C C . LYS A 1 342 ? -2.832 1.417 28.094 1.00 92.25 342 LYS A C 1
ATOM 2624 O O . LYS A 1 342 ? -4.024 1.544 28.361 1.00 92.25 342 LYS A O 1
ATOM 2629 N N . ILE A 1 343 ? -2.421 0.761 27.018 1.00 93.88 343 ILE A N 1
ATOM 2630 C CA . ILE A 1 343 ? -3.324 0.049 26.109 1.00 93.88 343 ILE A CA 1
ATOM 2631 C C . ILE A 1 343 ? -2.821 -1.383 25.964 1.00 93.88 343 ILE A C 1
ATOM 2633 O O . ILE A 1 343 ? -1.633 -1.611 25.734 1.00 93.88 343 ILE A O 1
ATOM 2637 N N . VAL A 1 344 ? -3.727 -2.348 26.080 1.00 94.31 344 VAL A N 1
ATOM 2638 C CA . VAL A 1 344 ? -3.467 -3.755 25.764 1.00 94.31 344 VAL A CA 1
ATOM 2639 C C . VAL A 1 344 ? -3.904 -3.987 24.325 1.00 94.31 344 VAL A C 1
ATOM 2641 O O . VAL A 1 344 ? -5.038 -3.684 23.977 1.00 94.31 344 VAL A O 1
ATOM 2644 N N . THR A 1 345 ? -3.026 -4.490 23.464 1.00 94.88 345 THR A N 1
ATOM 2645 C CA . THR A 1 345 ? -3.310 -4.619 22.029 1.00 94.88 345 THR A CA 1
ATOM 2646 C C . THR A 1 345 ? -2.719 -5.883 21.428 1.00 94.88 345 THR A C 1
ATOM 2648 O O . THR A 1 345 ? -1.762 -6.463 21.944 1.00 94.88 345 THR A O 1
ATOM 2651 N N . SER A 1 346 ? -3.317 -6.323 20.325 1.00 94.12 346 SER A N 1
ATOM 2652 C CA . SER A 1 346 ? -2.827 -7.442 19.521 1.00 94.12 346 SER A CA 1
ATOM 2653 C C . SER A 1 346 ? -1.371 -7.241 19.062 1.00 94.12 346 SER A C 1
ATOM 2655 O O . SER A 1 346 ? -0.913 -6.123 18.780 1.00 94.12 346 SER A O 1
ATOM 2657 N N . ARG A 1 347 ? -0.626 -8.346 18.977 1.00 92.50 347 ARG A N 1
ATOM 2658 C CA . ARG A 1 347 ? 0.781 -8.362 18.561 1.00 92.50 347 ARG A CA 1
ATOM 2659 C C . ARG A 1 347 ? 0.906 -8.230 17.042 1.00 92.50 347 ARG A C 1
ATOM 2661 O O . ARG A 1 347 ? 0.083 -8.728 16.282 1.00 92.50 347 ARG A O 1
ATOM 2668 N N . ARG A 1 348 ? 1.955 -7.558 16.569 1.00 89.81 348 ARG A N 1
ATOM 2669 C CA . ARG A 1 348 ? 2.236 -7.468 15.129 1.00 89.81 348 ARG A CA 1
ATOM 2670 C C . ARG A 1 348 ? 2.737 -8.804 14.588 1.00 89.81 348 ARG A C 1
ATOM 2672 O O . ARG A 1 348 ? 3.565 -9.439 15.235 1.00 89.81 348 ARG A O 1
ATOM 2679 N N . TRP A 1 349 ? 2.370 -9.124 13.343 1.00 87.12 349 TRP A N 1
ATOM 2680 C CA . TRP A 1 349 ? 2.854 -10.310 12.620 1.00 87.12 349 TRP A CA 1
ATOM 2681 C C . TRP A 1 349 ? 2.536 -11.632 13.338 1.00 87.12 349 TRP A C 1
ATOM 2683 O O . TRP A 1 349 ? 3.360 -12.542 13.341 1.00 87.12 349 TRP A O 1
ATOM 2693 N N . SER A 1 350 ? 1.356 -11.730 13.950 1.00 91.12 350 SER A N 1
ATOM 2694 C CA . SER A 1 350 ? 0.851 -12.958 14.568 1.00 91.12 350 SER A CA 1
ATOM 2695 C C . SER A 1 350 ? -0.402 -13.464 13.858 1.00 91.12 350 SER A C 1
ATOM 2697 O O . SER A 1 350 ? -1.124 -12.689 13.233 1.00 91.12 350 SER A O 1
ATOM 2699 N N . ASN A 1 351 ? -0.672 -14.759 13.999 1.00 94.00 351 ASN A N 1
ATOM 2700 C CA . ASN A 1 351 ? -1.954 -15.354 13.648 1.00 94.00 351 ASN A CA 1
ATOM 2701 C C . ASN A 1 351 ? -2.943 -15.157 14.808 1.00 94.00 351 ASN A C 1
ATOM 2703 O O . ASN A 1 351 ? -2.738 -15.698 15.897 1.00 94.00 351 ASN A O 1
ATOM 2707 N N . PHE A 1 352 ? -4.006 -14.384 14.607 1.00 94.88 352 PHE A N 1
ATOM 2708 C CA . PHE A 1 352 ? -5.021 -14.162 15.643 1.00 94.88 352 PHE A CA 1
ATOM 2709 C C . PHE A 1 352 ? -5.893 -15.394 15.895 1.00 94.88 352 PHE A C 1
ATOM 2711 O O . PHE A 1 352 ? -6.593 -15.435 16.893 1.00 94.88 352 PHE A O 1
ATOM 2718 N N . ASN A 1 353 ? -5.779 -16.443 15.082 1.00 94.88 353 ASN A N 1
ATOM 2719 C CA . ASN A 1 353 ? -6.406 -17.732 15.377 1.00 94.88 353 ASN A CA 1
ATOM 2720 C C . ASN A 1 353 ? -5.604 -18.558 16.411 1.00 94.88 353 ASN A C 1
ATOM 2722 O O . ASN A 1 353 ? -6.051 -19.613 16.843 1.00 94.88 353 ASN A O 1
ATOM 2726 N N . ASP A 1 354 ? -4.425 -18.077 16.834 1.00 93.88 354 ASP A N 1
ATOM 2727 C CA . ASP A 1 354 ? -3.517 -18.736 17.786 1.00 93.88 354 ASP A CA 1
ATOM 2728 C C . ASP A 1 354 ? -3.251 -17.869 19.043 1.00 93.88 354 ASP A C 1
ATOM 2730 O O . ASP A 1 354 ? -2.145 -17.868 19.596 1.00 93.88 354 ASP A O 1
ATOM 2734 N N . LEU A 1 355 ? -4.223 -17.077 19.516 1.00 91.75 355 LEU A N 1
ATOM 2735 C CA . LEU A 1 355 ? -3.978 -16.100 20.596 1.00 91.75 355 LEU A CA 1
ATOM 2736 C C . LEU A 1 355 ? -3.521 -16.703 21.918 1.00 91.75 355 LEU A C 1
ATOM 2738 O O . LEU A 1 355 ? -2.699 -16.093 22.601 1.00 91.75 355 LEU A O 1
ATOM 2742 N N . HIS A 1 356 ? -3.948 -17.921 22.244 1.00 90.12 356 HIS A N 1
ATOM 2743 C CA . HIS A 1 356 ? -3.452 -18.633 23.424 1.00 90.12 356 HIS A CA 1
ATOM 2744 C C . HIS A 1 356 ? -1.933 -18.872 23.389 1.00 90.12 356 HIS A C 1
ATOM 2746 O O . HIS A 1 356 ? -1.304 -18.963 24.440 1.00 90.12 356 HIS A O 1
ATOM 2752 N N . LYS A 1 357 ? -1.332 -18.940 22.193 1.00 89.88 357 LYS A N 1
ATOM 2753 C CA . LYS A 1 357 ? 0.124 -19.051 22.005 1.00 89.88 357 LYS A CA 1
ATOM 2754 C C . LYS A 1 357 ? 0.788 -17.677 21.911 1.00 89.88 357 LYS A C 1
ATOM 2756 O O . LYS A 1 357 ? 1.887 -17.480 22.420 1.00 89.88 357 LYS A O 1
ATOM 2761 N N . ASN A 1 358 ? 0.134 -16.736 21.231 1.00 88.25 358 ASN A N 1
ATOM 2762 C CA . ASN A 1 358 ? 0.735 -15.454 20.859 1.00 88.25 358 ASN A CA 1
ATOM 2763 C C . ASN A 1 358 ? 0.668 -14.395 21.965 1.00 88.25 358 ASN A C 1
ATOM 2765 O O . ASN A 1 358 ? 1.576 -13.561 22.056 1.00 88.25 358 ASN A O 1
ATOM 2769 N N . GLY A 1 359 ? -0.386 -14.436 22.783 1.00 91.94 359 GLY A N 1
ATOM 2770 C CA . GLY A 1 359 ? -0.694 -13.429 23.791 1.00 91.94 359 GLY A CA 1
ATOM 2771 C C . GLY A 1 359 ? -0.927 -12.032 23.208 1.00 91.94 359 GLY A C 1
ATOM 2772 O O . GLY A 1 359 ? -1.150 -11.841 22.011 1.00 91.94 359 GLY A O 1
ATOM 2773 N N . MET A 1 360 ? -0.844 -11.043 24.090 1.00 94.19 360 MET A N 1
ATOM 2774 C CA . MET A 1 360 ? -1.052 -9.623 23.829 1.00 94.19 360 MET A CA 1
ATOM 2775 C C . MET A 1 360 ? 0.190 -8.815 24.186 1.00 94.19 360 MET A C 1
ATOM 2777 O O . MET A 1 360 ? 1.055 -9.257 24.945 1.00 94.19 360 MET A O 1
ATOM 2781 N N . VAL A 1 361 ? 0.260 -7.593 23.671 1.00 94.31 361 VAL A N 1
ATOM 2782 C CA . VAL A 1 361 ? 1.288 -6.623 24.052 1.00 94.31 361 VAL A CA 1
ATOM 2783 C C . VAL A 1 361 ? 0.669 -5.463 24.815 1.00 94.31 361 VAL A C 1
ATOM 2785 O O . VAL A 1 361 ? -0.482 -5.094 24.590 1.00 94.31 361 VAL A O 1
ATOM 2788 N N . VAL A 1 362 ? 1.453 -4.866 25.705 1.00 94.00 362 VAL A N 1
ATOM 2789 C CA . VAL A 1 362 ? 1.063 -3.644 26.416 1.00 94.00 362 VAL A CA 1
ATOM 2790 C C . VAL A 1 362 ? 1.841 -2.490 25.822 1.00 94.00 362 VAL A C 1
ATOM 2792 O O . VAL A 1 362 ? 3.058 -2.583 25.677 1.00 94.00 362 VAL A O 1
ATOM 2795 N N . ILE A 1 363 ? 1.163 -1.398 25.493 1.00 93.25 363 ILE A N 1
ATOM 2796 C CA . ILE A 1 363 ? 1.805 -0.162 25.058 1.00 93.25 363 ILE A CA 1
ATOM 2797 C C . ILE A 1 363 ? 1.553 0.951 26.068 1.00 93.25 363 ILE A C 1
ATOM 2799 O O . ILE A 1 363 ? 0.444 1.124 26.573 1.00 93.25 363 ILE A O 1
ATOM 2803 N N . LYS A 1 364 ? 2.603 1.719 26.343 1.00 92.06 364 LYS A N 1
ATOM 2804 C CA . LYS A 1 364 ? 2.558 2.961 27.105 1.00 92.06 364 LYS A CA 1
ATOM 2805 C C . LYS A 1 364 ? 2.864 4.118 26.149 1.00 92.06 364 LYS A C 1
ATOM 2807 O O . LYS A 1 364 ? 3.987 4.181 25.642 1.00 92.06 364 LYS A O 1
ATOM 2812 N N . PRO A 1 365 ? 1.898 5.008 25.878 1.00 88.06 365 PRO A N 1
ATOM 2813 C CA . PRO A 1 365 ? 2.147 6.231 25.123 1.00 88.06 365 PRO A CA 1
ATOM 2814 C C . PRO A 1 365 ? 3.234 7.099 25.772 1.00 88.06 365 PRO A C 1
ATOM 2816 O O . PRO A 1 365 ? 3.235 7.282 26.990 1.00 88.06 365 PRO A O 1
ATOM 2819 N N . VAL A 1 366 ? 4.144 7.635 24.958 1.00 87.88 366 VAL A N 1
ATOM 2820 C CA . VAL A 1 366 ? 5.155 8.625 25.357 1.00 87.88 366 VAL A CA 1
ATOM 2821 C C . VAL A 1 366 ? 5.064 9.785 24.366 1.00 87.88 366 VAL A C 1
ATOM 2823 O O . VAL A 1 366 ? 5.534 9.690 23.239 1.00 87.88 366 VAL A O 1
ATOM 2826 N N . GLY A 1 367 ? 4.381 10.863 24.756 1.00 82.94 367 GLY A N 1
ATOM 2827 C CA . GLY A 1 367 ? 4.043 11.952 23.831 1.00 82.94 367 GLY A CA 1
ATOM 2828 C C . GLY A 1 367 ? 3.062 11.514 22.738 1.00 82.94 367 GLY A C 1
ATOM 2829 O O . GLY A 1 367 ? 2.343 10.528 22.903 1.00 82.94 367 GLY A O 1
ATOM 2830 N N . ASP A 1 368 ? 3.019 12.239 21.621 1.00 78.06 368 ASP A N 1
ATOM 2831 C CA . ASP A 1 368 ? 2.049 11.987 20.545 1.00 78.06 368 ASP A CA 1
ATOM 2832 C C . ASP A 1 368 ? 2.507 10.883 19.571 1.00 78.06 368 ASP A C 1
ATOM 2834 O O . ASP A 1 368 ? 1.706 10.028 19.170 1.00 78.06 368 ASP A O 1
ATOM 2838 N N . ASP A 1 369 ? 3.814 10.784 19.312 1.00 83.62 369 ASP A N 1
ATOM 2839 C CA . ASP A 1 369 ? 4.357 9.993 18.195 1.00 83.62 369 ASP A CA 1
ATOM 2840 C C . ASP A 1 369 ? 5.186 8.775 18.621 1.00 83.62 369 ASP A C 1
ATOM 2842 O O . ASP A 1 369 ? 5.702 8.043 17.769 1.00 83.62 369 ASP A O 1
ATOM 2846 N N . GLU A 1 370 ? 5.289 8.507 19.924 1.00 88.50 370 GLU A N 1
ATOM 2847 C CA . GLU A 1 370 ? 6.086 7.399 20.448 1.00 88.50 370 GLU A CA 1
ATOM 2848 C C . GLU A 1 370 ? 5.311 6.525 21.437 1.00 88.50 370 GLU A C 1
ATOM 2850 O O . GLU A 1 370 ? 4.405 6.962 22.154 1.00 88.50 370 GLU A O 1
ATOM 2855 N N . VAL A 1 371 ? 5.667 5.240 21.458 1.00 90.62 371 VAL A N 1
ATOM 2856 C CA . VAL A 1 371 ? 5.162 4.269 22.431 1.00 90.62 371 VAL A CA 1
ATOM 2857 C C . VAL A 1 371 ? 6.286 3.365 22.922 1.00 90.62 371 VAL A C 1
ATOM 2859 O O . VAL A 1 371 ? 7.127 2.908 22.142 1.00 90.62 371 VAL A O 1
ATOM 2862 N N . ILE A 1 372 ? 6.244 3.038 24.210 1.00 92.12 372 ILE A N 1
ATOM 2863 C CA . ILE A 1 372 ? 7.022 1.944 24.794 1.00 92.12 372 ILE A CA 1
ATOM 2864 C C . ILE A 1 372 ? 6.141 0.698 24.776 1.00 92.12 372 ILE A C 1
ATOM 2866 O O . ILE A 1 372 ? 5.022 0.727 25.285 1.00 92.12 372 ILE A O 1
ATOM 2870 N N . ALA A 1 373 ? 6.627 -0.384 24.178 1.00 93.62 373 ALA A N 1
ATOM 2871 C CA . ALA A 1 373 ? 5.893 -1.630 24.022 1.00 93.62 373 ALA A CA 1
ATOM 2872 C C . ALA A 1 373 ? 6.535 -2.767 24.826 1.00 93.62 373 ALA A C 1
ATOM 2874 O O . ALA A 1 373 ? 7.740 -3.010 24.733 1.00 93.62 373 ALA A O 1
ATOM 2875 N N . TYR A 1 374 ? 5.706 -3.492 25.569 1.00 93.50 374 TYR A N 1
ATOM 2876 C CA . TYR A 1 374 ? 6.085 -4.635 26.390 1.00 93.50 374 TYR A CA 1
ATOM 2877 C C . TYR A 1 374 ? 5.529 -5.921 25.778 1.00 93.50 374 TYR A C 1
ATOM 2879 O O . TYR A 1 374 ? 4.386 -5.963 25.318 1.00 93.50 374 TYR A O 1
ATOM 2887 N N . GLY A 1 375 ? 6.343 -6.974 25.745 1.00 91.38 375 GLY A N 1
ATOM 2888 C CA . GLY A 1 375 ? 5.986 -8.254 25.141 1.00 91.38 375 GLY A CA 1
ATOM 2889 C C . GLY A 1 375 ? 6.192 -8.336 23.634 1.00 91.38 375 GLY A C 1
ATOM 2890 O O . GLY A 1 375 ? 6.116 -9.424 23.075 1.00 91.38 375 GLY A O 1
ATOM 2891 N N . GLY A 1 376 ? 6.476 -7.236 22.939 1.00 91.69 376 GLY A N 1
ATOM 2892 C CA . GLY A 1 376 ? 6.790 -7.242 21.511 1.00 91.69 376 GLY A CA 1
ATOM 2893 C C . GLY A 1 376 ? 6.267 -6.019 20.775 1.00 91.69 376 GLY A C 1
ATOM 2894 O O . GLY A 1 376 ? 5.773 -5.068 21.371 1.00 91.69 376 GLY A O 1
ATOM 2895 N N . LYS A 1 377 ? 6.376 -6.044 19.444 1.00 91.06 377 LYS A N 1
ATOM 2896 C CA . LYS A 1 377 ? 5.914 -4.937 18.605 1.00 91.06 377 LYS A CA 1
ATOM 2897 C C . LYS A 1 377 ? 4.377 -4.942 18.502 1.00 91.06 377 LYS A C 1
ATOM 2899 O O . LYS A 1 377 ? 3.822 -5.992 18.165 1.00 91.06 377 LYS A O 1
ATOM 2904 N N . PRO A 1 378 ? 3.692 -3.808 18.737 1.00 90.81 378 PRO A N 1
ATOM 2905 C CA . PRO A 1 378 ? 2.238 -3.725 18.634 1.00 90.81 378 PRO A CA 1
ATOM 2906 C C . PRO A 1 378 ? 1.761 -3.758 17.188 1.00 90.81 378 PRO A C 1
ATOM 2908 O O . PRO A 1 378 ? 2.511 -3.408 16.266 1.00 90.81 378 PRO A O 1
ATOM 2911 N N . SER A 1 379 ? 0.506 -4.177 17.008 1.00 86.56 379 SER A N 1
ATOM 2912 C CA . SER A 1 379 ? -0.175 -4.129 15.716 1.00 86.56 379 SER A CA 1
ATOM 2913 C C . SER A 1 379 ? -0.085 -2.738 15.077 1.00 86.56 379 SER A C 1
ATOM 2915 O O . SER A 1 379 ? 0.055 -1.714 15.747 1.00 86.56 379 SER A O 1
ATOM 2917 N N . VAL A 1 380 ? -0.160 -2.712 13.746 1.00 73.50 380 VAL A N 1
ATOM 2918 C CA . VAL A 1 380 ? -0.062 -1.496 12.929 1.00 73.50 380 VAL A CA 1
ATOM 2919 C C . VAL A 1 380 ? -1.183 -0.501 13.278 1.00 73.50 380 VAL A C 1
ATOM 2921 O O . VAL A 1 380 ? -0.951 0.700 13.236 1.00 73.50 380 VAL A O 1
ATOM 2924 N N . GLY A 1 381 ? -2.341 -0.984 13.747 1.00 69.81 381 GLY A N 1
ATOM 2925 C CA . GLY A 1 381 ? -3.439 -0.155 14.264 1.00 69.81 381 GLY A CA 1
ATOM 2926 C C . GLY A 1 381 ? -3.213 0.456 15.655 1.00 69.81 381 GLY A C 1
ATOM 2927 O O . GLY A 1 381 ? -4.094 1.149 16.158 1.00 69.81 381 GLY A O 1
ATOM 2928 N N . GLY A 1 382 ? -2.053 0.239 16.287 1.00 74.75 382 GLY A N 1
ATOM 2929 C CA . GLY A 1 382 ? -1.745 0.751 17.628 1.00 74.75 382 GLY A CA 1
ATOM 2930 C C . GLY A 1 382 ? -1.928 2.264 17.779 1.00 74.75 382 GLY A C 1
ATOM 2931 O O . GLY A 1 382 ? -2.318 2.722 18.850 1.00 74.75 382 GLY A O 1
ATOM 2932 N N . GLN A 1 383 ? -1.716 3.049 16.713 1.00 77.31 383 GLN A N 1
ATOM 2933 C CA . GLN A 1 383 ? -2.024 4.480 16.762 1.00 77.31 383 GLN A CA 1
ATOM 2934 C C . GLN A 1 383 ? -3.517 4.772 16.676 1.00 77.31 383 GLN A C 1
ATOM 2936 O O . GLN A 1 383 ? -4.005 5.587 17.455 1.00 77.31 383 GLN A O 1
ATOM 2941 N N . SER A 1 384 ? -4.243 4.137 15.754 1.00 81.19 384 SER A N 1
ATOM 2942 C CA . SER A 1 384 ? -5.692 4.329 15.645 1.00 81.19 384 SER A CA 1
ATOM 2943 C C . SER A 1 384 ? -6.359 4.080 16.993 1.00 81.19 384 SER A C 1
ATOM 2945 O O . SER A 1 384 ? -7.165 4.884 17.437 1.00 81.19 384 SER A O 1
ATOM 2947 N N . GLN A 1 385 ? -5.914 3.046 17.708 1.00 89.31 385 GLN A N 1
ATOM 2948 C CA . GLN A 1 385 ? -6.372 2.733 19.061 1.00 89.31 385 GLN A CA 1
ATOM 2949 C C . GLN A 1 385 ? -6.107 3.868 20.062 1.00 89.31 385 GLN A C 1
ATOM 2951 O O . GLN A 1 385 ? -6.983 4.195 20.854 1.00 89.31 385 GLN A O 1
ATOM 2956 N N . ARG A 1 386 ? -4.927 4.503 20.017 1.00 90.94 386 ARG A N 1
ATOM 2957 C CA . ARG A 1 386 ? -4.591 5.651 20.879 1.00 90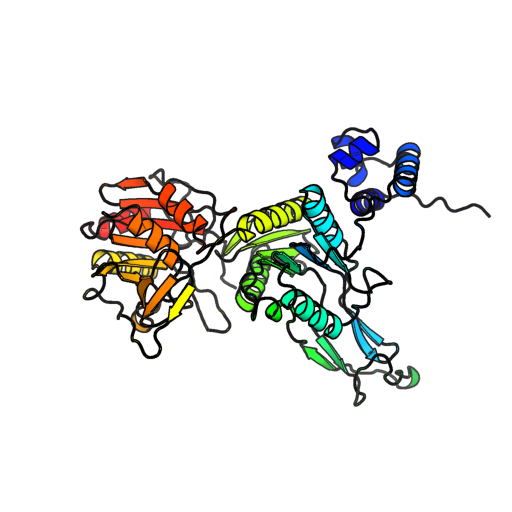.94 386 ARG A CA 1
ATOM 2958 C C . ARG A 1 386 ? -5.471 6.861 20.603 1.00 90.94 386 ARG A C 1
ATOM 2960 O O . ARG A 1 386 ? -5.946 7.474 21.550 1.00 90.94 386 ARG A O 1
ATOM 2967 N N . ILE A 1 387 ? -5.656 7.203 19.328 1.00 92.75 387 ILE A N 1
ATOM 2968 C CA . ILE A 1 387 ? -6.489 8.341 18.919 1.00 92.75 387 ILE A CA 1
ATOM 2969 C C . ILE A 1 387 ? -7.934 8.087 19.351 1.00 92.75 387 ILE A C 1
ATOM 2971 O O . ILE A 1 387 ? -8.507 8.915 20.044 1.00 92.75 387 ILE A O 1
ATOM 2975 N N . ILE A 1 388 ? -8.474 6.901 19.056 1.00 94.94 388 ILE A N 1
ATOM 2976 C CA . ILE A 1 388 ? -9.835 6.519 19.450 1.00 94.94 388 ILE A CA 1
ATOM 2977 C C . ILE A 1 388 ? -10.007 6.596 20.970 1.00 94.94 388 ILE A C 1
ATOM 2979 O O . ILE A 1 388 ? -10.928 7.243 21.445 1.00 94.94 388 ILE A O 1
ATOM 2983 N N . PHE A 1 389 ? -9.109 5.999 21.756 1.00 94.69 389 PHE A N 1
ATOM 2984 C CA . PHE A 1 389 ? -9.231 6.030 23.216 1.00 94.69 389 PHE A CA 1
ATOM 2985 C C . PHE A 1 389 ? -8.982 7.408 23.843 1.00 94.69 389 PHE A C 1
ATOM 2987 O O . PHE A 1 389 ? -9.388 7.628 24.987 1.00 94.69 389 PHE A O 1
ATOM 2994 N N . LYS A 1 390 ? -8.302 8.317 23.140 1.00 93.25 390 LYS A N 1
ATOM 2995 C CA . LYS A 1 390 ? -8.139 9.714 23.558 1.00 93.25 390 LYS A CA 1
ATOM 2996 C C . LYS A 1 390 ? -9.398 10.528 23.259 1.00 93.25 390 LYS A C 1
ATOM 2998 O O . LYS A 1 390 ? -9.833 11.282 24.121 1.00 93.25 390 LYS A O 1
ATOM 3003 N N . ASP A 1 391 ? -9.954 10.364 22.063 1.00 96.06 391 ASP A N 1
ATOM 3004 C CA . ASP A 1 391 ? -11.099 11.137 21.576 1.00 96.06 391 ASP A CA 1
ATOM 3005 C C . ASP A 1 391 ? -12.431 10.644 22.171 1.00 96.06 391 ASP A C 1
ATOM 3007 O O . ASP A 1 391 ? -13.346 11.443 22.350 1.00 96.06 391 ASP A O 1
ATOM 3011 N N . HIS A 1 392 ? -12.515 9.354 22.518 1.00 96.31 392 HIS A N 1
ATOM 3012 C CA . HIS A 1 392 ? -13.700 8.681 23.069 1.00 96.31 392 HIS A CA 1
ATOM 3013 C C . HIS A 1 392 ? -13.347 8.030 24.424 1.00 96.31 392 HIS A C 1
ATOM 3015 O O . HIS A 1 392 ? -13.086 6.819 24.500 1.00 96.31 392 HIS A O 1
ATOM 3021 N N . PRO A 1 393 ? -13.210 8.827 25.504 1.00 95.06 393 PRO A N 1
ATOM 3022 C CA . PRO A 1 393 ? -12.719 8.361 26.805 1.00 95.06 393 PRO A CA 1
ATOM 3023 C C . PRO A 1 393 ? -13.633 7.334 27.488 1.00 95.06 393 PRO A C 1
ATOM 3025 O O . PRO A 1 393 ? -13.154 6.548 28.302 1.00 95.06 393 PRO A O 1
ATOM 3028 N N . GLU A 1 394 ? -14.919 7.318 27.149 1.00 95.00 394 GLU A N 1
ATOM 3029 C CA . GLU A 1 394 ? -15.926 6.386 27.657 1.00 95.00 394 GLU A CA 1
ATOM 3030 C C . GLU A 1 394 ? -15.838 4.986 27.042 1.00 95.00 394 GLU A C 1
ATOM 3032 O O . GLU A 1 394 ? -16.440 4.051 27.569 1.00 95.00 394 GLU A O 1
ATOM 3037 N N . LEU A 1 395 ? -15.112 4.829 25.931 1.00 96.25 395 LEU A N 1
ATOM 3038 C CA . LEU A 1 395 ? -14.962 3.551 25.248 1.00 96.25 395 LEU A CA 1
ATOM 3039 C C . LEU A 1 395 ? -13.704 2.808 25.716 1.00 96.25 395 LEU A C 1
ATOM 3041 O O . LEU A 1 395 ? -12.659 3.409 25.994 1.00 96.25 395 LEU A O 1
ATOM 3045 N N . ASP A 1 396 ? -13.784 1.478 25.751 1.00 95.94 396 ASP A N 1
ATOM 3046 C CA . ASP A 1 396 ? -12.756 0.623 26.356 1.00 95.94 396 ASP A CA 1
ATOM 3047 C C . ASP A 1 396 ? -12.228 -0.461 25.432 1.00 95.94 396 ASP A C 1
ATOM 3049 O O . ASP A 1 396 ? -11.078 -0.865 25.570 1.00 95.94 396 ASP A O 1
ATOM 3053 N N . ASN A 1 397 ? -13.052 -0.962 24.519 1.00 97.62 397 ASN A N 1
ATOM 3054 C CA . ASN A 1 397 ? -12.743 -2.131 23.710 1.00 97.62 397 ASN A CA 1
ATOM 3055 C C . ASN A 1 397 ? -12.795 -1.766 22.230 1.00 97.62 397 ASN A C 1
ATOM 3057 O O . ASN A 1 397 ? -13.698 -1.052 21.808 1.00 97.62 397 ASN A O 1
ATOM 3061 N N . ILE A 1 398 ? -11.854 -2.284 21.443 1.00 97.69 398 ILE A N 1
ATOM 3062 C CA . ILE A 1 398 ? -11.797 -2.134 19.986 1.00 97.69 398 ILE A CA 1
ATOM 3063 C C . ILE A 1 398 ? -11.684 -3.521 19.364 1.00 97.69 398 ILE A C 1
ATOM 3065 O O . ILE A 1 398 ? -10.792 -4.288 19.731 1.00 97.69 398 ILE A O 1
ATOM 3069 N N . VAL A 1 399 ? -12.525 -3.801 18.372 1.00 97.69 399 VAL A N 1
ATOM 3070 C CA . VAL A 1 399 ? -12.435 -4.972 17.495 1.00 97.69 399 VAL A CA 1
ATOM 3071 C C . VAL A 1 399 ? -12.405 -4.499 16.046 1.00 97.69 399 VAL A C 1
ATOM 3073 O O . VAL A 1 399 ? -13.238 -3.699 15.621 1.00 97.69 399 VAL A O 1
ATOM 3076 N N . HIS A 1 400 ? -11.424 -4.989 15.295 1.00 97.06 400 HIS A N 1
ATOM 3077 C CA . HIS A 1 400 ? -11.247 -4.720 13.876 1.00 97.06 400 HIS A CA 1
ATOM 3078 C C . HIS A 1 400 ? -10.804 -5.995 13.147 1.00 97.06 400 HIS A C 1
ATOM 3080 O O . HIS A 1 400 ? -9.889 -6.703 13.582 1.00 97.06 400 HIS A O 1
ATOM 3086 N N . PHE A 1 401 ? -11.455 -6.272 12.025 1.00 95.88 401 PHE A N 1
ATOM 3087 C CA . PHE A 1 401 ? -11.195 -7.383 11.110 1.00 95.88 401 PHE A CA 1
ATOM 3088 C C . PHE A 1 401 ? -11.435 -6.902 9.672 1.00 95.88 401 PHE A C 1
ATOM 3090 O O . PHE A 1 401 ? -12.000 -5.830 9.472 1.00 95.88 401 PHE A O 1
ATOM 3097 N N . HIS A 1 402 ? -10.978 -7.657 8.672 1.00 94.94 402 HIS A N 1
ATOM 3098 C CA . HIS A 1 402 ? -11.032 -7.252 7.260 1.00 94.94 402 HIS A CA 1
ATOM 3099 C C . HIS A 1 402 ? -12.181 -7.956 6.528 1.00 94.94 402 HIS A C 1
ATOM 3101 O O . HIS A 1 402 ? -11.951 -8.701 5.578 1.00 94.94 402 HIS A O 1
ATOM 3107 N N . CYS A 1 403 ? -13.412 -7.739 6.988 1.00 95.75 403 CYS A N 1
ATOM 3108 C CA . CYS A 1 403 ? -14.623 -8.337 6.415 1.00 95.75 403 CYS A CA 1
ATOM 3109 C C . CYS A 1 403 ? -15.564 -7.244 5.888 1.00 95.75 403 CYS A C 1
ATOM 3111 O O . CYS A 1 403 ? -15.624 -6.168 6.500 1.00 95.75 403 CYS A O 1
ATOM 3113 N N . PRO A 1 404 ? -16.246 -7.463 4.751 1.00 95.62 404 PRO A N 1
ATOM 3114 C CA . PRO A 1 404 ? -17.115 -6.457 4.159 1.00 95.62 404 PRO A CA 1
ATOM 3115 C C . PRO A 1 404 ? -18.404 -6.262 4.965 1.00 95.62 404 PRO A C 1
ATOM 3117 O O . PRO A 1 404 ? -18.819 -7.115 5.754 1.00 95.62 404 PRO A O 1
ATOM 3120 N N . LEU A 1 405 ? -19.031 -5.102 4.762 1.00 96.12 405 LEU A N 1
ATOM 3121 C CA . LEU A 1 405 ? -20.430 -4.905 5.136 1.00 96.12 405 LEU A CA 1
ATOM 3122 C C . LEU A 1 405 ? -21.298 -5.797 4.250 1.00 96.12 405 LEU A C 1
ATOM 3124 O O . LEU A 1 405 ? -21.042 -5.901 3.051 1.00 96.12 405 LEU A O 1
ATOM 3128 N N . LYS A 1 406 ? -22.337 -6.389 4.832 1.00 95.94 406 LYS A N 1
ATOM 3129 C CA . LYS A 1 406 ? -23.382 -7.066 4.069 1.00 95.94 406 LYS A CA 1
ATOM 3130 C C . LYS A 1 406 ? -24.138 -6.055 3.214 1.00 95.94 406 LYS A C 1
ATOM 3132 O O . LYS A 1 406 ? -24.353 -4.919 3.640 1.00 95.94 406 LYS A O 1
ATOM 3137 N N . GLU A 1 407 ? -24.577 -6.476 2.032 1.00 92.88 407 GLU A N 1
ATOM 3138 C CA . GLU A 1 407 ? -25.388 -5.629 1.146 1.00 92.88 407 GLU A CA 1
ATOM 3139 C C . GLU A 1 407 ? -26.713 -5.215 1.803 1.00 92.88 407 GLU A C 1
ATOM 3141 O O . GLU A 1 407 ? -27.192 -4.101 1.598 1.00 92.88 407 GLU A O 1
ATOM 3146 N N . ASP A 1 408 ? -27.271 -6.094 2.635 1.00 94.38 408 ASP A N 1
ATOM 3147 C CA . ASP A 1 408 ? -28.513 -5.910 3.381 1.00 94.38 408 ASP A CA 1
ATOM 3148 C C . ASP A 1 408 ? -28.287 -5.495 4.846 1.00 94.38 408 ASP A C 1
ATOM 3150 O O . ASP A 1 408 ? -29.207 -5.605 5.660 1.00 94.38 408 ASP A O 1
ATOM 3154 N N . ALA A 1 409 ? -27.083 -5.010 5.193 1.00 95.94 409 ALA A N 1
ATOM 3155 C CA . ALA A 1 409 ? -26.747 -4.594 6.553 1.00 95.94 409 ALA A CA 1
ATOM 3156 C C . ALA A 1 409 ? -27.813 -3.617 7.103 1.00 95.94 409 ALA A C 1
ATOM 3158 O O . ALA A 1 409 ? -28.003 -2.528 6.546 1.00 95.94 409 ALA A O 1
ATOM 3159 N N . PRO A 1 410 ? -28.530 -3.983 8.184 1.00 96.12 410 PRO A N 1
ATOM 3160 C CA . PRO A 1 410 ? -29.679 -3.214 8.650 1.00 96.12 410 PRO A CA 1
ATOM 3161 C C . PRO A 1 410 ? -29.256 -1.923 9.350 1.00 96.12 410 PRO A C 1
ATOM 3163 O O . PRO A 1 410 ? -29.992 -0.932 9.332 1.00 96.12 410 PRO A O 1
ATOM 3166 N N . ASP A 1 411 ? -28.070 -1.920 9.964 1.00 93.50 411 ASP A N 1
ATOM 3167 C CA . ASP A 1 411 ? -27.554 -0.743 10.633 1.00 93.50 411 ASP A CA 1
ATOM 3168 C C . ASP A 1 411 ? -26.786 0.108 9.629 1.00 93.50 411 ASP A C 1
ATOM 3170 O O . ASP A 1 411 ? -25.879 -0.351 8.936 1.00 93.50 411 ASP A O 1
ATOM 3174 N N . LYS A 1 412 ? -27.134 1.394 9.564 1.00 92.19 412 LYS A N 1
ATOM 3175 C CA . LYS A 1 412 ? -26.501 2.378 8.677 1.00 92.19 412 LYS A CA 1
ATOM 3176 C C . LYS A 1 412 ? -25.110 2.763 9.193 1.00 92.19 412 LYS A C 1
ATOM 3178 O O . LYS A 1 412 ? -24.882 3.908 9.585 1.00 92.19 412 LYS A O 1
ATOM 3183 N N . ILE A 1 413 ? -24.193 1.798 9.230 1.00 97.62 413 ILE A N 1
ATOM 3184 C CA . ILE A 1 413 ? -22.824 1.984 9.709 1.00 97.62 413 ILE A CA 1
ATOM 3185 C C . ILE A 1 413 ? -22.117 2.988 8.787 1.00 97.62 413 ILE A C 1
ATOM 3187 O O . ILE A 1 413 ? -22.086 2.789 7.570 1.00 97.62 413 ILE A O 1
ATOM 3191 N N . PRO A 1 414 ? -21.548 4.080 9.329 1.00 97.81 414 PRO A N 1
ATOM 3192 C CA . PRO A 1 414 ? -20.905 5.098 8.511 1.00 97.81 414 PRO A CA 1
ATOM 3193 C C . PRO A 1 414 ? -19.683 4.520 7.795 1.00 97.81 414 PRO A C 1
ATOM 3195 O O . PRO A 1 414 ? -18.861 3.835 8.404 1.00 97.81 414 PRO A O 1
ATOM 3198 N N . VAL A 1 415 ? -19.537 4.843 6.509 1.00 97.81 415 VAL A N 1
ATOM 3199 C CA . VAL A 1 415 ? -18.393 4.434 5.686 1.00 97.81 415 VAL A CA 1
ATOM 3200 C C . VAL A 1 415 ? -17.454 5.622 5.484 1.00 97.81 415 VAL A C 1
ATOM 3202 O O . VAL A 1 415 ? -17.886 6.731 5.165 1.00 97.81 415 VAL A O 1
ATOM 3205 N N . ARG A 1 416 ? -16.151 5.404 5.668 1.00 97.81 416 ARG A N 1
ATOM 3206 C CA . ARG A 1 416 ? -15.095 6.396 5.433 1.00 97.81 416 ARG A CA 1
ATOM 3207 C C . ARG A 1 416 ? -14.120 5.866 4.396 1.00 97.81 416 ARG A C 1
ATOM 3209 O O . ARG A 1 416 ? -13.710 4.710 4.469 1.00 97.81 416 ARG A O 1
ATOM 3216 N N . SER A 1 417 ? -13.699 6.721 3.466 1.00 95.75 417 SER A N 1
ATOM 3217 C CA . SER A 1 417 ? -12.718 6.298 2.469 1.00 95.75 417 SER A CA 1
ATOM 3218 C C . SER A 1 417 ? -11.360 6.028 3.119 1.00 95.75 417 SER A C 1
ATOM 3220 O O . SER A 1 417 ? -10.856 6.852 3.890 1.00 95.75 417 SER A O 1
ATOM 3222 N N . GLN A 1 418 ? -10.766 4.878 2.796 1.00 95.19 418 GLN A N 1
ATOM 3223 C CA . GLN A 1 418 ? -9.404 4.506 3.192 1.00 95.19 418 GLN A CA 1
ATOM 3224 C C . GLN A 1 418 ? -8.372 4.873 2.117 1.00 95.19 418 GLN A C 1
ATOM 3226 O O . GLN A 1 418 ? -7.187 5.014 2.414 1.00 95.19 418 GLN A O 1
ATOM 3231 N N . ARG A 1 419 ? -8.804 5.089 0.869 1.00 95.12 419 ARG A N 1
ATOM 3232 C CA . ARG A 1 419 ? -7.958 5.450 -0.279 1.00 95.12 419 ARG A CA 1
ATOM 3233 C C . ARG A 1 419 ? -6.852 6.474 0.049 1.00 95.12 419 ARG A C 1
ATOM 3235 O O . ARG A 1 419 ? -5.696 6.165 -0.255 1.00 95.12 419 ARG A O 1
ATOM 3242 N N . PRO A 1 420 ? -7.122 7.628 0.697 1.00 95.50 420 PRO A N 1
ATOM 3243 C CA . PRO A 1 420 ? -6.088 8.636 0.957 1.00 95.50 420 PRO A CA 1
ATOM 3244 C C . PRO A 1 420 ? -5.089 8.268 2.067 1.00 95.50 420 PRO A C 1
ATOM 3246 O O . PRO A 1 420 ? -4.046 8.911 2.166 1.00 95.50 420 PRO A O 1
ATOM 3249 N N . PHE A 1 421 ? -5.367 7.260 2.900 1.00 94.69 421 PHE A N 1
ATOM 3250 C CA . PHE A 1 421 ? -4.597 6.995 4.116 1.00 94.69 421 PHE A CA 1
ATOM 3251 C C . PHE A 1 421 ? -3.999 5.587 4.114 1.00 94.69 421 PHE A C 1
ATOM 3253 O O . PHE A 1 421 ? -4.668 4.600 3.827 1.00 94.69 421 PHE A O 1
ATOM 3260 N N . GLU A 1 422 ? -2.724 5.463 4.477 1.00 92.88 422 GLU A N 1
ATOM 3261 C CA . GLU A 1 422 ? -2.124 4.149 4.726 1.00 92.88 422 GLU A CA 1
ATOM 3262 C C . GLU A 1 422 ? -2.575 3.622 6.097 1.00 92.88 422 GLU A C 1
ATOM 3264 O O . GLU A 1 422 ? -2.610 4.376 7.077 1.00 92.88 422 GLU A O 1
ATOM 3269 N N . CYS A 1 423 ? -2.915 2.334 6.189 1.00 90.25 423 CYS A N 1
ATOM 3270 C CA . CYS A 1 423 ? -3.279 1.716 7.463 1.00 90.25 423 CYS A CA 1
ATOM 3271 C C . CYS A 1 423 ? -2.157 1.867 8.509 1.00 90.25 423 CYS A C 1
ATOM 3273 O O . CYS A 1 423 ? -0.981 1.621 8.240 1.00 90.25 423 CYS A O 1
ATOM 3275 N N . GLY A 1 424 ? -2.542 2.260 9.726 1.00 89.12 424 GLY A N 1
ATOM 3276 C CA . GLY A 1 424 ? -1.634 2.525 10.849 1.00 89.12 424 GLY A CA 1
ATOM 3277 C C . GLY A 1 424 ? -1.020 3.918 10.883 1.00 89.12 424 GLY A C 1
ATOM 3278 O O . GLY A 1 424 ? -0.295 4.234 11.828 1.00 89.12 424 GLY A O 1
ATOM 3279 N N . SER A 1 425 ? -1.308 4.755 9.887 1.00 92.69 425 SER A N 1
ATOM 3280 C CA . SER A 1 425 ? -0.983 6.176 9.962 1.00 92.69 425 SER A CA 1
ATOM 3281 C C . SER A 1 425 ? -1.867 6.913 10.966 1.00 92.69 425 SER A C 1
ATOM 3283 O O . SER A 1 425 ? -2.971 6.478 11.304 1.00 92.69 425 SER A O 1
ATOM 3285 N N . HIS A 1 426 ? -1.405 8.078 11.412 1.00 93.06 426 HIS A N 1
ATOM 3286 C CA . HIS A 1 426 ? -2.184 8.969 12.272 1.00 93.06 426 HIS A CA 1
ATOM 3287 C C . HIS A 1 426 ? -3.451 9.451 11.572 1.00 93.06 426 HIS A C 1
ATOM 3289 O O . HIS A 1 426 ? -4.511 9.511 12.186 1.00 93.06 426 HIS A O 1
ATOM 3295 N N . GLN A 1 427 ? -3.356 9.735 10.274 1.00 95.31 427 GLN A N 1
ATOM 3296 C CA . GLN A 1 427 ? -4.471 10.203 9.457 1.00 95.31 427 GLN A CA 1
ATOM 3297 C C . GLN A 1 427 ? -5.528 9.106 9.292 1.00 95.31 427 GLN A C 1
ATOM 3299 O O . GLN A 1 427 ? -6.716 9.393 9.406 1.00 95.31 427 GLN A O 1
ATOM 3304 N N . CYS A 1 428 ? -5.112 7.844 9.126 1.00 95.06 428 CYS A N 1
ATOM 3305 C CA . CYS A 1 428 ? -6.028 6.705 9.184 1.00 95.06 428 CYS A CA 1
ATOM 3306 C C . CYS A 1 428 ? -6.735 6.640 10.544 1.00 95.06 428 CYS A C 1
ATOM 3308 O O . CYS A 1 428 ? -7.957 6.553 10.578 1.00 95.06 428 CYS A O 1
ATOM 3310 N N . GLY A 1 429 ? -5.994 6.740 11.653 1.00 95.19 429 GLY A N 1
ATOM 3311 C CA . GLY A 1 429 ? -6.574 6.707 12.998 1.00 95.19 429 GLY A CA 1
ATOM 3312 C C . GLY A 1 429 ? -7.557 7.848 13.274 1.00 95.19 429 GLY A C 1
ATOM 3313 O O . GLY A 1 429 ? -8.626 7.614 13.833 1.00 95.19 429 GLY A O 1
ATOM 3314 N N . LYS A 1 430 ? -7.241 9.065 12.819 1.00 96.44 430 LYS A N 1
ATOM 3315 C CA . LYS A 1 430 ? -8.138 10.223 12.915 1.00 96.44 430 LYS A CA 1
ATOM 3316 C C . LYS A 1 430 ? -9.380 10.053 12.045 1.00 96.44 430 LYS A C 1
ATOM 3318 O O . LYS A 1 430 ? -10.479 10.320 12.511 1.00 96.44 430 LYS A O 1
ATOM 3323 N N . ASN A 1 431 ? -9.225 9.545 10.821 1.00 97.06 431 ASN A N 1
ATOM 3324 C CA . ASN A 1 431 ? -10.347 9.253 9.930 1.00 97.06 431 ASN A CA 1
ATOM 3325 C C . ASN A 1 431 ? -11.299 8.203 10.520 1.00 97.06 431 ASN A C 1
ATOM 3327 O O . ASN A 1 431 ? -12.513 8.340 10.375 1.00 97.06 431 ASN A O 1
ATOM 3331 N N . THR A 1 432 ? -10.757 7.190 11.206 1.00 97.06 432 THR A N 1
ATOM 3332 C CA . THR A 1 432 ? -11.551 6.233 11.984 1.00 97.06 432 THR A CA 1
ATOM 3333 C C . THR A 1 432 ? -12.287 6.943 13.115 1.00 97.06 432 THR A C 1
ATOM 3335 O O . THR A 1 432 ? -13.509 6.867 13.167 1.00 97.06 432 THR A O 1
ATOM 3338 N N . SER A 1 433 ? -11.568 7.670 13.978 1.00 97.62 433 SER A N 1
ATOM 3339 C CA . SER A 1 433 ? -12.145 8.368 15.138 1.00 97.62 433 SER A CA 1
ATOM 3340 C C . SER A 1 433 ? -13.280 9.323 14.745 1.00 97.62 433 SER A C 1
ATOM 3342 O O . SER A 1 433 ? -14.364 9.262 15.317 1.00 97.62 433 SER A O 1
ATOM 3344 N N . ASP A 1 434 ? -13.079 10.131 13.700 1.00 98.00 434 ASP A N 1
ATOM 3345 C CA . ASP A 1 434 ? -14.068 11.103 13.210 1.00 98.00 434 ASP A CA 1
ATOM 3346 C C . ASP A 1 434 ? -15.313 10.447 12.605 1.00 98.00 434 ASP A C 1
ATOM 3348 O O . ASP A 1 434 ? -16.412 11.017 12.619 1.00 98.00 434 ASP A O 1
ATOM 3352 N N . GLY A 1 435 ? -15.130 9.255 12.036 1.00 97.75 435 GLY A N 1
ATOM 3353 C CA . GLY A 1 435 ? -16.191 8.476 11.421 1.00 97.75 435 GLY A CA 1
ATOM 3354 C C . GLY A 1 435 ? -17.005 7.641 12.404 1.00 97.75 435 GLY A C 1
ATOM 3355 O O . GLY A 1 435 ? -18.099 7.226 12.033 1.00 97.75 435 GLY A O 1
ATOM 3356 N N . LEU A 1 436 ? -16.516 7.406 13.626 1.00 98.25 436 LEU A N 1
ATOM 3357 C CA . LEU A 1 436 ? -17.235 6.618 14.627 1.00 98.25 436 LEU A CA 1
ATOM 3358 C C . LEU A 1 436 ? -18.584 7.258 14.963 1.00 98.25 436 LEU A C 1
ATOM 3360 O O . LEU A 1 436 ? -18.689 8.465 15.202 1.00 98.25 436 LEU A O 1
ATOM 3364 N N . ARG A 1 437 ? -19.629 6.431 14.991 1.00 97.94 437 ARG A N 1
ATOM 3365 C CA . ARG A 1 437 ? -20.969 6.803 15.451 1.00 97.94 437 ARG A CA 1
ATOM 3366 C C . ARG A 1 437 ? -21.515 5.720 16.359 1.00 97.94 437 ARG A C 1
ATOM 3368 O O . ARG A 1 437 ? -21.280 4.540 16.104 1.00 97.94 437 ARG A O 1
ATOM 3375 N N . GLU A 1 438 ? -22.248 6.130 17.385 1.00 98.06 438 GLU A N 1
ATOM 3376 C CA . GLU A 1 438 ? -22.999 5.212 18.232 1.00 98.06 438 GLU A CA 1
ATOM 3377 C C . GLU A 1 438 ? -24.118 4.560 17.408 1.00 98.06 438 GLU A C 1
ATOM 3379 O O . GLU A 1 438 ? -24.982 5.249 16.867 1.00 98.06 438 GLU A O 1
ATOM 3384 N N . ILE A 1 439 ? -24.061 3.235 17.267 1.00 98.19 439 ILE A N 1
ATOM 3385 C CA . ILE A 1 439 ? -25.056 2.430 16.542 1.00 98.19 439 ILE A CA 1
ATOM 3386 C C . ILE A 1 439 ? -26.102 1.892 17.517 1.00 98.19 439 ILE A C 1
ATOM 3388 O O . ILE A 1 439 ? -27.296 1.882 17.233 1.00 98.19 439 ILE A O 1
ATOM 3392 N N . GLU A 1 440 ? -25.646 1.484 18.697 1.00 97.56 440 GLU A N 1
ATOM 3393 C CA . GLU A 1 440 ? -26.479 1.118 19.834 1.00 97.56 440 GLU A CA 1
ATOM 3394 C C . GLU A 1 440 ? -25.892 1.730 21.110 1.00 97.56 440 GLU A C 1
ATOM 3396 O O . GLU A 1 440 ? -24.685 1.965 21.147 1.00 97.56 440 GLU A O 1
ATOM 3401 N N . PRO A 1 441 ? -26.669 1.883 22.201 1.00 97.94 441 PRO A N 1
ATOM 3402 C CA . PRO A 1 441 ? -26.150 2.402 23.464 1.00 97.94 441 PRO A CA 1
ATOM 3403 C C . PRO A 1 441 ? -24.882 1.670 23.932 1.00 97.94 441 PRO A C 1
ATOM 3405 O O . PRO A 1 441 ? -24.926 0.480 24.282 1.00 97.94 441 PRO A O 1
ATOM 3408 N N . GLY A 1 442 ? -23.764 2.399 23.941 1.00 97.81 442 GLY A N 1
ATOM 3409 C CA . GLY A 1 442 ? -22.425 1.940 24.296 1.00 97.81 442 GLY A CA 1
ATOM 3410 C C . GLY A 1 442 ? -21.630 1.223 23.199 1.00 97.81 442 GLY A C 1
ATOM 3411 O O . GLY A 1 442 ? -20.522 0.781 23.502 1.00 97.81 442 GLY A O 1
ATOM 3412 N N . ILE A 1 443 ? -22.150 1.091 21.973 1.00 98.62 443 ILE A N 1
ATOM 3413 C CA . ILE A 1 443 ? -21.489 0.428 20.836 1.00 98.62 443 ILE A CA 1
ATOM 3414 C C . ILE A 1 443 ? -21.405 1.388 19.653 1.00 98.62 443 ILE A C 1
ATOM 3416 O O . ILE A 1 443 ? -22.410 1.781 19.063 1.00 98.62 443 ILE A O 1
ATOM 3420 N N . TRP A 1 444 ? -20.179 1.717 19.278 1.00 98.69 444 TRP A N 1
ATOM 3421 C CA . TRP A 1 444 ? -19.845 2.622 18.195 1.00 98.69 444 TRP A CA 1
ATOM 3422 C C . TRP A 1 444 ? -19.209 1.847 17.049 1.00 98.69 444 TRP A C 1
ATOM 3424 O O . TRP A 1 444 ? -18.451 0.902 17.272 1.00 98.69 444 TRP A O 1
ATOM 3434 N N . ALA A 1 445 ? -19.498 2.240 15.812 1.00 98.56 445 ALA A N 1
ATOM 3435 C CA . ALA A 1 445 ? -18.900 1.603 14.649 1.00 98.56 445 ALA A CA 1
ATOM 3436 C C . ALA A 1 445 ? -18.616 2.588 13.516 1.00 98.56 445 ALA A C 1
ATOM 3438 O O . ALA A 1 445 ? -19.279 3.614 13.361 1.00 98.56 445 ALA A O 1
ATOM 3439 N N . VAL A 1 446 ? -17.617 2.237 12.711 1.00 98.50 446 VAL A N 1
ATOM 3440 C CA . VAL A 1 446 ? -17.315 2.846 11.414 1.00 98.50 446 VAL A CA 1
ATOM 3441 C C . VAL A 1 446 ? -16.720 1.788 10.496 1.00 98.50 446 VAL A C 1
ATOM 3443 O O . VAL A 1 446 ? -15.905 0.973 10.928 1.00 98.50 446 VAL A O 1
ATOM 3446 N N . MET A 1 447 ? -17.098 1.807 9.225 1.00 97.69 447 MET A N 1
ATOM 3447 C CA . MET A 1 447 ? -16.489 0.991 8.183 1.00 97.69 447 MET A CA 1
ATOM 3448 C C . MET A 1 447 ? -15.437 1.806 7.434 1.00 97.69 447 MET A C 1
ATOM 3450 O O . MET A 1 447 ? -15.718 2.897 6.938 1.00 97.69 447 MET A O 1
ATOM 3454 N N . LEU A 1 448 ? -14.224 1.272 7.318 1.00 96.38 448 LEU A N 1
ATOM 3455 C CA . LEU A 1 448 ? -13.213 1.818 6.418 1.00 96.38 448 LEU A CA 1
ATOM 3456 C C . LEU A 1 448 ? -13.331 1.097 5.071 1.00 96.38 448 LEU A C 1
ATOM 3458 O O . LEU A 1 448 ? -13.217 -0.128 5.006 1.00 96.38 448 LEU A O 1
ATOM 3462 N N . GLU A 1 449 ? -13.586 1.858 4.009 1.00 94.50 449 GLU A N 1
ATOM 3463 C CA . GLU A 1 449 ? -13.795 1.357 2.646 1.00 94.50 449 GLU A CA 1
ATOM 3464 C C . GLU A 1 449 ? -12.653 0.423 2.203 1.00 94.50 449 GLU A C 1
ATOM 3466 O O . GLU A 1 449 ? -11.479 0.762 2.353 1.00 94.50 449 GLU A O 1
ATOM 3471 N N . GLN A 1 450 ? -13.002 -0.763 1.688 1.00 90.31 450 GLN A N 1
ATOM 3472 C CA . GLN A 1 450 ? -12.087 -1.857 1.313 1.00 90.31 450 GLN A CA 1
ATOM 3473 C C . GLN A 1 450 ? -11.127 -2.370 2.408 1.00 90.31 450 GLN A C 1
ATOM 3475 O O . GLN A 1 450 ? -10.268 -3.211 2.142 1.00 90.31 450 GLN A O 1
ATOM 3480 N N . HIS A 1 451 ? -11.270 -1.919 3.653 1.00 93.06 451 HIS A N 1
ATOM 3481 C CA . HIS A 1 451 ? -10.365 -2.277 4.741 1.00 93.06 451 HIS A CA 1
ATOM 3482 C C . HIS A 1 451 ? -11.062 -3.094 5.827 1.00 93.06 451 HIS A C 1
ATOM 3484 O O . HIS A 1 451 ? -10.583 -4.169 6.162 1.00 93.06 451 HIS A O 1
ATOM 3490 N N . GLY A 1 452 ? -12.188 -2.616 6.360 1.00 95.00 452 GLY A N 1
ATOM 3491 C CA . GLY A 1 452 ? -12.953 -3.339 7.378 1.00 95.00 452 GLY A CA 1
ATOM 3492 C C . GLY A 1 452 ? -13.489 -2.455 8.504 1.00 95.00 452 GLY A C 1
ATOM 3493 O O . GLY A 1 452 ? -13.132 -1.271 8.605 1.00 95.00 452 GLY A O 1
ATOM 3494 N N . PRO A 1 453 ? -14.358 -3.005 9.368 1.00 97.12 453 PRO A N 1
ATOM 3495 C CA . PRO A 1 453 ? -14.984 -2.236 10.429 1.00 97.12 453 PRO A CA 1
ATOM 3496 C C . PRO A 1 453 ? -14.059 -1.988 11.609 1.00 97.12 453 PRO A C 1
ATOM 3498 O O . PRO A 1 453 ? -13.236 -2.825 11.967 1.00 97.12 453 PRO A O 1
ATOM 3501 N N . ASN A 1 454 ? -14.241 -0.845 12.255 1.00 97.88 454 ASN A N 1
ATOM 3502 C CA . ASN A 1 454 ? -13.765 -0.583 13.603 1.00 97.88 454 ASN A CA 1
ATOM 3503 C C . ASN A 1 454 ? -14.990 -0.504 14.507 1.00 97.88 454 ASN A C 1
ATOM 3505 O O . ASN A 1 454 ? -15.795 0.417 14.373 1.00 97.88 454 ASN A O 1
ATOM 3509 N N . ILE A 1 455 ? -15.124 -1.483 15.399 1.00 98.56 455 ILE A N 1
ATOM 3510 C CA . ILE A 1 455 ? -16.218 -1.585 16.363 1.00 98.56 455 ILE A CA 1
ATOM 3511 C C . ILE A 1 455 ? -15.630 -1.287 17.733 1.00 98.56 455 ILE A C 1
ATOM 3513 O O . ILE A 1 455 ? -14.703 -1.966 18.179 1.00 98.56 455 ILE A O 1
ATOM 3517 N N . VAL A 1 456 ? -16.144 -0.247 18.376 1.00 98.38 456 VAL A N 1
ATOM 3518 C CA . VAL A 1 456 ? -15.590 0.322 19.599 1.00 98.38 456 VAL A CA 1
ATOM 3519 C C . VAL A 1 456 ? -16.694 0.420 20.641 1.00 98.38 456 VAL A C 1
ATOM 3521 O O . VAL A 1 456 ? -17.770 0.921 20.347 1.00 98.38 456 VAL A O 1
ATOM 3524 N N . TYR A 1 457 ? -16.480 -0.091 21.849 1.00 98.56 457 TYR A N 1
ATOM 3525 C CA . TYR A 1 457 ? -17.556 -0.187 22.838 1.00 98.56 457 TYR A CA 1
ATOM 3526 C C . TYR A 1 457 ? -17.063 -0.058 24.276 1.00 98.56 457 TYR A C 1
ATOM 3528 O O . TYR A 1 457 ? -15.884 -0.268 24.579 1.00 98.56 457 TYR A O 1
ATOM 3536 N N . ARG A 1 458 ? -17.988 0.309 25.167 1.00 97.44 458 ARG A N 1
ATOM 3537 C CA . ARG A 1 458 ? -17.737 0.466 26.608 1.00 97.44 458 ARG A CA 1
ATOM 3538 C C . ARG A 1 458 ? -17.459 -0.883 27.278 1.00 97.44 458 ARG A C 1
ATOM 3540 O O . ARG A 1 458 ? -17.912 -1.930 26.807 1.00 97.44 458 ARG A O 1
ATOM 3547 N N . ARG A 1 459 ? -16.730 -0.875 28.398 1.00 94.00 459 ARG A N 1
ATOM 3548 C CA . ARG A 1 459 ? -16.368 -2.100 29.141 1.00 94.00 459 ARG A CA 1
ATOM 3549 C C . ARG A 1 459 ? -17.570 -2.885 29.672 1.00 94.00 459 ARG A C 1
ATOM 3551 O O . ARG A 1 459 ? -17.482 -4.104 29.782 1.00 94.00 459 ARG A O 1
ATOM 3558 N N . ASP A 1 460 ? -18.659 -2.196 30.001 1.00 94.62 460 ASP A N 1
ATOM 3559 C CA . ASP A 1 460 ? -19.882 -2.748 30.595 1.00 94.62 460 ASP A CA 1
ATOM 3560 C C . ASP A 1 460 ? -20.859 -3.344 29.567 1.00 94.62 460 ASP A C 1
ATOM 3562 O O . ASP A 1 460 ? -21.852 -3.961 29.953 1.00 94.62 460 ASP A O 1
ATOM 3566 N N . VAL A 1 461 ? -20.600 -3.193 28.263 1.00 98.06 461 VAL A N 1
ATOM 3567 C CA . VAL A 1 461 ? -21.479 -3.744 27.224 1.00 98.06 461 VAL A CA 1
ATOM 3568 C C . VAL A 1 461 ? -21.366 -5.276 27.183 1.00 98.06 461 VAL A C 1
ATOM 3570 O O . VAL A 1 461 ? -20.264 -5.802 26.987 1.00 98.06 461 VAL A O 1
ATOM 3573 N N . PRO A 1 462 ? -22.492 -6.014 27.285 1.00 98.06 462 PRO A N 1
ATOM 3574 C CA . PRO A 1 462 ? -22.503 -7.467 27.137 1.00 98.06 462 PRO A CA 1
ATOM 3575 C C . PRO A 1 462 ? -21.983 -7.921 25.767 1.00 98.06 462 PRO A C 1
ATOM 3577 O O . PRO A 1 462 ? -22.447 -7.424 24.737 1.00 98.06 462 PRO A O 1
ATOM 3580 N N . ALA A 1 463 ? -21.099 -8.925 25.748 1.00 98.44 463 ALA A N 1
ATOM 3581 C CA . ALA A 1 463 ? -20.499 -9.461 24.521 1.00 98.44 463 ALA A CA 1
ATOM 3582 C C . ALA A 1 463 ? -21.548 -9.836 23.466 1.00 98.44 463 ALA A C 1
ATOM 3584 O O . ALA A 1 463 ? -21.390 -9.525 22.289 1.00 98.44 463 ALA A O 1
ATOM 3585 N N . GLN A 1 464 ? -22.662 -10.435 23.899 1.00 98.56 464 GLN A N 1
ATOM 3586 C CA . GLN A 1 464 ? -23.724 -10.891 23.005 1.00 98.56 464 GLN A CA 1
ATOM 3587 C C . GLN A 1 464 ? -24.360 -9.760 22.188 1.00 98.56 464 GLN A C 1
ATOM 3589 O O . GLN A 1 464 ? -24.759 -9.989 21.050 1.00 98.56 464 GLN A O 1
ATOM 3594 N N . ARG A 1 465 ? -24.425 -8.534 22.728 1.00 98.56 465 ARG A N 1
ATOM 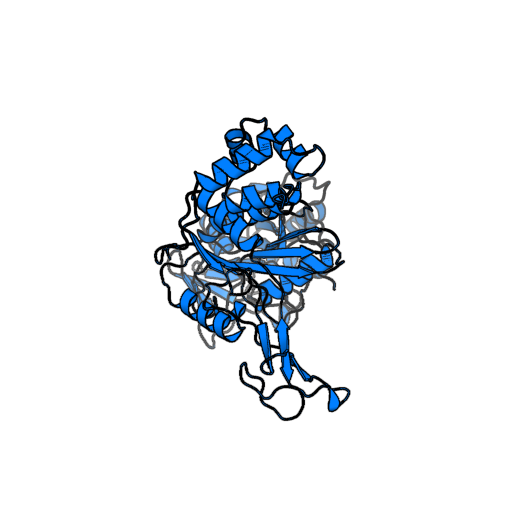3595 C CA . ARG A 1 465 ? -24.932 -7.373 21.979 1.00 98.56 465 ARG A CA 1
ATOM 3596 C C . ARG A 1 465 ? -23.974 -6.979 20.858 1.00 98.56 465 ARG A C 1
ATOM 3598 O O . ARG A 1 465 ? -24.405 -6.759 19.732 1.00 98.56 465 ARG A O 1
ATOM 3605 N N . VAL A 1 466 ? -22.674 -6.960 21.150 1.00 98.75 466 VAL A N 1
ATOM 3606 C CA . VAL A 1 466 ? -21.630 -6.667 20.156 1.00 98.75 466 VAL A CA 1
ATOM 3607 C C . VAL A 1 466 ? -21.584 -7.758 19.085 1.00 98.75 466 VAL A C 1
ATOM 3609 O O . VAL A 1 466 ? -21.534 -7.445 17.900 1.00 98.75 466 VAL A O 1
ATOM 3612 N N . ILE A 1 467 ? -21.667 -9.032 19.482 1.00 98.81 467 ILE A N 1
ATOM 3613 C CA . ILE A 1 467 ? -21.729 -10.176 18.562 1.00 98.81 467 ILE A CA 1
ATOM 3614 C C . ILE A 1 467 ? -22.958 -10.077 17.653 1.00 98.81 467 ILE A C 1
ATOM 3616 O O . ILE A 1 467 ? -22.822 -10.217 16.443 1.00 98.81 467 ILE A O 1
ATOM 3620 N N . ALA A 1 468 ? -24.141 -9.785 18.201 1.00 98.69 468 ALA A N 1
ATOM 3621 C CA . ALA A 1 468 ? -25.356 -9.630 17.403 1.00 98.69 468 ALA A CA 1
ATOM 3622 C C . ALA A 1 468 ? -25.242 -8.487 16.382 1.00 98.69 468 ALA A C 1
ATOM 3624 O O . ALA A 1 468 ? -25.716 -8.629 15.255 1.00 98.69 468 ALA A O 1
ATOM 3625 N N . LEU A 1 469 ? -24.595 -7.374 16.753 1.00 98.69 469 LEU A N 1
ATOM 3626 C CA . LEU A 1 469 ? -24.286 -6.286 15.823 1.00 98.69 469 LEU A CA 1
ATOM 3627 C C . LEU A 1 469 ? -23.315 -6.734 14.733 1.00 98.69 469 LEU A C 1
ATOM 3629 O O . LEU A 1 469 ? -23.521 -6.404 13.568 1.00 98.69 469 LEU A O 1
ATOM 3633 N N . ILE A 1 470 ? -22.280 -7.498 15.082 1.00 98.62 470 ILE A N 1
ATOM 3634 C CA . ILE A 1 470 ? -21.329 -8.014 14.096 1.00 98.62 470 ILE A CA 1
ATOM 3635 C C . ILE A 1 470 ? -22.043 -8.912 13.080 1.00 98.62 470 ILE A C 1
ATOM 3637 O O . ILE A 1 470 ? -21.956 -8.685 11.876 1.00 98.62 470 ILE A O 1
ATOM 3641 N N . GLU A 1 471 ? -22.787 -9.894 13.579 1.00 98.44 471 GLU A N 1
ATOM 3642 C CA . GLU A 1 471 ? -23.444 -10.929 12.782 1.00 98.44 471 GLU A CA 1
ATOM 3643 C C . GLU A 1 471 ? -24.449 -10.382 11.779 1.00 98.44 471 GLU A C 1
ATOM 3645 O O . GLU A 1 471 ? -24.549 -10.876 10.657 1.00 98.44 471 GLU A O 1
ATOM 3650 N N . ARG A 1 472 ? -25.210 -9.355 12.158 1.00 97.94 472 ARG A N 1
ATOM 3651 C CA . ARG A 1 472 ? -26.233 -8.802 11.269 1.00 97.94 472 ARG A CA 1
ATOM 3652 C C . ARG A 1 472 ? -25.680 -7.827 10.227 1.00 97.94 472 ARG A C 1
ATOM 3654 O O . ARG A 1 472 ? -26.354 -7.619 9.231 1.00 97.94 472 ARG A O 1
ATOM 3661 N N . ASN A 1 473 ? -24.482 -7.261 10.419 1.00 98.50 473 ASN A N 1
ATOM 3662 C CA . ASN A 1 473 ? -23.944 -6.228 9.520 1.00 98.50 473 ASN A CA 1
ATOM 3663 C C . ASN A 1 473 ? -22.744 -6.651 8.678 1.00 98.50 473 ASN A C 1
ATOM 3665 O O . ASN A 1 473 ? -22.522 -6.043 7.636 1.00 98.50 473 ASN A O 1
ATOM 3669 N N . PHE A 1 474 ? -21.947 -7.630 9.110 1.00 98.00 474 PHE A N 1
ATOM 3670 C CA . PHE A 1 474 ? -20.697 -7.977 8.429 1.00 98.00 474 PHE A CA 1
ATOM 3671 C C . PHE A 1 474 ? -20.702 -9.417 7.944 1.00 98.00 474 PHE A C 1
ATOM 3673 O O . PHE A 1 474 ? -21.143 -10.324 8.651 1.00 98.00 474 PHE A O 1
ATOM 3680 N N . ASP A 1 475 ? -20.183 -9.620 6.739 1.00 96.56 475 ASP A N 1
ATOM 3681 C CA . ASP A 1 475 ? -19.972 -10.950 6.185 1.00 96.56 475 ASP A CA 1
ATOM 3682 C C . ASP A 1 475 ? -18.618 -11.489 6.657 1.00 96.56 475 ASP A C 1
ATOM 3684 O O . ASP A 1 475 ? -17.567 -11.159 6.111 1.00 96.56 475 ASP A O 1
ATOM 3688 N N . LEU A 1 476 ? -18.638 -12.292 7.722 1.00 96.19 476 LEU A N 1
ATOM 3689 C CA . LEU A 1 476 ? -17.421 -12.853 8.311 1.00 96.19 476 LEU A CA 1
ATOM 3690 C C . LEU A 1 476 ? -16.781 -13.944 7.445 1.00 96.19 476 LEU A C 1
ATOM 3692 O O . LEU A 1 476 ? -15.600 -14.247 7.641 1.00 96.19 476 LEU A O 1
ATOM 3696 N N . ASP A 1 477 ? -17.513 -14.485 6.473 1.00 92.50 477 ASP A N 1
ATOM 3697 C CA . ASP A 1 477 ? -17.026 -15.522 5.570 1.00 92.50 477 ASP A CA 1
ATOM 3698 C C . ASP A 1 477 ? -16.205 -14.899 4.425 1.00 92.50 477 ASP A C 1
ATOM 3700 O O . ASP A 1 477 ? -15.252 -15.515 3.947 1.00 92.50 477 ASP A O 1
ATOM 3704 N N . ASP A 1 478 ? -16.424 -13.616 4.114 1.00 90.94 478 ASP A N 1
ATOM 3705 C CA . ASP A 1 478 ? -15.713 -12.881 3.059 1.00 90.94 478 ASP A CA 1
ATOM 3706 C C . ASP A 1 478 ? -14.601 -11.928 3.572 1.00 90.94 478 ASP A C 1
ATOM 3708 O O . ASP A 1 478 ? -14.410 -11.702 4.779 1.00 90.94 478 ASP A O 1
ATOM 3712 N N . LYS A 1 479 ? -13.785 -11.401 2.650 1.00 90.06 479 LYS A N 1
ATOM 3713 C CA . LYS A 1 479 ? -12.661 -10.492 2.898 1.00 90.06 479 LYS A CA 1
ATOM 3714 C C . LYS A 1 479 ? -12.769 -9.233 2.041 1.00 90.06 479 LYS A C 1
ATOM 3716 O O . LYS A 1 479 ? -12.842 -9.315 0.823 1.00 90.06 479 LYS A O 1
ATOM 3721 N N . THR A 1 480 ? -12.623 -8.051 2.646 1.00 86.38 480 THR A N 1
ATOM 3722 C CA . THR A 1 480 ? -12.753 -6.756 1.932 1.00 86.38 480 THR A CA 1
ATOM 3723 C C . THR A 1 480 ? -11.800 -6.562 0.747 1.00 86.38 480 THR A C 1
ATOM 3725 O O . THR A 1 480 ? -12.052 -5.718 -0.107 1.00 86.38 480 THR A O 1
ATOM 3728 N N . GLY A 1 481 ? -10.689 -7.298 0.722 1.00 73.00 481 GLY A N 1
ATOM 3729 C CA . GLY A 1 481 ? -9.661 -7.258 -0.317 1.00 73.00 481 GLY A CA 1
ATOM 3730 C C . GLY A 1 481 ? -9.774 -8.327 -1.404 1.00 73.00 481 GLY A C 1
ATOM 3731 O O . GLY A 1 481 ? -8.877 -8.420 -2.245 1.00 73.00 481 GLY A O 1
ATOM 3732 N N . GLY A 1 482 ? -10.817 -9.158 -1.350 1.00 75.44 482 GLY A N 1
ATOM 3733 C CA . GLY A 1 482 ? -10.926 -10.407 -2.099 1.00 75.44 482 GLY A CA 1
ATOM 3734 C C . GLY A 1 482 ? -10.182 -11.568 -1.431 1.00 75.44 482 GLY A C 1
ATOM 3735 O O . GLY A 1 482 ? -9.419 -11.381 -0.471 1.00 75.44 482 GLY A O 1
ATOM 3736 N N . SER A 1 483 ? -10.417 -12.783 -1.932 1.00 71.94 483 SER A N 1
ATOM 3737 C CA . SER A 1 483 ? -9.822 -13.994 -1.363 1.00 71.94 483 SER A CA 1
ATOM 3738 C C . SER A 1 483 ? -8.291 -13.955 -1.429 1.00 71.94 483 SER A C 1
ATOM 3740 O O . SER A 1 483 ? -7.681 -13.436 -2.365 1.00 71.94 483 SER A O 1
ATOM 3742 N N . VAL A 1 484 ? -7.669 -14.490 -0.381 1.00 65.12 484 VAL A N 1
ATOM 3743 C CA . VAL A 1 484 ? -6.221 -14.741 -0.291 1.00 65.12 484 VAL A CA 1
ATOM 3744 C C . VAL A 1 484 ? -5.910 -16.236 -0.276 1.00 65.12 484 VAL A C 1
ATOM 3746 O O . VAL A 1 484 ? -4.757 -16.605 -0.054 1.00 65.12 484 VAL A O 1
ATOM 3749 N N . GLU A 1 485 ? -6.921 -17.085 -0.476 1.00 55.53 485 GLU A N 1
ATOM 3750 C CA . GLU A 1 485 ? -6.720 -18.520 -0.639 1.00 55.53 485 GLU A CA 1
ATOM 3751 C C . GLU A 1 485 ? -6.056 -18.767 -1.994 1.00 55.53 485 GLU A C 1
ATOM 3753 O O . GLU A 1 485 ? -6.631 -18.504 -3.049 1.00 55.53 485 GLU A O 1
ATOM 3758 N N . GLY A 1 486 ? -4.804 -19.215 -1.943 1.00 41.12 486 GLY A N 1
ATOM 3759 C CA . GLY A 1 486 ? -3.991 -19.600 -3.087 1.00 41.12 486 GLY A CA 1
ATOM 3760 C C . GLY A 1 486 ? -3.013 -20.689 -2.696 1.00 41.12 486 GLY A C 1
ATOM 3761 O O . GLY A 1 486 ? -2.533 -20.657 -1.536 1.00 41.12 486 GLY A O 1
#

pLDDT: mean 89.98, std 11.52, range [33.22, 98.81]

Radius of gyration: 26.42 Å; Cα contacts (8 Å, |Δi|>4): 1019; chains: 1; bounding box: 65×51×88 Å